Protein AF-A0A401UGU2-F1 (afdb_monomer_lite)

Radius of gyration: 33.04 Å; chains: 1; bounding box: 69×59×98 Å

InterPro domains:
  IPR028059 Putative flagellar system-associated repeat [PF13753] (300-371)
  IPR055372 Carbohydrate-binding module family 96 [PF24517] (10-175)

Foldseek 3Di:
DKDKDKWFFPWKWKAKPPPVFQQPAGRQPQKAKAEAAPQMGMKMWTATDPVVPPLQKQWDFKKKKWQWQDWQDPFWWKKFKFAFPDADDRRGDYNNPDTDTDHADPPFQGMDTDGPVSNRHMDMRGGSRPRVRCCSVVVDPGRGMMIHIDHDHRGMIMTGDCNHPDNVNHMIMIIIIDRPPPQQAKDKDKAKDKDDAEQVWDKDDKDFCQQFPWKKKKKAAQDDQKKKKWKWAAQDPPDDTDTDDDIDIAGHRDIDIDTDDPPHGMMMMTIHDDDDDPPHIIMTMMITIGGPPLPFKEFPAKAQAAQQFKIKTFIPFFWDDQFADQVQKDKDKPDDTWGFPTWGGDTRMIMTGTPDGDAPPIWMFMWGHDPSPRATAGPSGGYDTDGRHTYHYHYPHD

Organism: NCBI:txid360422

Secondary structure (DSSP, 8-state):
-EEEEEEE-SEEEEEE-STTTTT---TTSSEEEEEEETTEEEEEEEE---TTS-TTEEEEEEEEEEEEEEE--SS-EEEEEEEESS---TTT--TTTPPPEEPPSTTS--EEEE-GGGTTEEEEE---HHHHHHHHTTSS----EEEE--SSTT--EEEE-TTSS-GGGS-EEEEEEEE--SS--EEEEEEEEEE--BTT-EE---EE-TT-SEEEEEEEESS-SEEEEEEEEESSTTS--EEEEEEEEEETTEEEEEEE--SSSEEEEEEE-SS--TT--EEEEEEEEEETT-PPP-EEEEEE-TTSSEEEEEESS-BS-SB--GGGEEEEESS-PPPEEEEEEETTEEEEEESSPPPTT--EEEEE---SSS--EETTEEPPPEEEEEEEE-----

pLDDT: mean 87.42, std 11.76, range [46.06, 98.81]

Sequence (398 aa):
MATTNIIYDNRDAF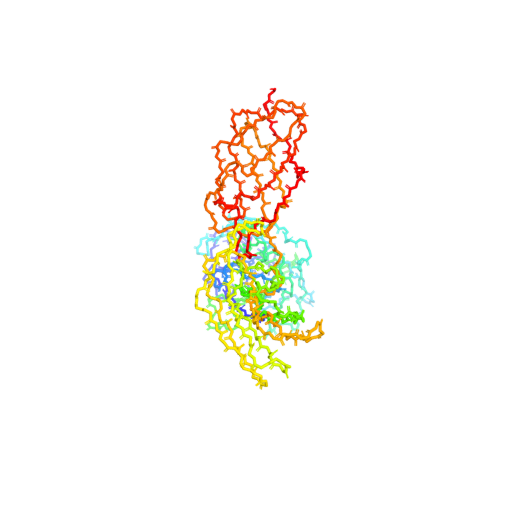ISAAVGSTTLNFGKDSALFTGKVGTAAHKALLYFDLSTIPANATITSAKLYLYVFRNDNTADATADIKQLTSNFYEYKVTNANAPTSSVLVSGDTTQKTIATTDVGTVISFDNLTKTVAAWYADESTNHGFEISGPSADNSTIGFWSREYSETELCPNLEIEYTVTADIPGIETIVIPQQIQPLQSGAETTIYGISNDIFFNYLVDNDEADFVYVTVKACDTRTGTFENIGSEISVASGTKSAVEVSPIKKYVKLSVRGTGFGTTNTINATAVYKTFANMVPSRVNSGAVPSTGVTMILTMTKLLSGTTAATGAFAITSSGTAPTVTAATVSGTTVTLTLSAAIKTGETISLTYTATGTNDLTGLNGEVNNFAKQTITNSSSQP

Structure (mmCIF, N/CA/C/O backbone):
data_AF-A0A401UGU2-F1
#
_entry.id   AF-A0A401UGU2-F1
#
loop_
_atom_site.group_PDB
_atom_site.id
_atom_site.type_symbol
_atom_site.label_atom_id
_atom_site.label_alt_id
_atom_site.label_comp_id
_atom_site.label_asym_id
_atom_site.label_entity_id
_atom_site.label_seq_id
_atom_site.pdbx_PDB_ins_code
_atom_site.Cartn_x
_atom_site.Cartn_y
_atom_site.Cartn_z
_atom_site.occupancy
_atom_site.B_iso_or_equiv
_atom_site.auth_seq_id
_atom_site.auth_comp_id
_atom_site.auth_asym_id
_atom_site.auth_atom_id
_atom_site.pdbx_PDB_model_num
ATOM 1 N N . MET A 1 1 ? 7.711 -8.994 13.141 1.00 65.19 1 MET A N 1
ATOM 2 C CA . MET A 1 1 ? 9.036 -9.579 12.832 1.00 65.19 1 MET A CA 1
ATOM 3 C C . MET A 1 1 ? 9.299 -9.374 11.351 1.00 65.19 1 MET A C 1
ATOM 5 O O . MET A 1 1 ? 8.334 -9.410 10.593 1.00 65.19 1 MET A O 1
ATOM 9 N N . ALA A 1 2 ? 10.546 -9.099 10.959 1.00 82.06 2 ALA A N 1
ATOM 10 C CA . ALA A 1 2 ? 10.913 -9.037 9.546 1.00 82.06 2 ALA A CA 1
ATOM 11 C C . ALA A 1 2 ? 10.835 -10.448 8.946 1.00 82.06 2 ALA A C 1
ATOM 13 O O . ALA A 1 2 ? 11.258 -11.412 9.584 1.00 82.06 2 ALA A O 1
ATOM 14 N N . THR A 1 3 ? 10.224 -10.562 7.773 1.00 90.62 3 THR A N 1
ATOM 15 C CA . THR A 1 3 ? 10.111 -11.795 6.991 1.00 90.62 3 THR A CA 1
ATOM 16 C C . THR A 1 3 ? 10.874 -11.590 5.694 1.00 90.62 3 THR A C 1
ATOM 18 O O . THR A 1 3 ? 10.696 -10.559 5.049 1.00 90.62 3 THR A O 1
ATOM 21 N N . THR A 1 4 ? 11.708 -12.558 5.325 1.00 94.44 4 THR A N 1
ATOM 22 C CA . THR A 1 4 ? 12.441 -12.566 4.056 1.00 94.44 4 THR A CA 1
ATOM 23 C C . THR A 1 4 ? 11.698 -13.438 3.055 1.00 94.44 4 THR A C 1
ATOM 25 O O . THR A 1 4 ? 11.301 -14.558 3.383 1.00 94.44 4 THR A O 1
ATOM 28 N N . ASN A 1 5 ? 11.520 -12.935 1.841 1.00 90.31 5 ASN A N 1
ATOM 29 C CA . ASN A 1 5 ? 10.928 -13.656 0.724 1.00 90.31 5 ASN A CA 1
ATOM 30 C C . ASN A 1 5 ? 11.854 -13.542 -0.491 1.00 90.31 5 ASN A C 1
ATOM 32 O O . ASN A 1 5 ? 12.310 -12.448 -0.821 1.00 90.31 5 ASN A O 1
ATOM 36 N N . ILE A 1 6 ? 12.158 -14.677 -1.121 1.00 93.31 6 ILE A N 1
ATOM 37 C CA . ILE A 1 6 ? 13.020 -14.758 -2.304 1.00 93.31 6 ILE A CA 1
ATOM 38 C C . ILE A 1 6 ? 12.111 -14.961 -3.509 1.00 93.31 6 ILE A C 1
ATOM 40 O O . ILE A 1 6 ? 11.417 -15.974 -3.606 1.00 93.31 6 ILE A O 1
ATOM 44 N N . ILE A 1 7 ? 12.117 -13.992 -4.418 1.00 92.19 7 ILE A N 1
ATOM 45 C CA . ILE A 1 7 ? 11.281 -13.993 -5.615 1.00 92.19 7 ILE A CA 1
ATOM 46 C C . ILE A 1 7 ? 12.189 -14.180 -6.824 1.00 92.19 7 ILE A C 1
ATOM 48 O O . ILE A 1 7 ? 12.970 -13.293 -7.155 1.00 92.19 7 ILE A O 1
ATOM 52 N N . TYR A 1 8 ? 12.088 -15.326 -7.489 1.00 92.38 8 TYR A N 1
ATOM 53 C CA . TYR A 1 8 ? 12.725 -15.532 -8.790 1.00 92.38 8 TYR A CA 1
ATOM 54 C C . TYR A 1 8 ? 12.007 -14.721 -9.864 1.00 92.38 8 TYR A C 1
ATOM 56 O O . TYR A 1 8 ? 10.806 -14.454 -9.748 1.00 92.38 8 TYR A O 1
ATOM 64 N N . ASP A 1 9 ? 12.732 -14.296 -10.890 1.00 91.94 9 ASP A N 1
ATOM 65 C CA . ASP A 1 9 ? 12.134 -13.531 -11.972 1.00 91.94 9 ASP A CA 1
ATOM 66 C C . ASP A 1 9 ? 11.086 -14.369 -12.728 1.00 91.94 9 ASP A C 1
ATOM 68 O O . ASP A 1 9 ? 11.225 -15.569 -12.964 1.00 91.94 9 ASP A O 1
ATOM 72 N N . ASN A 1 10 ? 9.974 -13.732 -13.089 1.00 85.88 10 ASN A N 1
ATOM 73 C CA . ASN A 1 10 ? 8.895 -14.391 -13.823 1.00 85.88 10 ASN A CA 1
ATOM 74 C C . ASN A 1 10 ? 9.097 -14.285 -15.328 1.00 85.88 10 ASN A C 1
ATOM 76 O O . ASN A 1 10 ? 8.462 -15.032 -16.070 1.00 85.88 10 ASN A O 1
ATOM 80 N N . ARG A 1 11 ? 9.873 -13.299 -15.779 1.00 90.69 11 ARG A N 1
ATOM 81 C CA . ARG A 1 11 ? 10.155 -13.008 -17.184 1.00 90.69 11 ARG A CA 1
ATOM 82 C C . ARG A 1 11 ? 11.516 -12.340 -17.268 1.00 90.69 11 ARG A C 1
ATOM 84 O O . ARG A 1 11 ? 11.714 -11.313 -16.610 1.00 90.69 11 ARG A O 1
ATOM 91 N N . ASP A 1 12 ? 12.350 -12.819 -18.172 1.00 97.50 12 ASP A N 1
ATOM 92 C CA . ASP A 1 12 ? 13.573 -12.133 -18.547 1.00 97.50 12 ASP A CA 1
ATOM 93 C C . ASP A 1 12 ? 13.822 -12.202 -20.056 1.00 97.50 12 ASP A C 1
ATOM 95 O O . ASP A 1 12 ? 13.074 -12.799 -20.823 1.00 97.50 12 ASP A O 1
ATOM 99 N N . ALA A 1 13 ? 14.777 -11.414 -20.525 1.00 97.81 13 ALA A N 1
ATOM 100 C CA . ALA A 1 13 ? 15.343 -11.512 -21.864 1.00 97.81 13 ALA A CA 1
ATOM 101 C C . ALA A 1 13 ? 16.534 -10.567 -21.928 1.00 97.81 13 ALA A C 1
ATOM 103 O O . ALA A 1 13 ? 16.541 -9.529 -21.266 1.00 97.81 13 ALA A O 1
ATOM 104 N N . PHE A 1 14 ? 17.492 -10.829 -22.812 1.00 98.06 14 PHE A N 1
ATOM 105 C CA . PHE A 1 14 ? 18.377 -9.763 -23.266 1.00 98.06 14 PHE A CA 1
ATOM 106 C C . PHE A 1 14 ? 17.974 -9.261 -24.653 1.00 98.06 14 PHE A C 1
ATOM 108 O O . PHE A 1 14 ? 17.352 -9.960 -25.453 1.00 98.06 14 PHE A O 1
ATOM 115 N N . ILE A 1 15 ? 18.332 -8.015 -24.942 1.00 98.06 15 ILE A N 1
ATOM 116 C CA . ILE A 1 15 ? 18.184 -7.399 -26.261 1.00 98.06 15 ILE A CA 1
ATOM 117 C C . ILE A 1 15 ? 19.560 -7.049 -26.813 1.00 98.06 15 ILE A C 1
ATOM 119 O O . ILE A 1 15 ? 20.465 -6.701 -26.057 1.00 98.06 15 ILE A O 1
ATOM 123 N N . SER A 1 16 ? 19.720 -7.137 -28.134 1.00 96.44 16 SER A N 1
ATOM 124 C CA . SER A 1 16 ? 20.980 -6.842 -28.821 1.00 96.44 16 SER A CA 1
ATOM 125 C C . SER A 1 16 ? 20.798 -5.750 -29.868 1.00 96.44 16 SER A C 1
ATOM 127 O O . SER A 1 16 ? 19.971 -5.868 -30.775 1.00 96.44 16 SER A O 1
ATOM 129 N N . ALA A 1 17 ? 21.624 -4.710 -29.787 1.00 95.00 17 ALA A N 1
ATOM 130 C CA . ALA A 1 17 ? 21.693 -3.647 -30.784 1.00 95.00 17 ALA A CA 1
ATOM 131 C C . ALA A 1 17 ? 22.553 -4.017 -32.011 1.00 95.00 17 ALA A C 1
ATOM 133 O O . ALA A 1 17 ? 22.815 -3.161 -32.858 1.00 95.00 17 ALA A O 1
ATOM 134 N N . ALA A 1 18 ? 23.019 -5.268 -32.129 1.00 92.94 18 ALA A N 1
ATOM 135 C CA . ALA A 1 18 ? 23.711 -5.723 -33.331 1.00 92.94 18 ALA A CA 1
ATOM 136 C C . ALA A 1 18 ? 22.771 -5.631 -34.540 1.00 92.94 18 ALA A C 1
ATOM 138 O O . ALA A 1 18 ? 21.622 -6.062 -34.462 1.00 92.94 18 ALA A O 1
ATOM 139 N N . VAL A 1 19 ? 23.262 -5.112 -35.672 1.00 88.81 19 VAL A N 1
ATOM 140 C CA . VAL A 1 19 ? 22.443 -4.826 -36.869 1.00 88.81 19 VAL A CA 1
ATOM 141 C C . VAL A 1 19 ? 21.592 -6.033 -37.298 1.00 88.81 19 VAL A C 1
ATOM 143 O O . VAL A 1 19 ? 20.415 -5.865 -37.602 1.00 88.81 19 VAL A O 1
ATOM 146 N N . GLY A 1 20 ? 22.147 -7.249 -37.249 1.00 89.50 20 GLY A N 1
ATOM 147 C CA . GLY A 1 20 ? 21.438 -8.492 -37.591 1.00 89.50 20 GLY A CA 1
ATOM 148 C C . GLY A 1 20 ? 20.566 -9.096 -36.481 1.00 89.50 20 GLY A C 1
ATOM 149 O O . GLY A 1 20 ? 19.824 -10.035 -36.750 1.00 89.50 20 GLY A O 1
ATOM 150 N N . SER A 1 21 ? 20.633 -8.568 -35.258 1.00 92.06 21 SER A N 1
ATOM 151 C CA . SER A 1 21 ? 19.948 -9.115 -34.079 1.00 92.06 21 SER A CA 1
ATOM 152 C C . SER A 1 21 ? 18.834 -8.218 -33.548 1.00 92.06 21 SER A C 1
ATOM 154 O O . SER A 1 21 ? 18.136 -8.604 -32.614 1.00 92.06 21 SER A O 1
ATOM 156 N N . THR A 1 22 ? 18.626 -7.034 -34.135 1.00 93.00 22 THR A N 1
ATOM 157 C CA . THR A 1 22 ? 17.676 -6.044 -33.596 1.00 93.00 22 THR A CA 1
ATOM 158 C C . THR A 1 22 ? 16.226 -6.529 -33.537 1.00 93.00 22 THR A C 1
ATOM 160 O O . THR A 1 22 ? 15.459 -6.049 -32.703 1.00 93.00 22 THR A O 1
ATOM 163 N N . THR A 1 23 ? 15.857 -7.486 -34.389 1.00 94.62 23 THR A N 1
ATOM 164 C CA . THR A 1 23 ? 14.528 -8.116 -34.446 1.00 94.62 23 THR A CA 1
ATOM 165 C C . THR A 1 23 ? 14.513 -9.539 -33.888 1.00 94.62 23 THR A C 1
ATOM 167 O O . THR A 1 23 ? 13.488 -10.212 -33.980 1.00 94.62 23 THR A O 1
ATOM 170 N N . LEU A 1 24 ? 15.639 -10.032 -33.366 1.00 96.56 24 LEU A N 1
ATOM 171 C CA . LEU A 1 24 ? 15.705 -11.347 -32.740 1.00 96.56 24 LEU A CA 1
ATOM 172 C C . LEU A 1 24 ? 15.218 -11.258 -31.295 1.00 96.56 24 LEU A C 1
ATOM 174 O O . LEU A 1 24 ? 15.414 -10.252 -30.610 1.00 96.56 24 LEU A O 1
ATOM 178 N N . ASN A 1 25 ? 14.561 -12.328 -30.863 1.00 96.31 25 ASN A N 1
ATOM 179 C CA . ASN A 1 25 ? 14.102 -12.517 -29.500 1.00 96.31 25 ASN A CA 1
ATOM 180 C C . ASN A 1 25 ? 15.008 -13.535 -28.808 1.00 96.31 25 ASN A C 1
ATOM 182 O O . ASN A 1 25 ? 15.277 -14.587 -29.382 1.00 96.31 25 ASN A O 1
ATOM 186 N N . PHE A 1 26 ? 15.418 -13.222 -27.581 1.00 97.12 26 PHE A N 1
ATOM 187 C CA . PHE A 1 26 ? 16.307 -14.063 -26.779 1.00 97.12 26 PHE A CA 1
ATOM 188 C C . PHE A 1 26 ? 15.694 -14.458 -25.430 1.00 97.12 26 PHE A C 1
ATOM 190 O O . PHE A 1 26 ? 16.399 -14.918 -24.546 1.00 97.12 26 PHE A O 1
ATOM 197 N N . GLY A 1 27 ? 14.376 -14.315 -25.251 1.00 90.44 27 GLY A N 1
ATOM 198 C CA . GLY A 1 27 ? 13.689 -14.667 -23.995 1.00 90.44 27 GLY A CA 1
ATOM 199 C C . GLY A 1 27 ? 13.546 -16.173 -23.743 1.00 90.44 27 GLY A C 1
ATOM 200 O O . GLY A 1 27 ? 12.651 -16.591 -23.025 1.00 90.44 27 GLY A O 1
ATOM 201 N N . LYS A 1 28 ? 14.317 -17.008 -24.447 1.00 94.31 28 LYS A N 1
ATOM 202 C CA . LYS A 1 28 ? 14.443 -18.456 -24.209 1.00 94.31 28 LYS A CA 1
ATOM 203 C C . LYS A 1 28 ? 15.899 -18.887 -24.052 1.00 94.31 28 LYS A C 1
ATOM 205 O O . LYS A 1 28 ? 16.167 -20.079 -23.904 1.00 94.31 28 LYS A O 1
ATOM 210 N N . ASP A 1 29 ? 16.828 -17.949 -24.187 1.00 97.12 29 ASP A N 1
ATOM 211 C CA . ASP A 1 29 ? 18.239 -18.239 -24.028 1.00 97.12 29 ASP A CA 1
ATOM 212 C C . ASP A 1 29 ? 18.507 -18.398 -22.541 1.00 97.12 29 ASP A C 1
ATOM 214 O O . ASP A 1 29 ? 18.063 -17.575 -21.757 1.00 97.12 29 ASP A O 1
ATOM 218 N N . SER A 1 30 ? 19.297 -19.399 -22.158 1.00 97.50 30 SER A N 1
ATOM 219 C CA . SER A 1 30 ? 19.670 -19.632 -20.756 1.00 97.50 30 SER A CA 1
ATOM 220 C C . SER A 1 30 ? 20.608 -18.565 -20.178 1.00 97.50 30 SER A C 1
ATOM 222 O O . SER A 1 30 ? 21.123 -18.734 -19.076 1.00 97.50 30 SER A O 1
ATOM 224 N N . ALA A 1 31 ? 20.917 -17.518 -20.945 1.00 97.88 31 ALA A N 1
ATOM 225 C CA . ALA A 1 31 ? 21.895 -16.494 -20.626 1.00 97.88 31 ALA A CA 1
ATOM 226 C C . ALA A 1 31 ? 21.346 -15.101 -20.934 1.00 97.88 31 ALA A C 1
ATOM 228 O O . ALA A 1 31 ? 20.811 -14.836 -22.009 1.00 97.88 31 ALA A O 1
ATOM 229 N N . LEU A 1 32 ? 21.586 -14.185 -20.006 1.00 98.62 32 LEU A N 1
ATOM 230 C CA . LEU A 1 32 ? 21.369 -12.758 -20.144 1.00 98.62 32 LEU A CA 1
ATOM 231 C C . LEU A 1 32 ? 22.708 -12.073 -20.385 1.00 98.62 32 LEU A C 1
ATOM 233 O O . LEU A 1 32 ? 23.685 -12.340 -19.687 1.00 98.62 32 LEU A O 1
ATOM 237 N N . PHE A 1 33 ? 22.752 -11.145 -21.336 1.00 98.00 33 PHE A N 1
ATOM 238 C CA . PHE A 1 33 ? 23.962 -10.389 -21.638 1.00 98.00 33 PHE A CA 1
ATOM 239 C C . PHE A 1 33 ? 23.772 -8.895 -21.447 1.00 98.00 33 PHE A C 1
ATOM 241 O O . PHE A 1 33 ? 22.719 -8.321 -21.735 1.00 98.00 33 PHE A O 1
ATOM 248 N N . THR A 1 34 ? 24.854 -8.257 -21.023 1.00 98.12 34 THR A N 1
ATOM 249 C CA . THR A 1 34 ? 24.971 -6.808 -20.959 1.00 98.12 34 THR A CA 1
ATOM 250 C C . THR A 1 34 ? 26.362 -6.350 -21.406 1.00 98.12 34 THR A C 1
ATOM 252 O O . THR A 1 34 ? 27.263 -7.172 -21.553 1.00 98.12 34 THR A O 1
ATOM 255 N N . GLY A 1 35 ? 26.554 -5.053 -21.656 1.00 96.62 35 GLY A N 1
ATOM 256 C CA . GLY A 1 35 ? 27.820 -4.498 -22.165 1.00 96.62 35 GLY A CA 1
ATOM 257 C C . GLY A 1 35 ? 27.875 -4.506 -23.693 1.00 96.62 35 GLY A C 1
ATOM 258 O O . GLY A 1 35 ? 26.827 -4.432 -24.337 1.00 96.62 35 GLY A O 1
ATOM 259 N N . LYS A 1 36 ? 29.066 -4.573 -24.304 1.00 95.00 36 LYS A N 1
ATOM 260 C CA . LYS A 1 36 ? 29.204 -4.559 -25.774 1.00 95.00 36 LYS A CA 1
ATOM 261 C C . LYS A 1 36 ? 30.078 -5.663 -26.361 1.00 95.00 36 LYS A C 1
ATOM 263 O O . LYS A 1 36 ? 31.051 -6.104 -25.752 1.00 95.00 36 LYS A O 1
ATOM 268 N N . VAL A 1 37 ? 29.759 -6.003 -27.611 1.00 88.44 37 VAL A N 1
ATOM 269 C CA . VAL A 1 37 ? 30.654 -6.667 -28.572 1.00 88.44 37 VAL A CA 1
ATOM 270 C C . VAL A 1 37 ? 30.679 -5.827 -29.852 1.00 88.44 37 VAL A C 1
ATOM 272 O O . VAL A 1 37 ? 29.646 -5.630 -30.499 1.00 88.44 37 VAL A O 1
ATOM 275 N N . GLY A 1 38 ? 31.838 -5.291 -30.223 1.00 86.94 38 GLY A N 1
ATOM 276 C CA . GLY A 1 38 ? 31.959 -4.276 -31.265 1.00 86.94 38 GLY A CA 1
ATOM 277 C C . GLY A 1 38 ? 31.111 -3.041 -30.943 1.00 86.94 38 GLY A C 1
ATOM 278 O O . GLY A 1 38 ? 31.140 -2.479 -29.847 1.00 86.94 38 GLY A O 1
ATOM 279 N N . THR A 1 39 ? 30.287 -2.624 -31.905 1.00 82.19 39 THR A N 1
ATOM 280 C CA . THR A 1 39 ? 29.331 -1.519 -31.726 1.00 82.19 39 THR A CA 1
ATOM 281 C C . THR A 1 39 ? 28.001 -1.954 -31.103 1.00 82.19 39 THR A C 1
ATOM 283 O O . THR A 1 39 ? 27.161 -1.099 -30.820 1.00 82.19 39 THR A O 1
ATOM 286 N N . ALA A 1 40 ? 27.773 -3.257 -30.918 1.00 90.38 40 ALA A N 1
ATOM 287 C CA . ALA A 1 40 ? 26.499 -3.796 -30.460 1.00 90.38 40 ALA A CA 1
ATOM 288 C C . ALA A 1 40 ? 26.430 -3.822 -28.933 1.00 90.38 40 ALA A C 1
ATOM 290 O O . ALA A 1 40 ? 27.191 -4.541 -28.289 1.00 90.38 40 ALA A O 1
ATOM 291 N N . ALA A 1 41 ? 25.501 -3.054 -28.364 1.00 94.25 41 ALA A N 1
ATOM 292 C CA . ALA A 1 41 ? 25.179 -3.112 -26.945 1.00 94.25 41 ALA A CA 1
ATOM 293 C C . ALA A 1 41 ? 24.145 -4.200 -26.650 1.00 94.25 41 ALA A C 1
ATOM 295 O O . ALA A 1 41 ? 23.183 -4.369 -27.403 1.00 94.25 41 ALA A O 1
ATOM 296 N N . HIS A 1 42 ? 24.341 -4.882 -25.528 1.00 96.75 42 HIS A N 1
ATOM 297 C CA . HIS A 1 42 ? 23.386 -5.790 -24.921 1.00 96.75 42 HIS A CA 1
ATOM 298 C C . HIS A 1 42 ? 22.812 -5.166 -23.654 1.00 96.75 42 HIS A C 1
ATOM 300 O O . HIS A 1 42 ? 23.503 -4.429 -22.943 1.00 96.75 42 HIS A O 1
ATOM 306 N N . LYS A 1 43 ? 21.547 -5.469 -23.380 1.00 98.12 43 LYS A N 1
ATOM 307 C CA . LYS A 1 43 ? 20.867 -5.098 -22.139 1.00 98.12 43 LYS A CA 1
ATOM 308 C C . LYS A 1 43 ? 20.020 -6.266 -21.677 1.00 98.12 43 LYS A C 1
ATOM 310 O O . LYS A 1 43 ? 19.303 -6.831 -22.501 1.00 98.12 43 LYS A O 1
ATOM 315 N N . ALA A 1 44 ? 20.065 -6.575 -20.388 1.00 98.56 44 ALA A N 1
ATOM 316 C CA . ALA A 1 44 ? 19.182 -7.563 -19.785 1.00 98.56 44 ALA A CA 1
ATOM 317 C C . ALA A 1 44 ? 17.927 -6.876 -19.235 1.00 98.56 44 ALA A C 1
ATOM 319 O O . ALA A 1 44 ? 18.010 -5.778 -18.682 1.00 98.56 44 ALA A O 1
ATOM 320 N N . LEU A 1 45 ? 16.779 -7.518 -19.399 1.00 98.75 45 LEU A N 1
ATOM 321 C CA . LEU A 1 45 ? 15.471 -7.098 -18.915 1.00 98.75 45 LEU A CA 1
ATOM 322 C C . LEU A 1 45 ? 14.984 -8.163 -17.936 1.00 98.75 45 LEU A C 1
ATOM 324 O O . LEU A 1 45 ? 15.044 -9.344 -18.260 1.00 98.75 45 LEU A O 1
ATOM 328 N N . LEU A 1 46 ? 14.514 -7.752 -16.763 1.00 98.62 46 LEU A N 1
ATOM 329 C CA . LEU A 1 46 ? 14.107 -8.648 -15.677 1.00 98.62 46 LEU A CA 1
ATOM 330 C C . LEU A 1 46 ? 12.774 -8.175 -15.105 1.00 98.62 46 LEU A C 1
ATOM 332 O O . LEU A 1 46 ? 12.610 -6.980 -14.868 1.00 98.62 46 LEU A O 1
ATOM 336 N N . TYR A 1 47 ? 11.840 -9.078 -14.825 1.00 96.62 47 TYR A N 1
ATOM 337 C CA . TYR A 1 47 ? 10.575 -8.749 -14.168 1.00 96.62 47 TYR A CA 1
ATOM 338 C C . TYR A 1 47 ? 10.279 -9.701 -13.010 1.00 96.62 47 TYR A C 1
ATOM 340 O O . TYR A 1 47 ? 10.290 -10.916 -13.186 1.00 96.62 47 TYR A O 1
ATOM 348 N N . PHE A 1 48 ? 9.908 -9.134 -11.862 1.00 95.81 48 PHE A N 1
ATOM 349 C CA . PHE A 1 48 ? 9.576 -9.864 -10.638 1.00 95.81 48 PHE A CA 1
ATOM 350 C C . PHE A 1 48 ? 8.127 -9.585 -10.235 1.00 95.81 48 PHE A C 1
ATOM 352 O O . PHE A 1 48 ? 7.732 -8.422 -10.110 1.00 95.81 48 PHE A O 1
ATOM 359 N N . ASP A 1 49 ? 7.341 -10.637 -10.025 1.00 83.62 49 ASP A N 1
ATOM 360 C CA . ASP A 1 49 ? 5.981 -10.554 -9.498 1.00 83.62 49 ASP A CA 1
ATOM 361 C C . ASP A 1 49 ? 6.002 -10.462 -7.966 1.00 83.62 49 ASP A C 1
ATOM 363 O O . ASP A 1 49 ? 6.413 -11.385 -7.264 1.00 83.62 49 ASP A O 1
ATOM 367 N N . LEU A 1 50 ? 5.523 -9.334 -7.443 1.00 87.06 50 LEU A N 1
ATOM 368 C CA . LEU A 1 50 ? 5.494 -9.043 -6.010 1.00 87.06 50 LEU A CA 1
ATOM 369 C C . LEU A 1 50 ? 4.231 -9.580 -5.312 1.00 87.06 50 LEU A C 1
ATOM 371 O O . LEU A 1 50 ? 4.074 -9.379 -4.110 1.00 87.06 50 LEU A O 1
ATOM 375 N N . SER A 1 51 ? 3.336 -10.269 -6.032 1.00 80.25 51 SER A N 1
ATOM 376 C CA . SER A 1 51 ? 2.034 -10.739 -5.526 1.00 80.25 51 SER A CA 1
ATOM 377 C C . SER A 1 51 ? 2.114 -11.727 -4.356 1.00 80.25 51 SER A C 1
ATOM 379 O O . SER A 1 51 ? 1.135 -11.918 -3.635 1.00 80.25 51 SER A O 1
ATOM 381 N N . THR A 1 52 ? 3.277 -12.344 -4.137 1.00 80.00 52 THR A N 1
ATOM 382 C CA . THR A 1 52 ? 3.521 -13.242 -2.997 1.00 80.00 52 THR A CA 1
ATOM 383 C C . THR A 1 52 ? 3.723 -12.495 -1.675 1.00 80.00 52 THR A C 1
ATOM 385 O O . THR A 1 52 ? 3.670 -13.112 -0.609 1.00 80.00 52 THR A O 1
ATOM 388 N N . ILE A 1 53 ? 3.933 -11.175 -1.717 1.00 78.88 53 ILE A N 1
ATOM 389 C CA . ILE A 1 53 ? 4.065 -10.329 -0.530 1.00 78.88 53 ILE A CA 1
ATOM 390 C C . ILE A 1 53 ? 2.658 -9.999 0.012 1.00 78.88 53 ILE A C 1
ATOM 392 O O . ILE A 1 53 ? 1.807 -9.535 -0.749 1.00 78.88 53 ILE A O 1
ATOM 396 N N . PRO A 1 54 ? 2.377 -10.206 1.316 1.00 77.38 54 PRO A N 1
ATOM 397 C CA . PRO A 1 54 ? 1.062 -9.923 1.897 1.00 77.38 54 PRO A CA 1
ATOM 398 C C . PRO A 1 54 ? 0.680 -8.448 1.783 1.00 77.38 54 PRO A C 1
ATOM 400 O O . PRO A 1 54 ? 1.462 -7.627 2.231 1.00 77.38 54 PRO A O 1
ATOM 403 N N . ALA A 1 55 ? -0.540 -8.127 1.328 1.00 66.44 55 ALA A N 1
ATOM 404 C CA . ALA A 1 55 ? -1.023 -6.765 1.027 1.00 66.44 55 ALA A CA 1
ATOM 405 C C . ALA A 1 55 ? -0.773 -5.688 2.115 1.00 66.44 55 ALA A C 1
ATOM 407 O O . ALA A 1 55 ? -0.642 -4.508 1.801 1.00 66.44 55 ALA A O 1
ATOM 408 N N . ASN A 1 56 ? -0.677 -6.070 3.390 1.00 65.44 56 ASN A N 1
ATOM 409 C CA . ASN A 1 56 ? -0.401 -5.176 4.524 1.00 65.44 56 ASN A CA 1
ATOM 410 C C . ASN A 1 56 ? 1.085 -5.127 4.941 1.00 65.44 56 ASN A C 1
ATOM 412 O O . ASN A 1 56 ? 1.417 -4.681 6.045 1.00 65.44 56 ASN A O 1
ATOM 416 N N . ALA A 1 57 ? 1.983 -5.619 4.095 1.00 78.75 57 ALA A N 1
ATOM 417 C CA . ALA A 1 57 ? 3.413 -5.557 4.318 1.00 78.75 57 ALA A CA 1
ATOM 418 C C . ALA A 1 57 ? 3.962 -4.141 4.095 1.00 78.75 57 ALA A C 1
ATOM 420 O O . ALA A 1 57 ? 3.497 -3.381 3.251 1.00 78.75 57 ALA A O 1
ATOM 421 N N . THR A 1 58 ? 5.007 -3.802 4.839 1.00 85.38 58 THR A N 1
ATOM 422 C CA . THR A 1 58 ? 5.903 -2.682 4.554 1.00 85.38 58 THR A CA 1
ATOM 423 C C . THR A 1 58 ? 7.254 -3.259 4.170 1.00 85.38 58 THR A C 1
ATOM 425 O O . THR A 1 58 ? 7.876 -3.949 4.983 1.00 85.38 58 THR A O 1
ATOM 428 N N . ILE A 1 59 ? 7.700 -2.992 2.942 1.00 91.62 59 ILE A N 1
ATOM 429 C CA . ILE A 1 59 ? 9.013 -3.418 2.451 1.00 91.62 59 ILE A CA 1
ATOM 430 C C . ILE A 1 59 ? 10.100 -2.639 3.196 1.00 91.62 59 ILE A C 1
ATOM 432 O O . ILE A 1 59 ? 10.083 -1.409 3.231 1.00 91.62 59 ILE A O 1
ATOM 436 N N . THR A 1 60 ? 11.033 -3.362 3.810 1.00 94.44 60 THR A N 1
ATOM 437 C CA . THR A 1 60 ? 12.133 -2.800 4.608 1.00 94.44 60 THR A CA 1
ATOM 438 C C . THR A 1 60 ? 13.494 -2.963 3.942 1.00 94.44 60 THR A C 1
ATOM 440 O O . THR A 1 60 ? 14.407 -2.205 4.258 1.00 94.44 60 THR A O 1
ATOM 443 N N . SER A 1 61 ? 13.635 -3.921 3.025 1.00 97.81 61 SER A N 1
ATOM 444 C CA . SER A 1 61 ? 14.846 -4.139 2.230 1.00 97.81 61 SER A CA 1
ATOM 445 C C . SER A 1 61 ? 14.480 -4.814 0.911 1.00 97.81 61 SER A C 1
ATOM 447 O O . SER A 1 61 ? 13.601 -5.676 0.894 1.00 97.81 61 SER A O 1
ATOM 449 N N . ALA A 1 62 ? 15.152 -4.450 -0.180 1.00 98.56 62 ALA A N 1
ATOM 450 C CA . ALA A 1 62 ? 15.099 -5.202 -1.431 1.00 98.56 62 ALA A CA 1
ATOM 451 C C . ALA A 1 62 ? 16.484 -5.271 -2.086 1.00 98.56 62 ALA A C 1
ATOM 453 O O . ALA A 1 62 ? 17.152 -4.240 -2.227 1.00 98.56 62 ALA A O 1
ATOM 454 N N . LYS A 1 63 ? 16.894 -6.470 -2.513 1.00 98.69 63 LYS A N 1
ATOM 455 C CA . LYS A 1 63 ? 18.184 -6.733 -3.166 1.00 98.69 63 LYS A CA 1
ATOM 456 C C . LYS A 1 63 ? 18.005 -7.636 -4.375 1.00 98.69 63 LYS A C 1
ATOM 458 O O . LYS A 1 63 ? 17.319 -8.649 -4.287 1.00 98.69 63 LYS A O 1
ATOM 463 N N . LEU A 1 64 ? 18.652 -7.292 -5.483 1.00 98.81 64 LEU A N 1
ATOM 464 C CA . LEU A 1 64 ? 18.700 -8.140 -6.675 1.00 98.81 64 LEU A CA 1
ATOM 465 C C . LEU A 1 64 ? 20.006 -8.927 -6.689 1.00 98.81 64 LEU A C 1
ATOM 467 O O . LEU A 1 64 ? 21.071 -8.316 -6.603 1.00 98.81 64 LEU A O 1
ATOM 471 N N . TYR A 1 65 ? 19.915 -10.239 -6.870 1.00 98.62 65 TYR A N 1
ATOM 472 C CA . TYR A 1 65 ? 21.044 -11.152 -7.005 1.00 98.62 65 TYR A CA 1
ATOM 473 C C . TYR A 1 65 ? 21.156 -11.675 -8.436 1.00 98.62 65 TYR A C 1
ATOM 475 O O . TYR A 1 65 ? 20.155 -12.065 -9.038 1.00 98.62 65 TYR A O 1
ATOM 483 N N . LEU A 1 66 ? 22.379 -11.686 -8.973 1.00 98.75 66 LEU A N 1
ATOM 484 C CA . LEU A 1 66 ? 22.691 -12.182 -10.316 1.00 98.75 66 LEU A CA 1
ATOM 485 C C . LEU A 1 66 ? 23.959 -13.039 -10.273 1.00 98.75 66 LEU A C 1
ATOM 487 O O . LEU A 1 66 ? 24.981 -12.604 -9.739 1.00 98.75 66 LEU A O 1
ATOM 491 N N . TYR A 1 67 ? 23.918 -14.233 -10.862 1.00 98.69 67 TYR A N 1
ATOM 492 C CA . TYR A 1 67 ? 25.101 -15.080 -11.016 1.00 98.69 67 TYR A CA 1
ATOM 493 C C . TYR A 1 67 ? 25.907 -14.668 -12.247 1.00 98.69 67 TYR A C 1
ATOM 495 O O . TYR A 1 67 ? 25.358 -14.633 -13.345 1.00 98.69 67 TYR A O 1
ATOM 503 N N . VAL A 1 68 ? 27.203 -14.390 -12.096 1.00 98.69 68 VAL A N 1
ATOM 504 C CA . VAL A 1 68 ? 28.082 -13.981 -13.201 1.00 98.69 68 VAL A CA 1
ATOM 505 C C . VAL A 1 68 ? 28.782 -15.207 -13.777 1.00 98.69 68 VAL A C 1
ATOM 507 O O . VAL A 1 68 ? 29.732 -15.717 -13.189 1.00 98.69 68 VAL A O 1
ATOM 510 N N . PHE A 1 69 ? 28.376 -15.672 -14.958 1.00 98.25 69 PHE A N 1
ATOM 511 C CA . PHE A 1 69 ? 29.061 -16.792 -15.625 1.00 98.25 69 PHE A CA 1
ATOM 512 C C . PHE A 1 69 ? 30.133 -16.330 -16.623 1.00 98.25 69 PHE A C 1
ATOM 514 O O . PHE A 1 69 ? 30.953 -17.133 -17.073 1.00 98.25 69 PHE A O 1
ATOM 521 N N . ARG A 1 70 ? 30.132 -15.041 -16.992 1.00 97.19 70 ARG A N 1
ATOM 522 C CA . ARG A 1 70 ? 31.064 -14.466 -17.970 1.00 97.19 70 ARG A CA 1
ATOM 523 C C . ARG A 1 70 ? 31.352 -12.996 -17.681 1.00 97.19 70 ARG A C 1
ATOM 525 O O . ARG A 1 70 ? 30.429 -12.230 -17.424 1.00 97.19 70 ARG A O 1
ATOM 532 N N . ASN A 1 71 ? 32.615 -12.595 -17.813 1.00 97.06 71 ASN A N 1
ATOM 533 C CA . ASN A 1 71 ? 33.046 -11.200 -17.819 1.00 97.06 71 ASN A CA 1
ATOM 534 C C . ASN A 1 71 ? 34.243 -11.050 -18.774 1.00 97.06 71 ASN A C 1
ATOM 536 O O . ASN A 1 71 ? 35.332 -11.535 -18.477 1.00 97.06 71 ASN A O 1
ATOM 540 N N . ASP A 1 72 ? 34.035 -10.403 -19.921 1.00 95.94 72 ASP A N 1
ATOM 541 C CA . ASP A 1 72 ? 35.069 -10.236 -20.958 1.00 95.94 72 ASP A CA 1
ATOM 542 C C . ASP A 1 72 ? 35.960 -9.001 -20.731 1.00 95.94 72 ASP A C 1
ATOM 544 O O . ASP A 1 72 ? 36.898 -8.751 -21.493 1.00 95.94 72 ASP A O 1
ATOM 548 N N . ASN A 1 73 ? 35.672 -8.210 -19.695 1.00 95.50 73 ASN A N 1
ATOM 549 C CA . ASN A 1 73 ? 36.414 -6.994 -19.400 1.00 95.50 73 ASN A CA 1
ATOM 550 C C . ASN A 1 73 ? 37.823 -7.326 -18.885 1.00 95.50 73 ASN A C 1
ATOM 552 O O . ASN A 1 73 ? 38.021 -8.223 -18.070 1.00 95.50 73 ASN A O 1
ATOM 556 N N . THR A 1 74 ? 38.819 -6.548 -19.312 1.00 94.44 74 THR A N 1
ATOM 557 C CA . THR A 1 74 ? 40.216 -6.708 -18.864 1.00 94.44 74 THR A CA 1
ATOM 558 C C . THR A 1 74 ? 40.492 -6.102 -17.485 1.00 94.44 74 THR A C 1
ATOM 560 O O . THR A 1 74 ? 41.606 -6.204 -16.977 1.00 94.44 74 THR A O 1
ATOM 563 N N . ALA A 1 75 ? 39.509 -5.411 -16.913 1.00 95.69 75 ALA A N 1
ATOM 564 C CA . ALA A 1 75 ? 39.542 -4.775 -15.604 1.00 95.69 75 ALA A CA 1
ATOM 565 C C . ALA A 1 75 ? 38.121 -4.756 -15.026 1.00 95.69 75 ALA A C 1
ATOM 567 O O . ALA A 1 75 ? 37.158 -5.067 -15.731 1.00 95.69 75 ALA A O 1
ATOM 568 N N . ASP A 1 76 ? 38.000 -4.378 -13.756 1.00 96.56 76 ASP A N 1
ATOM 569 C CA . ASP A 1 76 ? 36.706 -4.258 -13.091 1.00 96.56 76 ASP A CA 1
ATOM 570 C C . ASP A 1 76 ? 35.784 -3.308 -13.860 1.00 96.56 76 ASP A C 1
ATOM 572 O O . ASP A 1 76 ? 36.193 -2.255 -14.360 1.00 96.56 76 ASP A O 1
ATOM 576 N N . ALA A 1 77 ? 34.526 -3.714 -13.964 1.00 96.19 77 ALA A N 1
ATOM 577 C CA . ALA A 1 77 ? 33.560 -3.148 -14.883 1.00 96.19 77 ALA A CA 1
ATOM 578 C C . ALA A 1 77 ? 32.279 -2.768 -14.149 1.00 96.19 77 ALA A C 1
ATOM 580 O O . ALA A 1 77 ? 31.851 -3.461 -13.235 1.00 96.19 77 ALA A O 1
ATOM 581 N N . THR A 1 78 ? 31.636 -1.678 -14.555 1.00 97.12 78 THR A N 1
ATOM 582 C CA . THR A 1 78 ? 30.398 -1.224 -13.914 1.00 97.12 78 THR A CA 1
ATOM 583 C C . THR A 1 78 ? 29.181 -1.644 -14.724 1.00 97.12 78 THR A C 1
ATOM 585 O O . THR A 1 78 ? 29.118 -1.393 -15.929 1.00 97.12 78 THR A O 1
ATOM 588 N N . ALA A 1 79 ? 28.199 -2.236 -14.048 1.00 97.69 79 ALA A N 1
ATOM 589 C CA . ALA A 1 79 ? 26.846 -2.410 -14.557 1.00 97.69 79 ALA A CA 1
ATOM 590 C C . ALA A 1 79 ? 25.904 -1.378 -13.918 1.00 97.69 79 ALA A C 1
ATOM 592 O O . ALA A 1 79 ? 25.936 -1.167 -12.705 1.00 97.69 79 ALA A O 1
ATOM 593 N N . ASP A 1 80 ? 25.063 -0.753 -14.733 1.00 98.31 80 ASP A N 1
ATOM 594 C CA . ASP A 1 80 ? 23.967 0.123 -14.332 1.00 98.31 80 ASP A CA 1
ATOM 595 C C . ASP A 1 80 ? 22.659 -0.669 -14.202 1.00 98.31 80 ASP A C 1
ATOM 597 O O . ASP A 1 80 ? 22.368 -1.542 -15.025 1.00 98.31 80 ASP A O 1
ATOM 601 N N . ILE A 1 81 ? 21.825 -0.287 -13.234 1.00 98.69 81 ILE A N 1
ATOM 602 C CA . ILE A 1 81 ? 20.444 -0.760 -13.083 1.00 98.69 81 ILE A CA 1
ATOM 603 C C . ILE A 1 81 ? 19.457 0.407 -13.189 1.00 98.69 81 ILE A C 1
ATOM 605 O O . ILE A 1 81 ? 19.669 1.495 -12.644 1.00 98.69 81 ILE A O 1
ATOM 609 N N . LYS A 1 82 ? 18.366 0.184 -13.921 1.00 98.56 82 LYS A N 1
ATOM 610 C CA . LYS A 1 82 ? 17.289 1.157 -14.158 1.00 98.56 82 LYS A CA 1
ATOM 611 C C . LYS A 1 82 ? 15.933 0.474 -14.077 1.00 98.56 82 LYS A C 1
ATOM 613 O O . LYS A 1 82 ? 15.855 -0.738 -14.245 1.00 98.56 82 LYS A O 1
ATOM 618 N N . GLN A 1 83 ? 14.866 1.243 -13.882 1.00 98.25 83 GLN A N 1
ATOM 619 C CA . GLN A 1 83 ? 13.502 0.716 -13.983 1.00 98.25 83 GLN A CA 1
ATOM 620 C C . GLN A 1 83 ? 12.958 0.872 -15.403 1.00 98.25 83 GLN A C 1
ATOM 622 O O . GLN A 1 83 ? 13.277 1.838 -16.101 1.00 98.25 83 GLN A O 1
ATOM 627 N N . LEU A 1 84 ? 12.123 -0.066 -15.834 1.00 98.00 84 LEU A N 1
ATOM 628 C CA . LEU A 1 84 ? 11.445 -0.004 -17.125 1.00 98.00 84 LEU A CA 1
ATOM 629 C C . LEU A 1 84 ? 10.222 0.919 -17.069 1.00 98.00 84 LEU A C 1
ATOM 631 O O . LEU A 1 84 ? 9.490 0.971 -16.086 1.00 98.00 84 LEU A O 1
ATOM 635 N N . THR A 1 85 ? 9.977 1.659 -18.149 1.00 93.31 85 THR A N 1
ATOM 636 C CA . THR A 1 85 ? 8.838 2.594 -18.245 1.00 93.31 85 THR A CA 1
ATOM 637 C C . THR A 1 85 ? 7.555 1.932 -18.740 1.00 93.31 85 THR A C 1
ATOM 639 O O . THR A 1 85 ? 6.470 2.485 -18.575 1.00 93.31 85 THR A O 1
ATOM 642 N N . SER A 1 86 ? 7.663 0.751 -19.348 1.00 87.94 86 SER A N 1
ATOM 643 C CA . SER A 1 86 ? 6.539 -0.053 -19.822 1.00 87.94 86 SER A CA 1
ATOM 644 C C . SER A 1 86 ? 6.879 -1.537 -19.754 1.00 87.94 86 SER A C 1
ATOM 646 O O . SER A 1 86 ? 8.046 -1.925 -19.714 1.00 87.94 86 SER A O 1
ATOM 648 N N . ASN A 1 87 ? 5.838 -2.363 -19.716 1.00 86.19 87 ASN A N 1
ATOM 649 C CA . ASN A 1 87 ? 5.963 -3.811 -19.647 1.00 86.19 87 ASN A CA 1
ATOM 650 C C . ASN A 1 87 ? 6.600 -4.392 -20.925 1.00 86.19 87 ASN A C 1
ATOM 652 O O . ASN A 1 87 ? 6.410 -3.861 -22.020 1.00 86.19 87 ASN A O 1
ATOM 656 N N . PHE A 1 88 ? 7.275 -5.536 -20.801 1.00 90.38 88 PHE A N 1
ATOM 657 C CA . PHE A 1 88 ? 7.769 -6.319 -21.934 1.00 90.38 88 PHE A CA 1
ATOM 658 C C . PHE A 1 88 ? 7.176 -7.729 -21.941 1.00 90.38 88 PHE A C 1
ATOM 660 O O . PHE A 1 88 ? 6.748 -8.270 -20.921 1.00 90.38 88 PHE A O 1
ATOM 667 N N . TYR A 1 89 ? 7.155 -8.344 -23.119 1.00 88.69 89 TYR A N 1
ATOM 668 C CA . TYR A 1 89 ? 6.753 -9.736 -23.288 1.00 88.69 89 TYR A CA 1
ATOM 669 C C . TYR A 1 89 ? 7.987 -10.543 -23.663 1.00 88.69 89 TYR A C 1
ATOM 671 O O . TYR A 1 89 ? 8.466 -10.431 -24.786 1.00 88.69 89 TYR A O 1
ATOM 679 N N . GLU A 1 90 ? 8.481 -11.347 -22.731 1.00 90.31 90 GLU A N 1
ATOM 680 C CA . GLU A 1 90 ? 9.696 -12.166 -22.843 1.00 90.31 90 GLU A CA 1
ATOM 681 C C . GLU A 1 90 ? 9.882 -12.839 -24.208 1.00 90.31 90 GLU A C 1
ATOM 683 O O . GLU A 1 90 ? 10.895 -12.614 -24.851 1.00 90.31 90 GLU A O 1
ATOM 688 N N . TYR A 1 91 ? 8.881 -13.550 -24.738 1.00 89.69 91 TYR A N 1
ATOM 689 C CA . TYR A 1 91 ? 8.998 -14.253 -26.031 1.00 89.69 91 TYR A CA 1
ATOM 690 C C . TYR A 1 91 ? 8.728 -13.389 -27.277 1.00 89.69 91 TYR A C 1
ATOM 692 O O . TYR A 1 91 ? 8.549 -13.911 -28.379 1.00 89.69 91 TYR A O 1
ATOM 700 N N . LYS A 1 92 ? 8.600 -12.071 -27.113 1.00 90.56 92 LYS A N 1
ATOM 701 C CA . LYS A 1 92 ? 8.334 -11.119 -28.209 1.00 90.56 92 LYS A CA 1
ATOM 702 C C . LYS A 1 92 ? 9.217 -9.878 -28.165 1.00 90.56 92 LYS A C 1
ATOM 704 O O . LYS A 1 92 ? 9.230 -9.122 -29.139 1.00 90.56 92 LYS A O 1
ATOM 709 N N . VAL A 1 93 ? 9.895 -9.625 -27.048 1.00 93.75 93 VAL A N 1
ATOM 710 C CA . VAL A 1 93 ? 10.761 -8.462 -26.898 1.00 93.75 93 VAL A CA 1
ATOM 711 C C . VAL A 1 93 ? 12.009 -8.637 -27.758 1.00 93.75 93 VAL A C 1
ATOM 713 O O . VAL A 1 93 ? 12.589 -9.712 -27.866 1.00 93.75 93 VAL A O 1
ATOM 716 N N . THR A 1 94 ? 12.384 -7.570 -28.426 1.00 97.81 94 THR A N 1
ATOM 717 C CA . THR A 1 94 ? 13.518 -7.451 -29.335 1.00 97.81 94 THR A CA 1
ATOM 718 C C . THR A 1 94 ? 14.103 -6.066 -29.102 1.00 97.81 94 THR A C 1
ATOM 720 O O . THR A 1 94 ? 13.446 -5.205 -28.515 1.00 97.81 94 THR A O 1
ATOM 723 N N . ASN A 1 95 ? 15.299 -5.781 -29.605 1.00 96.88 95 ASN A N 1
ATOM 724 C CA . ASN A 1 95 ? 15.834 -4.423 -29.488 1.00 96.88 95 ASN A CA 1
ATOM 725 C C . ASN A 1 95 ? 14.952 -3.377 -30.201 1.00 96.88 95 ASN A C 1
ATOM 727 O O . ASN A 1 95 ? 14.906 -2.226 -29.781 1.00 96.88 95 ASN A O 1
ATOM 731 N N . ALA A 1 96 ? 14.235 -3.765 -31.260 1.00 95.88 96 ALA A N 1
ATOM 732 C CA . ALA A 1 96 ? 13.366 -2.869 -32.022 1.00 95.88 96 ALA A CA 1
ATOM 733 C C . ALA A 1 96 ? 12.085 -2.443 -31.278 1.00 95.88 96 ALA A C 1
ATOM 735 O O . ALA A 1 96 ? 11.517 -1.402 -31.604 1.00 95.88 96 ALA A O 1
ATOM 736 N N . ASN A 1 97 ? 11.616 -3.232 -30.306 1.00 93.44 97 ASN A N 1
ATOM 737 C CA . ASN A 1 97 ? 10.380 -2.968 -29.554 1.00 93.44 97 ASN A CA 1
ATOM 738 C C . ASN A 1 97 ? 10.588 -2.945 -28.030 1.00 93.44 97 ASN A C 1
ATOM 740 O O . ASN A 1 97 ? 9.612 -3.004 -27.281 1.00 93.44 97 ASN A O 1
ATOM 744 N N . ALA A 1 98 ? 11.842 -2.893 -27.577 1.00 95.00 98 ALA A N 1
ATOM 745 C CA . ALA A 1 98 ? 12.176 -2.886 -26.164 1.00 95.00 98 ALA A CA 1
ATOM 746 C C . ALA A 1 98 ? 11.599 -1.648 -25.455 1.00 95.00 98 ALA A C 1
ATOM 748 O O . ALA A 1 98 ? 11.610 -0.551 -26.026 1.00 95.00 98 ALA A O 1
ATOM 749 N N . PRO A 1 99 ? 11.130 -1.795 -24.204 1.00 95.62 99 PRO A N 1
ATOM 750 C CA . PRO A 1 99 ? 10.724 -0.655 -23.394 1.00 95.62 99 PRO A CA 1
ATOM 751 C C . PRO A 1 99 ? 11.907 0.288 -23.145 1.00 95.62 99 PRO A C 1
ATOM 753 O O . PRO A 1 99 ? 13.063 -0.131 -23.080 1.00 95.62 99 PRO A O 1
ATOM 756 N N . THR A 1 100 ? 11.622 1.577 -22.960 1.00 97.12 100 THR A N 1
ATOM 757 C CA . THR A 1 100 ? 12.635 2.522 -22.477 1.00 97.12 100 THR A CA 1
ATOM 758 C C . THR A 1 100 ? 12.787 2.411 -20.961 1.00 97.12 100 THR A C 1
ATOM 760 O O . THR A 1 100 ? 11.878 1.963 -20.260 1.00 97.12 100 THR A O 1
ATOM 763 N N . SER A 1 101 ? 13.930 2.857 -20.447 1.00 97.31 101 SER A N 1
ATOM 764 C CA . SER A 1 101 ? 14.273 2.828 -19.024 1.00 97.31 101 SER A CA 1
ATOM 765 C C . SER A 1 101 ? 14.301 4.233 -18.412 1.00 97.31 101 SER A C 1
ATOM 767 O O . SER A 1 101 ? 14.761 5.171 -19.072 1.00 97.31 101 SER A O 1
ATOM 769 N N . SER A 1 102 ? 13.930 4.373 -17.143 1.00 96.88 102 SER A N 1
ATOM 770 C CA . SER A 1 102 ? 14.096 5.592 -16.345 1.00 96.88 102 SER A CA 1
ATOM 771 C C . SER A 1 102 ? 14.953 5.337 -15.100 1.00 96.88 102 SER A C 1
ATOM 773 O O . SER A 1 102 ? 15.293 4.203 -14.760 1.00 96.88 102 SER A O 1
ATOM 775 N N . VAL A 1 103 ? 15.368 6.417 -14.438 1.00 96.94 103 VAL A N 1
ATOM 776 C CA . VAL A 1 103 ? 16.146 6.329 -13.195 1.00 96.94 103 VAL A CA 1
ATOM 777 C C . VAL A 1 103 ? 15.326 5.678 -12.082 1.00 96.94 103 VAL A C 1
ATOM 779 O O . VAL A 1 103 ? 14.108 5.846 -12.028 1.00 96.94 103 VAL A O 1
ATOM 782 N N . LEU A 1 104 ? 15.997 4.953 -11.187 1.00 98.06 104 LEU A N 1
ATOM 783 C CA . LEU A 1 104 ? 15.399 4.430 -9.957 1.00 98.06 104 LEU A CA 1
ATOM 784 C C . LEU A 1 104 ? 14.974 5.562 -9.010 1.00 98.06 104 LEU A C 1
ATOM 786 O O . LEU A 1 104 ? 15.380 6.720 -9.172 1.00 98.06 104 LEU A O 1
ATOM 790 N N . VAL A 1 105 ? 14.172 5.225 -7.999 1.00 96.38 105 VAL A N 1
ATOM 791 C CA . VAL A 1 105 ? 13.821 6.161 -6.926 1.00 96.38 105 VAL A CA 1
ATOM 792 C C . VAL A 1 105 ? 15.093 6.619 -6.200 1.00 96.38 105 VAL A C 1
ATOM 794 O O . VAL A 1 105 ? 15.999 5.837 -5.914 1.00 96.38 105 VAL A O 1
ATOM 797 N N . SER A 1 106 ? 15.180 7.920 -5.902 1.00 97.25 106 SER A N 1
ATOM 798 C CA . SER A 1 106 ? 16.387 8.526 -5.330 1.00 97.25 106 SER A CA 1
ATOM 799 C C . SER A 1 106 ? 16.812 7.864 -4.011 1.00 97.25 106 SER A C 1
ATOM 801 O O . SER A 1 106 ? 16.049 7.811 -3.040 1.00 97.25 106 SER A O 1
ATOM 803 N N . GLY A 1 107 ? 18.067 7.414 -3.962 1.00 95.88 107 GLY A N 1
ATOM 804 C CA . GLY A 1 107 ? 18.670 6.725 -2.820 1.00 95.88 107 GLY A CA 1
ATOM 805 C C . GLY A 1 107 ? 18.827 5.215 -3.006 1.00 95.88 107 GLY A C 1
ATOM 806 O O . GLY A 1 107 ? 19.497 4.606 -2.177 1.00 95.88 107 GLY A O 1
ATOM 807 N N . ASP A 1 108 ? 18.266 4.632 -4.067 1.00 98.31 108 ASP A N 1
ATOM 808 C CA . ASP A 1 108 ? 18.574 3.255 -4.462 1.00 98.31 108 ASP A CA 1
ATOM 809 C C . ASP A 1 108 ? 19.928 3.165 -5.186 1.00 98.31 108 ASP A C 1
ATOM 811 O O . ASP A 1 108 ? 20.411 4.129 -5.790 1.00 98.31 108 ASP A O 1
ATOM 815 N N . THR A 1 109 ? 20.537 1.983 -5.127 1.00 97.88 109 THR A N 1
ATOM 816 C CA . THR A 1 109 ? 21.762 1.628 -5.842 1.00 97.88 109 THR A CA 1
ATOM 817 C C . THR A 1 109 ? 21.504 1.653 -7.342 1.00 97.88 109 THR A C 1
ATOM 819 O O . THR A 1 109 ? 20.724 0.859 -7.855 1.00 97.88 109 THR A O 1
ATOM 822 N N . THR A 1 110 ? 22.201 2.528 -8.064 1.00 98.12 110 THR A N 1
ATOM 823 C CA . THR A 1 110 ? 22.085 2.640 -9.526 1.00 98.12 110 THR A CA 1
ATOM 824 C C . THR A 1 110 ? 23.165 1.874 -10.280 1.00 98.12 110 THR A C 1
ATOM 826 O O . THR A 1 110 ? 23.035 1.682 -11.486 1.00 98.12 110 THR A O 1
ATOM 829 N N . GLN A 1 111 ? 24.233 1.453 -9.596 1.00 97.88 111 GLN A N 1
ATOM 830 C CA . GLN A 1 111 ? 25.415 0.845 -10.202 1.00 97.88 111 GLN A CA 1
ATOM 831 C C . GLN A 1 111 ? 26.030 -0.236 -9.315 1.00 97.88 111 GLN A C 1
ATOM 833 O O . GLN A 1 111 ? 26.013 -0.127 -8.088 1.00 97.88 111 GLN A O 1
ATOM 838 N N . LYS A 1 112 ? 26.640 -1.238 -9.948 1.00 97.88 112 LYS A N 1
ATOM 839 C CA . LYS A 1 112 ? 27.446 -2.279 -9.306 1.00 97.88 112 LYS A CA 1
ATOM 840 C C . LYS A 1 112 ? 28.764 -2.437 -10.054 1.00 97.88 112 LYS A C 1
ATOM 842 O O . LYS A 1 112 ? 28.766 -2.656 -11.263 1.00 97.88 112 LYS A O 1
ATOM 847 N N . THR A 1 113 ? 29.876 -2.348 -9.331 1.00 98.00 113 THR A N 1
ATOM 848 C CA . THR A 1 113 ? 31.176 -2.799 -9.838 1.00 98.00 113 THR A CA 1
ATOM 849 C C . THR A 1 113 ? 31.211 -4.322 -9.806 1.00 98.00 113 THR A C 1
ATOM 851 O O . THR A 1 113 ? 30.921 -4.922 -8.771 1.00 98.00 113 THR A O 1
ATOM 854 N N . ILE A 1 114 ? 31.552 -4.914 -10.942 1.00 97.81 114 ILE A N 1
ATOM 855 C CA . ILE A 1 114 ? 31.709 -6.343 -11.184 1.00 97.81 114 ILE A CA 1
ATOM 856 C C . ILE A 1 114 ? 33.190 -6.572 -11.452 1.00 97.81 114 ILE A C 1
ATOM 858 O O . ILE A 1 114 ? 33.733 -6.126 -12.472 1.00 97.81 114 ILE A O 1
ATOM 862 N N . ALA A 1 115 ? 33.851 -7.226 -10.508 1.00 97.75 115 ALA A N 1
ATOM 863 C CA . ALA A 1 115 ? 35.261 -7.522 -10.612 1.00 97.75 115 ALA A CA 1
ATOM 864 C C . ALA A 1 115 ? 35.515 -8.604 -11.665 1.00 97.75 115 ALA A C 1
ATOM 866 O O . ALA A 1 115 ? 34.671 -9.458 -11.952 1.00 97.75 115 ALA A O 1
ATOM 867 N N . THR A 1 116 ? 36.725 -8.619 -12.216 1.00 95.50 116 THR A N 1
ATOM 868 C CA . THR A 1 116 ? 37.157 -9.736 -13.085 1.00 95.50 116 THR A CA 1
ATOM 869 C C . THR A 1 116 ? 37.147 -11.085 -12.350 1.00 95.50 116 THR A C 1
ATOM 871 O O . THR A 1 116 ? 36.979 -12.131 -12.973 1.00 95.50 116 THR A O 1
ATOM 874 N N . THR A 1 117 ? 37.260 -11.063 -11.019 1.00 97.31 117 THR A N 1
ATOM 875 C CA . THR A 1 117 ? 37.209 -12.240 -10.139 1.00 97.31 117 THR A CA 1
ATOM 876 C C . THR A 1 117 ? 35.798 -12.691 -9.761 1.00 97.31 117 THR A C 1
ATOM 878 O O . THR A 1 117 ? 35.669 -13.728 -9.120 1.00 97.31 117 THR A O 1
ATOM 881 N N . ASP A 1 118 ? 34.751 -11.950 -10.138 1.00 98.12 118 ASP A N 1
ATOM 882 C CA . ASP A 1 118 ? 33.362 -12.321 -9.822 1.00 98.12 118 ASP A CA 1
ATOM 883 C C . ASP A 1 118 ? 32.811 -13.409 -10.759 1.00 98.12 118 ASP A C 1
ATOM 885 O O . ASP A 1 118 ? 31.714 -13.919 -10.554 1.00 98.12 118 ASP A O 1
ATOM 889 N N . VAL A 1 119 ? 33.563 -13.809 -11.791 1.00 98.06 119 VAL A N 1
ATOM 890 C CA . VAL A 1 119 ? 33.171 -14.935 -12.646 1.00 98.06 119 VAL A CA 1
ATOM 891 C C . VAL A 1 119 ? 33.068 -16.208 -11.804 1.00 98.06 119 VAL A C 1
ATOM 893 O O . VAL A 1 119 ? 34.023 -16.621 -11.148 1.00 98.06 119 VAL A O 1
ATOM 896 N N . GLY A 1 120 ? 31.904 -16.849 -11.859 1.00 97.81 120 GLY A N 1
ATOM 897 C CA . GLY A 1 120 ? 31.568 -18.025 -11.067 1.00 97.81 120 GLY A CA 1
ATOM 898 C C . GLY A 1 120 ? 30.924 -17.709 -9.712 1.00 97.81 120 GLY A C 1
ATOM 899 O O . GLY A 1 120 ? 30.716 -18.632 -8.922 1.00 97.81 120 GLY A O 1
ATOM 900 N N . THR A 1 121 ? 30.618 -16.440 -9.422 1.00 98.06 121 THR A N 1
ATOM 901 C CA . THR A 1 121 ? 30.021 -16.001 -8.152 1.00 98.06 121 THR A CA 1
ATOM 902 C C . THR A 1 121 ? 28.695 -15.265 -8.361 1.00 98.06 121 THR A C 1
ATOM 904 O O . THR A 1 121 ? 28.296 -14.936 -9.481 1.00 98.06 121 THR A O 1
ATOM 907 N N . VAL A 1 122 ? 27.982 -15.028 -7.258 1.00 97.94 122 VAL A N 1
ATOM 908 C CA . VAL A 1 122 ? 26.770 -14.204 -7.230 1.00 97.94 122 VAL A CA 1
ATOM 909 C C . VAL A 1 122 ? 27.140 -12.787 -6.807 1.00 97.94 122 VAL A C 1
ATOM 911 O O . VAL A 1 122 ? 27.766 -12.587 -5.765 1.00 97.94 122 VAL A O 1
ATOM 914 N N . ILE A 1 123 ? 26.694 -11.802 -7.584 1.00 98.06 123 ILE A N 1
ATOM 915 C CA . ILE A 1 123 ? 26.736 -10.385 -7.222 1.00 98.06 123 ILE A CA 1
ATOM 916 C C . ILE A 1 123 ? 25.364 -9.909 -6.744 1.00 98.06 123 ILE A C 1
ATOM 918 O O . ILE A 1 123 ? 24.338 -10.517 -7.044 1.00 98.06 123 ILE A O 1
ATOM 922 N N . SER A 1 124 ? 25.344 -8.768 -6.058 1.00 98.19 124 SER A N 1
ATOM 923 C CA . SER A 1 124 ? 24.118 -8.132 -5.584 1.00 98.19 124 SER A CA 1
ATOM 924 C C . SER A 1 124 ? 24.075 -6.629 -5.856 1.00 98.19 124 SER A C 1
ATOM 926 O O . SER A 1 124 ? 25.076 -5.918 -5.698 1.00 98.19 124 SER A O 1
ATOM 928 N N . PHE A 1 125 ? 22.891 -6.135 -6.214 1.00 98.44 125 PHE A N 1
ATOM 929 C CA . PHE A 1 125 ? 22.514 -4.733 -6.043 1.00 98.44 125 PHE A CA 1
ATOM 930 C C . PHE A 1 125 ? 21.842 -4.597 -4.672 1.00 98.44 125 PHE A C 1
ATOM 932 O O . PHE A 1 125 ? 20.680 -4.960 -4.507 1.00 98.44 125 PHE A O 1
ATOM 939 N N . ASP A 1 126 ? 22.593 -4.105 -3.684 1.00 95.94 126 ASP A N 1
ATOM 940 C CA . ASP A 1 126 ? 22.264 -4.254 -2.254 1.00 95.94 126 ASP A CA 1
ATOM 941 C C . ASP A 1 126 ? 21.159 -3.330 -1.714 1.00 95.94 126 ASP A C 1
ATOM 943 O O . ASP A 1 126 ? 20.748 -3.479 -0.565 1.00 95.94 126 ASP A O 1
ATOM 947 N N . ASN A 1 127 ? 20.695 -2.349 -2.492 1.00 97.44 127 ASN A N 1
ATOM 948 C CA . ASN A 1 127 ? 19.643 -1.434 -2.052 1.00 97.44 127 ASN A CA 1
ATOM 949 C C . ASN A 1 127 ? 18.751 -0.990 -3.216 1.00 97.44 127 ASN A C 1
ATOM 951 O O . ASN A 1 127 ? 19.035 0.001 -3.883 1.00 97.44 127 ASN A O 1
ATOM 955 N N . LEU A 1 128 ? 17.655 -1.711 -3.430 1.00 98.69 128 LEU A N 1
ATOM 956 C CA . LEU A 1 128 ? 16.578 -1.373 -4.374 1.00 98.69 128 LEU A CA 1
ATOM 957 C C . LEU A 1 128 ? 15.258 -1.081 -3.642 1.00 98.69 128 LEU A C 1
ATOM 959 O O . LEU A 1 128 ? 14.174 -1.109 -4.227 1.00 98.69 128 LEU A O 1
ATOM 963 N N . THR A 1 129 ? 15.354 -0.853 -2.331 1.00 98.12 129 THR A N 1
ATOM 964 C CA . THR A 1 129 ? 14.230 -0.847 -1.396 1.00 98.12 129 THR A CA 1
ATOM 965 C C . THR A 1 129 ? 13.162 0.160 -1.789 1.00 98.12 129 THR A C 1
ATOM 967 O O . THR A 1 129 ? 11.981 -0.168 -1.730 1.00 98.12 129 THR A O 1
ATOM 970 N N . LYS A 1 130 ? 13.536 1.376 -2.206 1.00 96.25 130 LYS A N 1
ATOM 971 C CA . LYS A 1 130 ? 12.547 2.433 -2.450 1.00 96.25 130 LYS A CA 1
ATOM 972 C C . LYS A 1 130 ? 11.767 2.205 -3.735 1.00 96.25 130 LYS A C 1
ATOM 974 O O . LYS A 1 130 ? 10.557 2.394 -3.736 1.00 96.25 130 LYS A O 1
ATOM 979 N N . THR A 1 131 ? 12.437 1.795 -4.808 1.00 98.00 131 THR A N 1
ATOM 980 C CA . THR A 1 131 ? 11.780 1.493 -6.085 1.00 98.00 131 THR A CA 1
ATOM 981 C C . THR A 1 131 ? 10.840 0.303 -5.926 1.00 98.00 131 THR A C 1
ATOM 983 O O . THR A 1 131 ? 9.679 0.390 -6.314 1.00 98.00 131 THR A O 1
ATOM 986 N N . VAL A 1 132 ? 11.296 -0.774 -5.278 1.00 97.50 132 VAL A N 1
ATOM 987 C CA . VAL A 1 132 ? 10.461 -1.962 -5.044 1.00 97.50 132 VAL A CA 1
ATOM 988 C C . VAL A 1 132 ? 9.303 -1.655 -4.08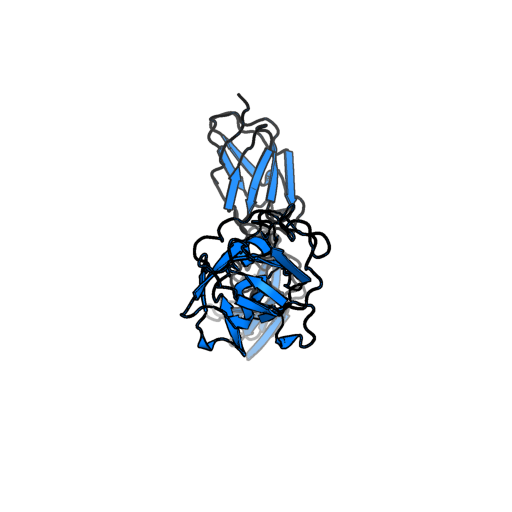1 1.00 97.50 132 VAL A C 1
ATOM 990 O O . VAL A 1 132 ? 8.186 -2.111 -4.314 1.00 97.50 132 VAL A O 1
ATOM 993 N N . ALA A 1 133 ? 9.516 -0.831 -3.048 1.00 89.31 133 ALA A N 1
ATOM 994 C CA . ALA A 1 133 ? 8.440 -0.363 -2.168 1.00 89.31 133 ALA A CA 1
ATOM 995 C C . ALA A 1 133 ? 7.403 0.495 -2.911 1.00 89.31 133 ALA A C 1
ATOM 997 O O . ALA A 1 133 ? 6.208 0.292 -2.714 1.00 89.31 133 ALA A O 1
ATOM 998 N N . ALA A 1 134 ? 7.837 1.400 -3.793 1.00 81.31 134 ALA A N 1
ATOM 999 C CA . ALA A 1 134 ? 6.940 2.229 -4.599 1.00 81.31 134 ALA A CA 1
ATOM 1000 C C . ALA A 1 134 ? 6.119 1.398 -5.600 1.00 81.31 134 ALA A C 1
ATOM 1002 O O . ALA A 1 134 ? 4.959 1.713 -5.854 1.00 81.31 134 ALA A O 1
ATOM 1003 N N . TRP A 1 135 ? 6.706 0.334 -6.157 1.00 89.00 135 TRP A N 1
ATOM 1004 C CA . TRP A 1 135 ? 5.994 -0.644 -6.982 1.00 89.00 135 TRP A CA 1
ATOM 1005 C C . TRP A 1 135 ? 4.937 -1.412 -6.204 1.00 89.00 135 TRP A C 1
ATOM 1007 O O . TRP A 1 135 ? 3.824 -1.595 -6.682 1.00 89.00 135 TRP A O 1
ATOM 1017 N N . TYR A 1 136 ? 5.298 -1.871 -5.012 1.00 85.19 136 TYR A N 1
ATOM 1018 C CA . TYR A 1 136 ? 4.415 -2.649 -4.158 1.00 85.19 136 TYR A CA 1
ATOM 1019 C C . TYR A 1 136 ? 3.251 -1.813 -3.592 1.00 85.19 136 TYR A C 1
ATOM 1021 O O . TYR A 1 136 ? 2.141 -2.315 -3.457 1.00 85.19 136 TYR A O 1
ATOM 1029 N N . ALA A 1 137 ? 3.492 -0.535 -3.285 1.00 73.06 137 ALA A N 1
ATOM 1030 C CA . ALA A 1 137 ? 2.494 0.396 -2.758 1.00 73.06 137 ALA A CA 1
ATOM 1031 C C . ALA A 1 137 ? 1.631 1.077 -3.844 1.00 73.06 137 ALA A C 1
ATOM 1033 O O . ALA A 1 137 ? 0.903 2.019 -3.532 1.00 73.06 137 ALA A O 1
ATOM 1034 N N . ASP A 1 138 ? 1.736 0.645 -5.107 1.00 74.81 138 ASP A N 1
ATOM 1035 C CA . ASP A 1 138 ? 1.065 1.244 -6.272 1.00 74.81 138 ASP A CA 1
ATOM 1036 C C . ASP A 1 138 ? 1.355 2.751 -6.480 1.00 74.81 138 ASP A C 1
ATOM 1038 O O . ASP A 1 138 ? 0.621 3.457 -7.175 1.00 74.81 138 ASP A O 1
ATOM 1042 N N . GLU A 1 139 ? 2.456 3.268 -5.927 1.00 70.25 139 GLU A N 1
ATOM 1043 C CA . GLU A 1 139 ? 2.923 4.643 -6.168 1.00 70.25 139 GLU A CA 1
ATOM 1044 C C . GLU A 1 139 ? 3.555 4.786 -7.563 1.00 70.25 139 GLU A C 1
ATOM 1046 O O . GLU A 1 139 ? 3.592 5.872 -8.148 1.00 70.25 139 GLU A O 1
ATOM 1051 N N . SER A 1 140 ? 4.048 3.673 -8.111 1.00 77.00 140 SER A N 1
ATOM 1052 C CA . SER A 1 140 ? 4.530 3.545 -9.486 1.00 77.00 140 SER A CA 1
ATOM 1053 C C . SER A 1 140 ? 4.280 2.130 -10.003 1.00 77.00 140 SER A C 1
ATOM 1055 O O . SER A 1 140 ? 4.250 1.178 -9.234 1.00 77.00 140 SER A O 1
ATOM 1057 N N . THR A 1 141 ? 4.089 1.961 -11.311 1.00 84.44 141 THR A N 1
ATOM 1058 C CA . THR A 1 141 ? 3.799 0.635 -11.875 1.00 84.44 141 THR A CA 1
ATOM 1059 C C . THR A 1 141 ? 5.063 -0.217 -11.977 1.00 84.44 141 THR A C 1
ATOM 1061 O O . THR A 1 141 ? 6.051 0.204 -12.581 1.00 84.44 141 THR A O 1
ATOM 1064 N N . ASN A 1 142 ? 5.012 -1.445 -11.458 1.00 90.94 142 ASN A N 1
ATOM 1065 C CA . ASN A 1 142 ? 6.073 -2.431 -11.645 1.00 90.94 142 ASN A CA 1
ATOM 1066 C C . ASN A 1 142 ? 6.144 -2.893 -13.108 1.00 90.94 142 ASN A C 1
ATOM 1068 O O . ASN A 1 142 ? 5.263 -3.609 -13.593 1.00 90.94 142 ASN A O 1
ATOM 1072 N N . HIS A 1 143 ? 7.222 -2.532 -13.797 1.00 90.56 143 HIS A N 1
ATOM 1073 C CA . HIS A 1 143 ? 7.546 -3.046 -15.130 1.00 90.56 143 HIS A CA 1
ATOM 1074 C C . HIS A 1 143 ? 8.867 -3.816 -15.175 1.00 90.56 143 HIS A C 1
ATOM 1076 O O . HIS A 1 143 ? 9.231 -4.316 -16.239 1.00 90.56 143 HIS A O 1
ATOM 1082 N N . GLY A 1 144 ? 9.550 -3.957 -14.038 1.00 96.00 144 GLY A N 1
ATOM 1083 C CA . GLY A 1 144 ? 10.839 -4.626 -13.946 1.00 96.00 144 GLY A CA 1
ATOM 1084 C C . GLY A 1 144 ? 12.046 -3.712 -14.165 1.00 96.00 144 GLY A C 1
ATOM 1085 O O . GLY A 1 144 ? 11.936 -2.483 -14.236 1.00 96.00 144 GLY A O 1
ATOM 1086 N N . PHE A 1 145 ? 13.216 -4.337 -14.247 1.00 98.69 145 PHE A N 1
ATOM 1087 C CA . PHE A 1 145 ? 14.519 -3.691 -14.331 1.00 98.69 145 PHE A CA 1
ATOM 1088 C C . PHE A 1 145 ? 15.173 -3.867 -15.707 1.00 98.69 145 PHE A C 1
ATOM 1090 O O . PHE A 1 145 ? 14.985 -4.877 -16.383 1.00 98.69 145 PHE A O 1
ATOM 1097 N N . GLU A 1 146 ? 15.997 -2.891 -16.084 1.00 98.69 146 GLU A N 1
ATOM 1098 C CA . GLU A 1 146 ? 17.015 -3.000 -17.132 1.00 98.69 146 GLU A CA 1
ATOM 1099 C C . GLU A 1 146 ? 18.401 -3.044 -16.475 1.00 98.69 146 GLU A C 1
ATOM 1101 O O . GLU A 1 146 ? 18.714 -2.168 -15.665 1.00 98.69 146 GLU A O 1
ATOM 1106 N N . ILE A 1 147 ? 19.244 -3.997 -16.883 1.00 98.69 147 ILE A N 1
ATOM 1107 C CA . ILE A 1 147 ? 20.674 -4.038 -16.554 1.00 98.69 147 ILE A CA 1
ATOM 1108 C C . ILE A 1 147 ? 21.492 -3.717 -17.806 1.00 98.69 147 ILE A C 1
ATOM 1110 O O . ILE A 1 147 ? 21.475 -4.457 -18.798 1.00 98.69 147 ILE A O 1
ATOM 1114 N N . SER A 1 148 ? 22.242 -2.621 -17.745 1.00 97.56 148 SER A N 1
ATOM 1115 C CA . SER A 1 148 ? 23.154 -2.172 -18.802 1.00 97.56 148 SER A CA 1
ATOM 1116 C C . SER A 1 148 ? 24.604 -2.279 -18.332 1.00 97.56 148 SER A C 1
ATOM 1118 O O . SER A 1 148 ? 24.914 -1.940 -17.200 1.00 97.56 148 SER A O 1
ATOM 1120 N N . GLY A 1 149 ? 25.498 -2.750 -19.191 1.00 93.31 149 GLY A N 1
ATOM 1121 C CA . GLY A 1 149 ? 26.905 -2.961 -18.872 1.00 93.31 149 GLY A CA 1
ATOM 1122 C C . GLY A 1 149 ? 27.790 -1.821 -19.367 1.00 93.31 149 GLY A C 1
ATOM 1123 O O . GLY A 1 149 ? 27.291 -0.813 -19.880 1.00 93.31 149 GLY A O 1
ATOM 1124 N N . PRO A 1 150 ? 29.117 -1.995 -19.281 1.00 92.69 150 PRO A N 1
ATOM 1125 C CA . PRO A 1 150 ? 30.067 -0.989 -19.725 1.00 92.69 150 PRO A CA 1
ATOM 1126 C C . PRO A 1 150 ? 29.913 -0.649 -21.211 1.00 92.69 150 PRO A C 1
ATOM 1128 O O . PRO A 1 150 ? 29.464 -1.444 -22.035 1.00 92.69 150 PRO A O 1
ATOM 1131 N N . SER A 1 151 ? 30.333 0.563 -21.574 1.00 89.81 151 SER A N 1
ATOM 1132 C CA . SER A 1 151 ? 30.220 1.073 -22.944 1.00 89.81 151 SER A CA 1
ATOM 1133 C C . SER A 1 151 ? 31.465 0.838 -23.809 1.00 89.81 151 SER A C 1
ATOM 1135 O O . SER A 1 151 ? 31.429 1.182 -24.998 1.00 89.81 151 SER A O 1
ATOM 1137 N N . ALA A 1 152 ? 32.529 0.267 -23.230 1.00 90.62 152 ALA A N 1
ATOM 1138 C CA . ALA A 1 152 ? 33.756 -0.125 -23.920 1.00 90.62 152 ALA A CA 1
ATOM 1139 C C . ALA A 1 152 ? 33.504 -1.303 -24.872 1.00 90.62 152 ALA A C 1
ATOM 1141 O O . ALA A 1 152 ? 32.571 -2.071 -24.666 1.00 90.62 152 ALA A O 1
ATOM 1142 N N . ASP A 1 153 ? 34.319 -1.447 -25.914 1.00 89.31 153 ASP A N 1
ATOM 1143 C CA . ASP A 1 153 ? 34.266 -2.635 -26.771 1.00 89.31 153 ASP A CA 1
ATOM 1144 C C . ASP A 1 153 ? 34.708 -3.887 -25.988 1.00 89.31 153 ASP A C 1
ATOM 1146 O O . ASP A 1 153 ? 35.510 -3.789 -25.060 1.00 89.31 153 ASP A O 1
ATOM 1150 N N . ASN A 1 154 ? 34.172 -5.048 -26.367 1.00 89.88 154 ASN A N 1
ATOM 1151 C CA . ASN A 1 154 ? 34.447 -6.359 -25.782 1.00 89.88 154 ASN A CA 1
ATOM 1152 C C . ASN A 1 154 ? 34.283 -6.392 -24.250 1.00 89.88 154 ASN A C 1
ATOM 1154 O O . ASN A 1 154 ? 35.095 -6.961 -23.528 1.00 89.88 154 ASN A O 1
ATOM 1158 N N . SER A 1 155 ? 33.218 -5.755 -23.768 1.00 95.56 155 SER A N 1
ATOM 1159 C CA . SER A 1 155 ? 32.915 -5.546 -22.348 1.00 95.56 155 SER A CA 1
ATOM 1160 C C . SER A 1 155 ? 31.746 -6.396 -21.855 1.00 95.56 155 SER A C 1
ATOM 1162 O O . SER A 1 155 ? 31.059 -6.037 -20.895 1.00 95.56 155 SER A O 1
ATOM 1164 N N . THR A 1 156 ? 31.467 -7.499 -22.548 1.00 96.69 156 THR A N 1
ATOM 1165 C CA . THR A 1 156 ? 30.274 -8.301 -22.284 1.00 96.69 156 THR A CA 1
ATOM 1166 C C . THR A 1 156 ? 30.345 -8.959 -20.914 1.00 96.69 156 THR A C 1
ATOM 1168 O O . THR A 1 156 ? 31.343 -9.585 -20.555 1.00 96.69 156 THR A O 1
ATOM 1171 N N . ILE A 1 157 ? 29.255 -8.834 -20.166 1.00 98.31 157 ILE A N 1
ATOM 1172 C CA . ILE A 1 157 ? 29.034 -9.528 -18.899 1.00 98.31 157 ILE A CA 1
ATOM 1173 C C . ILE A 1 157 ? 27.800 -10.408 -19.082 1.00 98.31 157 ILE A C 1
ATOM 1175 O O . ILE A 1 157 ? 26.795 -9.959 -19.641 1.00 98.31 157 ILE A O 1
ATOM 1179 N N . GLY A 1 158 ? 27.913 -11.670 -18.675 1.00 98.25 158 GLY A N 1
ATOM 1180 C CA . GLY A 1 158 ? 26.871 -12.679 -18.809 1.00 98.25 158 GLY A CA 1
ATOM 1181 C C . GLY A 1 158 ? 26.346 -13.129 -17.453 1.00 98.25 158 GLY A C 1
ATOM 1182 O O . GLY A 1 158 ? 27.137 -13.471 -16.569 1.00 98.25 158 GLY A O 1
ATOM 1183 N N . PHE A 1 159 ? 25.022 -13.170 -17.329 1.00 98.62 159 PHE A N 1
ATOM 1184 C CA . PHE A 1 159 ? 24.305 -13.716 -16.182 1.00 98.62 159 PHE A CA 1
ATOM 1185 C C . PHE A 1 159 ? 23.436 -14.897 -16.598 1.00 98.62 159 PHE A C 1
ATOM 1187 O O . PHE A 1 159 ? 22.994 -14.949 -17.744 1.00 98.62 159 PHE A O 1
ATOM 1194 N N . TRP A 1 160 ? 23.172 -15.841 -15.700 1.00 98.56 160 TRP A N 1
ATOM 1195 C CA . TRP A 1 160 ? 22.170 -16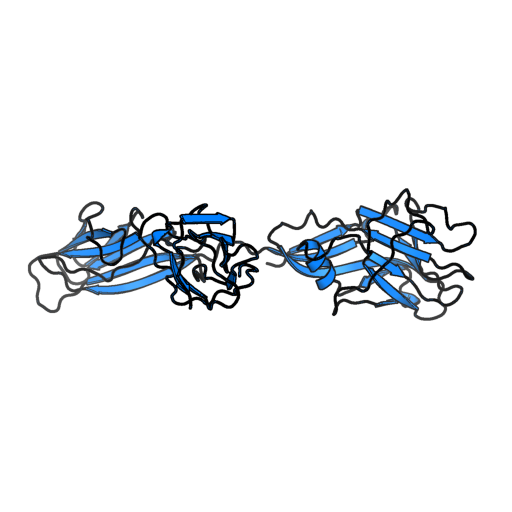.866 -15.999 1.00 98.56 160 TRP A CA 1
ATOM 1196 C C . TRP A 1 160 ? 20.764 -16.265 -16.035 1.00 98.56 160 TRP A C 1
ATOM 1198 O O . TRP A 1 160 ? 20.479 -15.332 -15.286 1.00 98.56 160 TRP A O 1
ATOM 1208 N N . SER A 1 161 ? 19.937 -16.760 -16.957 1.00 98.38 161 SER A N 1
ATOM 1209 C CA . SER A 1 161 ? 18.513 -16.418 -17.064 1.00 98.38 161 SER A CA 1
ATOM 1210 C C . SER A 1 161 ? 17.665 -17.427 -16.287 1.00 98.38 161 SER A C 1
ATOM 1212 O O . SER A 1 161 ? 18.181 -18.468 -15.861 1.00 98.38 161 SER A O 1
ATOM 1214 N N . ARG A 1 162 ? 16.357 -17.190 -16.175 1.00 94.81 162 ARG A N 1
ATOM 1215 C CA . ARG A 1 162 ? 15.404 -18.178 -15.631 1.00 94.81 162 ARG A CA 1
ATOM 1216 C C . ARG A 1 162 ? 15.298 -19.484 -16.425 1.00 94.81 162 ARG A C 1
ATOM 1218 O O . ARG A 1 162 ? 14.775 -20.468 -15.907 1.00 94.81 162 ARG A O 1
ATOM 1225 N N . GLU A 1 163 ? 15.767 -19.536 -17.671 1.00 95.25 163 GLU A N 1
ATOM 1226 C CA . GLU A 1 163 ? 15.851 -20.778 -18.454 1.00 95.25 163 GLU A CA 1
ATOM 1227 C C . GLU A 1 163 ? 17.062 -21.642 -18.078 1.00 95.25 163 GLU A C 1
ATOM 1229 O O . GLU A 1 163 ? 17.189 -22.763 -18.584 1.00 95.25 163 GLU A O 1
ATOM 1234 N N . TYR A 1 164 ? 17.964 -21.158 -17.218 1.00 97.00 164 TYR A N 1
ATOM 1235 C CA . TYR A 1 164 ? 19.068 -21.973 -16.729 1.00 97.00 164 TYR A CA 1
ATOM 1236 C C . TYR A 1 164 ? 18.561 -23.097 -15.815 1.00 97.00 164 TYR A C 1
ATOM 1238 O O . TYR A 1 164 ? 17.631 -22.935 -15.030 1.00 97.00 164 TYR A O 1
ATOM 1246 N N . SER A 1 165 ? 19.171 -24.279 -15.923 1.00 94.00 165 SER A N 1
ATOM 1247 C CA . SER A 1 165 ? 18.657 -25.487 -15.267 1.00 94.00 165 SER A CA 1
ATOM 1248 C C . SER A 1 165 ? 18.806 -25.492 -13.744 1.00 94.00 165 SER A C 1
ATOM 1250 O O . SER A 1 165 ? 18.093 -26.236 -13.074 1.00 94.00 165 SER A O 1
ATOM 1252 N N . GLU A 1 166 ? 19.737 -24.706 -13.203 1.00 94.06 166 GLU A N 1
ATOM 1253 C CA . GLU A 1 166 ? 19.980 -24.591 -11.760 1.00 94.06 166 GLU A CA 1
ATOM 1254 C C . GLU A 1 166 ? 19.320 -23.309 -11.247 1.00 94.06 166 GLU A C 1
ATOM 1256 O O . GLU A 1 166 ? 19.841 -22.200 -11.394 1.00 94.06 166 GLU A O 1
ATOM 1261 N N . THR A 1 167 ? 18.131 -23.466 -10.671 1.00 88.94 167 THR A N 1
ATOM 1262 C CA . THR A 1 167 ? 17.268 -22.354 -10.249 1.00 88.94 167 THR A CA 1
ATOM 1263 C C . THR A 1 167 ? 17.921 -21.435 -9.218 1.00 88.94 167 THR A C 1
ATOM 1265 O O . THR A 1 167 ? 17.667 -20.239 -9.204 1.00 88.94 167 THR A O 1
ATOM 1268 N N . GLU A 1 168 ? 18.811 -21.959 -8.381 1.00 90.50 168 GLU A N 1
ATOM 1269 C CA . GLU A 1 168 ? 19.573 -21.210 -7.381 1.00 90.50 168 GLU A CA 1
ATOM 1270 C C . GLU A 1 168 ? 20.561 -20.204 -7.985 1.00 90.50 168 GLU A C 1
ATOM 1272 O O . GLU A 1 168 ? 20.968 -19.270 -7.293 1.00 90.50 168 GLU A O 1
ATOM 1277 N N . LEU A 1 169 ? 20.932 -20.376 -9.259 1.00 94.62 169 LEU A N 1
ATOM 1278 C CA . LEU A 1 169 ? 21.802 -19.448 -9.982 1.00 94.62 169 LEU A CA 1
ATOM 1279 C C . LEU A 1 169 ? 21.018 -18.455 -10.853 1.00 94.62 169 LEU A C 1
ATOM 1281 O O . LEU A 1 169 ? 21.618 -17.551 -11.437 1.00 94.62 169 LEU A O 1
ATOM 1285 N N . CYS A 1 170 ? 19.696 -18.615 -10.945 1.00 96.75 170 CYS A N 1
ATOM 1286 C CA . CYS A 1 170 ? 18.827 -17.713 -11.692 1.00 96.75 170 CYS A CA 1
ATOM 1287 C C . CYS A 1 170 ? 18.642 -16.373 -10.950 1.00 96.75 170 CYS A C 1
ATOM 1289 O O . CYS A 1 170 ? 18.812 -16.307 -9.721 1.00 96.75 170 CYS A O 1
ATOM 1291 N N . PRO A 1 171 ? 18.274 -15.295 -11.667 1.00 98.62 171 PRO A N 1
ATOM 1292 C CA . PRO A 1 171 ? 18.012 -13.997 -11.063 1.00 98.62 171 PRO A CA 1
ATOM 1293 C C . PRO A 1 171 ? 16.949 -14.091 -9.966 1.00 98.62 171 PRO A C 1
ATOM 1295 O O . PRO A 1 171 ? 15.891 -14.695 -10.135 1.00 98.62 171 PRO A O 1
ATOM 1298 N N . ASN A 1 172 ? 17.213 -13.469 -8.820 1.00 97.62 172 ASN A N 1
ATOM 1299 C CA . ASN A 1 172 ? 16.227 -13.397 -7.748 1.00 97.62 172 ASN A CA 1
ATOM 1300 C C . ASN A 1 172 ? 16.285 -12.069 -7.001 1.00 97.62 172 ASN A C 1
ATOM 1302 O O . ASN A 1 172 ? 17.337 -11.442 -6.859 1.00 97.62 172 ASN A O 1
ATOM 1306 N N . LEU A 1 173 ? 15.116 -11.645 -6.540 1.00 98.38 173 LEU A N 1
ATOM 1307 C CA . LEU A 1 173 ? 14.904 -10.471 -5.721 1.00 98.38 173 LEU A CA 1
ATOM 1308 C C . LEU A 1 173 ? 14.608 -10.935 -4.292 1.00 98.38 173 LEU A C 1
ATOM 1310 O O . LEU A 1 173 ? 13.550 -11.499 -4.012 1.00 98.38 173 LEU A O 1
ATOM 1314 N N . GLU A 1 174 ? 15.556 -10.706 -3.389 1.00 98.31 174 GLU A N 1
ATOM 1315 C CA . GLU A 1 174 ? 15.355 -10.881 -1.952 1.00 98.31 174 GLU A CA 1
ATOM 1316 C C . GLU A 1 174 ? 14.639 -9.647 -1.417 1.00 98.31 174 GLU A C 1
ATOM 1318 O O . GLU A 1 174 ? 15.130 -8.523 -1.552 1.00 98.31 174 GLU A O 1
ATOM 1323 N N . ILE A 1 175 ? 13.485 -9.854 -0.794 1.00 97.12 175 ILE A N 1
ATOM 1324 C CA . ILE A 1 175 ? 12.706 -8.791 -0.175 1.00 97.12 175 ILE A CA 1
ATOM 1325 C C . ILE A 1 175 ? 12.524 -9.119 1.294 1.00 97.12 175 ILE A C 1
ATOM 1327 O O . ILE A 1 175 ? 11.955 -10.151 1.652 1.00 97.12 175 ILE A O 1
ATOM 1331 N N . GLU A 1 176 ? 12.954 -8.201 2.151 1.00 96.62 176 GLU A N 1
ATOM 1332 C CA . GLU A 1 176 ? 12.557 -8.210 3.550 1.00 96.62 176 GLU A CA 1
ATOM 1333 C C . GLU A 1 176 ? 11.391 -7.251 3.736 1.00 96.62 176 GLU A C 1
ATOM 1335 O O . GLU A 1 176 ? 11.412 -6.108 3.268 1.00 96.62 176 GLU A O 1
ATOM 1340 N N . TYR A 1 177 ? 10.379 -7.706 4.457 1.00 89.38 177 TYR A N 1
ATOM 1341 C CA . TYR A 1 177 ? 9.237 -6.885 4.813 1.00 89.38 177 TYR A CA 1
ATOM 1342 C C . TYR A 1 177 ? 8.792 -7.151 6.241 1.00 89.38 177 TYR A C 1
ATOM 1344 O O . TYR A 1 177 ? 9.032 -8.204 6.834 1.00 89.38 177 TYR A O 1
ATOM 1352 N N . THR A 1 178 ? 8.081 -6.184 6.797 1.00 87.56 178 THR A N 1
ATOM 1353 C CA . THR A 1 178 ? 7.341 -6.368 8.039 1.00 87.56 178 THR A CA 1
ATOM 1354 C C . THR A 1 178 ? 5.864 -6.373 7.718 1.00 87.56 178 THR A C 1
ATOM 1356 O O . THR A 1 178 ? 5.367 -5.496 7.023 1.00 87.56 178 THR A O 1
ATOM 1359 N N . VAL A 1 179 ? 5.150 -7.374 8.215 1.00 73.75 179 VAL A N 1
ATOM 1360 C CA . VAL A 1 179 ? 3.695 -7.302 8.281 1.00 73.75 179 VAL A CA 1
ATOM 1361 C C . VAL A 1 179 ? 3.377 -6.619 9.592 1.00 73.75 179 VAL A C 1
ATOM 1363 O O . VAL A 1 179 ? 3.750 -7.122 10.660 1.00 73.75 179 VAL A O 1
ATOM 1366 N N . THR A 1 180 ? 2.706 -5.475 9.527 1.00 61.25 180 THR A N 1
ATOM 1367 C CA . THR A 1 180 ? 2.075 -4.951 10.732 1.00 61.25 180 THR A CA 1
ATOM 1368 C C . THR A 1 180 ? 0.950 -5.921 11.053 1.00 61.25 180 THR A C 1
ATOM 1370 O O . THR A 1 180 ? -0.048 -5.999 10.338 1.00 61.25 180 THR A O 1
ATOM 1373 N N . ALA A 1 181 ? 1.147 -6.747 12.081 1.00 51.47 181 ALA A N 1
ATOM 1374 C CA . ALA A 1 181 ? 0.034 -7.458 12.674 1.00 51.47 181 ALA A CA 1
ATOM 1375 C C . ALA A 1 181 ? -0.889 -6.371 13.228 1.00 51.47 181 ALA A C 1
ATOM 1377 O O . ALA A 1 181 ? -0.561 -5.747 14.235 1.00 51.47 181 ALA A O 1
ATOM 1378 N N . ASP A 1 182 ? -2.010 -6.117 12.558 1.00 46.56 182 ASP A N 1
ATOM 1379 C CA . ASP A 1 182 ? -3.086 -5.271 13.076 1.00 46.56 182 ASP A CA 1
ATOM 1380 C C . ASP A 1 182 ? -3.808 -5.992 14.229 1.00 46.56 182 ASP A C 1
ATOM 1382 O O . ASP A 1 182 ? -5.012 -6.222 14.215 1.00 46.56 182 ASP A O 1
ATOM 1386 N N . ILE A 1 183 ? -3.053 -6.379 15.254 1.00 46.06 183 ILE A N 1
ATOM 1387 C CA . ILE A 1 183 ? -3.564 -6.563 16.601 1.00 46.06 183 ILE A CA 1
ATOM 1388 C C . ILE A 1 183 ? -2.648 -5.689 17.453 1.00 46.06 183 ILE A C 1
ATOM 1390 O O . ILE A 1 183 ? -1.535 -6.116 17.780 1.00 46.06 183 ILE A O 1
ATOM 1394 N N . PRO A 1 184 ? -3.048 -4.443 17.761 1.00 51.25 184 PRO A N 1
ATOM 1395 C CA . PRO A 1 184 ? -2.261 -3.621 18.663 1.00 51.25 184 PRO A CA 1
ATOM 1396 C C . PRO A 1 184 ? -2.114 -4.420 19.967 1.00 51.25 184 PRO A C 1
ATOM 1398 O O . PRO A 1 184 ? -3.085 -5.002 20.428 1.00 51.25 184 PRO A O 1
ATOM 1401 N N . GLY A 1 185 ? -0.897 -4.604 20.490 1.00 49.25 185 GLY A N 1
ATOM 1402 C CA . GLY A 1 185 ? -0.653 -5.599 21.549 1.00 49.25 185 GLY A CA 1
ATOM 1403 C C . GLY A 1 185 ? -1.634 -5.449 22.716 1.00 49.25 185 GLY A C 1
ATOM 1404 O O . GLY A 1 185 ? -1.919 -4.334 23.114 1.00 49.25 185 GLY A O 1
ATOM 1405 N N . ILE A 1 186 ? -2.208 -6.527 23.250 1.00 55.38 186 ILE A N 1
ATOM 1406 C CA . ILE A 1 186 ? -3.205 -6.377 24.318 1.00 55.38 186 ILE A CA 1
ATOM 1407 C C . ILE A 1 186 ? -2.514 -5.877 25.597 1.00 55.38 186 ILE A C 1
ATOM 1409 O O . ILE A 1 186 ? -1.719 -6.597 26.202 1.00 55.38 186 ILE A O 1
ATOM 1413 N N . GLU A 1 187 ? -2.844 -4.667 26.034 1.00 64.44 187 GLU A N 1
ATOM 1414 C CA . GLU A 1 187 ? -2.433 -4.093 27.311 1.00 64.44 187 GLU A CA 1
ATOM 1415 C C . GLU A 1 187 ? -3.463 -4.419 28.389 1.00 64.44 187 GLU A C 1
ATOM 1417 O O . GLU A 1 187 ? -4.667 -4.352 28.158 1.00 64.44 187 GLU A O 1
ATOM 1422 N N . THR A 1 188 ? -2.988 -4.773 29.584 1.00 75.38 188 THR A N 1
ATOM 1423 C CA . THR A 1 188 ? -3.839 -4.900 30.774 1.00 75.38 188 THR A CA 1
ATOM 1424 C C . THR A 1 188 ? -3.673 -3.647 31.616 1.00 75.38 188 THR A C 1
ATOM 1426 O O . THR A 1 188 ? -2.579 -3.382 32.114 1.00 75.38 188 THR A O 1
ATOM 1429 N N . ILE A 1 189 ? -4.751 -2.891 31.788 1.00 74.12 189 ILE A N 1
ATOM 1430 C CA . ILE A 1 189 ? -4.784 -1.696 32.625 1.00 74.12 189 ILE A CA 1
ATOM 1431 C C . ILE A 1 189 ? -5.411 -2.065 33.969 1.00 74.12 189 ILE A C 1
ATOM 1433 O O . ILE A 1 189 ? -6.466 -2.696 34.022 1.00 74.12 189 ILE A O 1
ATOM 1437 N N . VAL A 1 190 ? -4.740 -1.679 35.057 1.00 84.75 190 VAL A N 1
ATOM 1438 C CA . VAL A 1 190 ? -5.152 -1.942 36.442 1.00 84.75 190 VAL A CA 1
ATOM 1439 C C . VAL A 1 190 ? -5.208 -0.610 37.182 1.00 84.75 190 VAL A C 1
ATOM 1441 O O . VAL A 1 190 ? -4.174 0.020 37.402 1.00 84.75 190 VAL A O 1
ATOM 1444 N N . ILE A 1 191 ? -6.410 -0.163 37.547 1.00 86.69 191 ILE A N 1
ATOM 1445 C CA . ILE A 1 191 ? -6.634 1.117 38.232 1.00 86.69 191 ILE A CA 1
ATOM 1446 C C . ILE A 1 191 ? -7.308 0.840 39.579 1.00 86.69 191 ILE A C 1
ATOM 1448 O O . ILE A 1 191 ? -8.518 0.600 39.607 1.00 86.69 191 ILE A O 1
ATOM 1452 N N . PRO A 1 192 ? -6.558 0.863 40.694 1.00 90.38 192 PRO A N 1
ATOM 1453 C CA . PRO A 1 192 ? -7.139 0.750 42.023 1.00 90.38 192 PRO A CA 1
ATOM 1454 C C . PRO A 1 192 ? -7.819 2.061 42.435 1.00 90.38 192 PRO A C 1
ATOM 1456 O O . PRO A 1 192 ? -7.286 3.150 42.216 1.00 90.38 192 PRO A O 1
ATOM 1459 N N . GLN A 1 193 ? -8.982 1.954 43.073 1.00 92.50 193 GLN A N 1
ATOM 1460 C CA . GLN A 1 193 ? -9.671 3.065 43.721 1.00 92.50 193 GLN A CA 1
ATOM 1461 C C . GLN A 1 193 ? -10.083 2.658 45.139 1.00 92.50 193 GLN A C 1
ATOM 1463 O O . GLN A 1 193 ? -10.817 1.687 45.320 1.00 92.50 193 GLN A O 1
ATOM 1468 N N . GLN A 1 194 ? -9.679 3.443 46.140 1.00 91.69 194 GLN A N 1
ATOM 1469 C CA . GLN A 1 194 ? -10.273 3.354 47.473 1.00 91.69 194 GLN A CA 1
ATOM 1470 C C . GLN A 1 194 ? -11.642 4.030 47.479 1.00 91.69 194 GLN A C 1
ATOM 1472 O O . GLN A 1 194 ? -11.795 5.160 47.003 1.00 91.69 194 GLN A O 1
ATOM 1477 N N . ILE A 1 195 ? -12.643 3.340 48.016 1.00 89.31 195 ILE A N 1
ATOM 1478 C CA . ILE A 1 195 ? -14.009 3.847 48.109 1.00 89.31 195 ILE A CA 1
ATOM 1479 C C . ILE A 1 195 ? -14.590 3.545 49.485 1.00 89.31 195 ILE A C 1
ATOM 1481 O O . ILE A 1 195 ? -14.483 2.431 49.993 1.00 89.31 195 ILE A O 1
ATOM 1485 N N . GLN A 1 196 ? -15.206 4.558 50.090 1.00 89.06 196 GLN A N 1
ATOM 1486 C CA . GLN A 1 196 ? -15.949 4.414 51.334 1.00 89.06 196 GLN A CA 1
ATOM 1487 C C . GLN A 1 196 ? -17.388 3.979 51.010 1.00 89.06 196 GLN A C 1
ATOM 1489 O O . GLN A 1 196 ? -18.106 4.738 50.352 1.00 89.06 196 GLN A O 1
ATOM 1494 N N . PRO A 1 197 ? -17.844 2.796 51.456 1.00 87.19 197 PRO A N 1
ATOM 1495 C CA . PRO A 1 197 ? -19.218 2.358 51.236 1.00 87.19 197 PRO A CA 1
ATOM 1496 C C . PRO A 1 197 ? -20.237 3.263 51.947 1.00 87.19 197 PRO A C 1
ATOM 1498 O O . PRO A 1 197 ? -20.025 3.694 53.081 1.00 87.19 197 PRO A O 1
ATOM 1501 N N . LEU A 1 198 ? -21.384 3.512 51.306 1.00 85.81 198 LEU A N 1
ATOM 1502 C CA . LEU A 1 198 ? -22.494 4.289 51.875 1.00 85.81 198 LEU A CA 1
ATOM 1503 C C . LEU A 1 198 ? -23.799 3.493 51.819 1.00 85.81 198 LEU A C 1
ATOM 1505 O O . LEU A 1 198 ? -24.010 2.700 50.905 1.00 85.81 198 LEU A O 1
ATOM 1509 N N . GLN A 1 199 ? -24.730 3.749 52.740 1.00 83.44 199 GLN A N 1
ATOM 1510 C CA . GLN A 1 199 ? -26.041 3.079 52.737 1.00 83.44 199 GLN A CA 1
ATOM 1511 C C . GLN A 1 199 ? -26.836 3.342 51.445 1.00 83.44 199 GLN A C 1
ATOM 1513 O O . GLN A 1 199 ? -27.509 2.447 50.920 1.00 83.44 199 GLN A O 1
ATOM 1518 N N . SER A 1 200 ? -26.708 4.557 50.905 1.00 83.94 200 SER A N 1
ATOM 1519 C CA . SER A 1 200 ? -27.279 4.984 49.622 1.00 83.94 200 SER A CA 1
ATOM 1520 C C . SER A 1 200 ? -26.511 4.476 48.397 1.00 83.94 200 SER A C 1
ATOM 1522 O O . SER A 1 200 ? -27.030 4.563 47.288 1.00 83.94 200 SER A O 1
ATOM 1524 N N . GLY A 1 201 ? -25.298 3.953 48.587 1.00 86.06 201 GLY A N 1
ATOM 1525 C CA . GLY A 1 201 ? -24.358 3.603 47.524 1.00 86.06 201 GLY A CA 1
ATOM 1526 C C . GLY A 1 201 ? -23.372 4.727 47.246 1.00 86.06 201 GLY A C 1
ATOM 1527 O O . GLY A 1 201 ? -23.772 5.853 46.954 1.00 86.06 201 GLY A O 1
ATOM 1528 N N . ALA A 1 202 ? -22.084 4.417 47.355 1.00 90.44 202 ALA A N 1
ATOM 1529 C CA . ALA A 1 202 ? -21.003 5.238 46.827 1.00 90.44 202 ALA A CA 1
ATOM 1530 C C . ALA A 1 202 ? -20.656 4.756 45.415 1.00 90.44 202 ALA A C 1
ATOM 1532 O O . ALA A 1 202 ? -20.734 3.565 45.133 1.00 90.44 202 ALA A O 1
ATOM 1533 N N . GLU A 1 203 ? -20.278 5.663 44.521 1.00 93.12 203 GLU A N 1
ATOM 1534 C CA . GLU A 1 203 ? -19.998 5.335 43.121 1.00 93.12 203 GLU A CA 1
ATOM 1535 C C . GLU A 1 203 ? -18.503 5.484 42.818 1.00 93.12 203 GLU A C 1
ATOM 1537 O O . GLU A 1 203 ? -17.870 6.452 43.250 1.00 93.12 203 GLU A O 1
ATOM 1542 N N . THR A 1 204 ? -17.940 4.551 42.052 1.00 91.88 204 THR A N 1
ATOM 1543 C CA . THR A 1 204 ? -16.561 4.654 41.554 1.00 91.88 204 THR A CA 1
ATOM 1544 C C . THR A 1 204 ? -16.432 5.696 40.443 1.00 91.88 204 THR A C 1
ATOM 1546 O O . THR A 1 204 ? -17.418 6.245 39.937 1.00 91.88 204 THR A O 1
ATOM 1549 N N . THR A 1 205 ? -15.196 5.936 40.000 1.00 88.19 205 THR A N 1
ATOM 1550 C CA . THR A 1 205 ? -14.939 6.629 38.734 1.00 88.19 205 THR A CA 1
ATOM 1551 C C . THR A 1 205 ? -15.681 5.941 37.579 1.00 88.19 205 THR A C 1
ATOM 1553 O O . THR A 1 205 ? -15.864 4.722 37.574 1.00 88.19 205 THR A O 1
ATOM 1556 N N . ILE A 1 206 ? -16.132 6.746 36.613 1.00 85.81 206 ILE A N 1
ATOM 1557 C CA . ILE A 1 206 ? -16.742 6.273 35.366 1.00 85.81 206 ILE A CA 1
ATOM 1558 C C . ILE A 1 206 ? -15.629 5.890 34.390 1.00 85.81 206 ILE A C 1
ATOM 1560 O O . ILE A 1 206 ? -14.785 6.732 34.067 1.00 85.81 206 ILE A O 1
ATOM 1564 N N . TYR A 1 207 ? -15.683 4.669 33.870 1.00 80.19 207 TYR A N 1
ATOM 1565 C CA . TYR A 1 207 ? -14.770 4.152 32.852 1.00 80.19 207 TYR A CA 1
ATOM 1566 C C . TYR A 1 207 ? -15.486 4.056 31.505 1.00 80.19 207 TYR A C 1
ATOM 1568 O O . TYR A 1 207 ? -16.654 3.673 31.447 1.00 80.19 207 TYR A O 1
ATOM 1576 N N . GLY A 1 208 ? -14.802 4.445 30.428 1.00 74.56 208 GLY A N 1
ATOM 1577 C CA . GLY A 1 208 ? -15.266 4.215 29.060 1.00 74.56 208 GLY A CA 1
ATOM 1578 C C . GLY A 1 208 ? -14.717 2.884 28.571 1.00 74.56 208 GLY A C 1
ATOM 1579 O O . GLY A 1 208 ? -13.503 2.742 28.507 1.00 74.56 208 GLY A O 1
ATOM 1580 N N . ILE A 1 209 ? -15.604 1.946 28.253 1.00 69.31 209 ILE A N 1
ATOM 1581 C CA . ILE A 1 209 ? -15.266 0.543 27.958 1.00 69.31 209 ILE A CA 1
ATOM 1582 C C . ILE A 1 209 ? -15.623 0.136 26.526 1.00 69.31 209 ILE A C 1
ATOM 1584 O O . ILE A 1 209 ? -15.557 -1.034 26.167 1.00 69.31 209 ILE A O 1
ATOM 1588 N N . SER A 1 210 ? -16.009 1.103 25.688 1.00 58.53 210 SER A N 1
ATOM 1589 C CA . SER A 1 210 ? -16.382 0.896 24.280 1.00 58.53 210 SER A CA 1
ATOM 1590 C C . SER A 1 210 ? -15.270 0.279 23.423 1.00 58.53 210 SER A C 1
ATOM 1592 O O . SER A 1 210 ? -15.544 -0.199 22.327 1.00 58.53 210 SER A O 1
ATOM 1594 N N . ASN A 1 211 ? -14.037 0.281 23.931 1.00 52.59 211 ASN A N 1
ATOM 1595 C CA . ASN A 1 211 ? -12.828 -0.187 23.264 1.00 52.59 211 ASN A CA 1
ATOM 1596 C C . ASN A 1 211 ? -12.170 -1.378 23.984 1.00 52.59 211 ASN A C 1
ATOM 1598 O O . ASN A 1 211 ? -11.094 -1.814 23.571 1.00 52.59 211 ASN A O 1
ATOM 1602 N N . ASP A 1 212 ? -12.775 -1.877 25.064 1.00 57.38 212 ASP A N 1
ATOM 1603 C CA . ASP A 1 212 ? -12.176 -2.914 25.898 1.00 57.38 212 ASP A CA 1
ATOM 1604 C C . ASP A 1 212 ? -12.599 -4.307 25.428 1.00 57.38 212 ASP A C 1
ATOM 1606 O O . ASP A 1 212 ? -13.769 -4.576 25.159 1.00 57.38 212 ASP A O 1
ATOM 1610 N N . ILE A 1 213 ? -11.632 -5.221 25.366 1.00 57.69 213 ILE A N 1
ATOM 1611 C CA . ILE A 1 213 ? -11.849 -6.636 25.029 1.00 57.69 213 ILE A CA 1
ATOM 1612 C C . ILE A 1 213 ? -12.579 -7.334 26.182 1.00 57.69 213 ILE A C 1
ATOM 1614 O O . ILE A 1 213 ? -13.375 -8.248 25.973 1.00 57.69 213 ILE A O 1
ATOM 1618 N N . PHE A 1 214 ? -12.296 -6.894 27.408 1.00 69.44 214 PHE A N 1
ATOM 1619 C CA . PHE A 1 214 ? -13.035 -7.243 28.611 1.00 69.44 214 PHE A CA 1
ATOM 1620 C C . PHE A 1 214 ? -12.783 -6.206 29.705 1.00 69.44 214 PHE A C 1
ATOM 1622 O O . PHE A 1 214 ? -11.707 -5.602 29.757 1.00 69.44 214 PHE A O 1
ATOM 1629 N N . PHE A 1 215 ? -13.744 -6.069 30.616 1.00 78.94 215 PHE A N 1
ATOM 1630 C CA . PHE A 1 215 ? -13.656 -5.197 31.779 1.00 78.94 215 PHE A CA 1
ATOM 1631 C C . PHE A 1 215 ? -14.168 -5.931 33.024 1.00 78.94 215 PHE A C 1
ATOM 1633 O O . PHE A 1 215 ? -15.279 -6.456 33.021 1.00 78.94 215 PHE A O 1
ATOM 1640 N N . ASN A 1 216 ? -13.381 -5.923 34.099 1.00 85.31 216 ASN A N 1
ATOM 1641 C CA . ASN A 1 216 ? -13.731 -6.500 35.396 1.00 85.31 216 ASN A CA 1
ATOM 1642 C C . ASN A 1 216 ? -13.465 -5.491 36.517 1.00 85.31 216 ASN A C 1
ATOM 1644 O O . ASN A 1 216 ? -12.479 -4.754 36.478 1.00 85.31 216 ASN A O 1
ATOM 1648 N N . TYR A 1 217 ? -14.282 -5.521 37.568 1.00 89.12 217 TYR A N 1
ATOM 1649 C CA . TYR A 1 217 ? -13.884 -4.964 38.862 1.00 89.12 217 TYR A CA 1
ATOM 1650 C C . TYR A 1 217 ? -13.379 -6.080 39.771 1.00 89.12 217 TYR A C 1
ATOM 1652 O O . TYR A 1 217 ? -14.075 -7.069 39.982 1.00 89.12 217 TYR A O 1
ATOM 1660 N N . LEU A 1 218 ? -12.197 -5.908 40.355 1.00 90.75 218 LEU A N 1
ATOM 1661 C CA . LEU A 1 218 ? -11.756 -6.683 41.509 1.00 90.75 218 LEU A CA 1
ATOM 1662 C C . LEU A 1 218 ? -12.080 -5.881 42.769 1.00 90.75 218 LEU A C 1
ATOM 1664 O O . LEU A 1 218 ? -11.499 -4.820 43.001 1.00 90.75 218 LEU A O 1
ATOM 1668 N N . VAL A 1 219 ? -13.024 -6.380 43.558 1.00 91.19 219 VAL A N 1
ATOM 1669 C CA . VAL A 1 219 ? -13.444 -5.771 44.819 1.00 91.19 219 VAL A CA 1
ATOM 1670 C C . VAL A 1 219 ? -12.744 -6.494 45.957 1.00 91.19 219 VAL A C 1
ATOM 1672 O O . VAL A 1 219 ? -12.931 -7.697 46.129 1.00 91.19 219 VAL A O 1
ATOM 1675 N N . ASP A 1 220 ? -11.945 -5.751 46.711 1.00 91.19 220 ASP A N 1
ATOM 1676 C CA . ASP A 1 220 ? -11.181 -6.227 47.856 1.00 91.19 220 ASP A CA 1
ATOM 1677 C C . ASP A 1 220 ? -11.754 -5.613 49.132 1.00 91.19 220 ASP A C 1
ATOM 1679 O O . ASP A 1 220 ? -11.632 -4.402 49.364 1.00 91.19 220 ASP A O 1
ATOM 1683 N N . ASN A 1 221 ? -12.447 -6.437 49.915 1.00 88.06 221 ASN A N 1
ATOM 1684 C CA . ASN A 1 221 ? -13.083 -6.011 51.149 1.00 88.06 221 ASN A CA 1
ATOM 1685 C C . ASN A 1 221 ? -12.289 -6.516 52.359 1.00 88.06 221 ASN A C 1
ATOM 1687 O O . ASN A 1 221 ? -12.686 -7.477 53.014 1.00 88.06 221 ASN A O 1
ATOM 1691 N N . ASP A 1 222 ? -11.175 -5.854 52.661 1.00 80.50 222 ASP A N 1
ATOM 1692 C CA . ASP A 1 222 ? -10.307 -6.221 53.787 1.00 80.50 222 ASP A CA 1
ATOM 1693 C C . ASP A 1 222 ? -10.810 -5.702 55.148 1.00 80.50 222 ASP A C 1
ATOM 1695 O O . ASP A 1 222 ? -10.356 -6.167 56.191 1.00 80.50 222 ASP A O 1
ATOM 1699 N N . GLU A 1 223 ? -11.754 -4.754 55.160 1.00 73.12 223 GLU A N 1
ATOM 1700 C CA . GLU A 1 223 ? -12.109 -4.008 56.377 1.00 73.12 223 GLU A CA 1
ATOM 1701 C C . GLU A 1 223 ? -13.582 -4.115 56.803 1.00 73.12 223 GLU A C 1
ATOM 1703 O O . GLU A 1 223 ? -13.872 -3.993 57.993 1.00 73.12 223 GLU A O 1
ATOM 1708 N N . ALA A 1 224 ? -14.535 -4.314 55.885 1.00 68.62 224 ALA A N 1
ATOM 1709 C CA . ALA A 1 224 ? -15.967 -4.262 56.207 1.00 68.62 224 ALA A CA 1
ATOM 1710 C C . ALA A 1 224 ? -16.596 -5.658 56.332 1.00 68.62 224 ALA A C 1
ATOM 1712 O O . ALA A 1 224 ? -16.270 -6.546 55.553 1.00 68.62 224 ALA A O 1
ATOM 1713 N N . ASP A 1 225 ? -17.561 -5.840 57.245 1.00 75.25 225 ASP A N 1
ATOM 1714 C CA . ASP A 1 225 ? -18.270 -7.120 57.447 1.00 75.25 225 ASP A CA 1
ATOM 1715 C C . ASP A 1 225 ? -18.885 -7.659 56.145 1.00 75.25 225 ASP A C 1
ATOM 1717 O O . ASP A 1 225 ? -18.627 -8.797 55.751 1.00 75.25 225 ASP A O 1
ATOM 1721 N N . PHE A 1 226 ? -19.660 -6.816 55.452 1.00 82.88 226 PHE A N 1
ATOM 1722 C CA . PHE A 1 226 ? -20.196 -7.079 54.117 1.00 82.88 226 PHE A CA 1
ATOM 1723 C C . PHE A 1 226 ? -20.353 -5.777 53.330 1.00 82.88 226 PHE A C 1
ATOM 1725 O O . PHE A 1 226 ? -20.843 -4.772 53.855 1.00 82.88 226 PHE A O 1
ATOM 1732 N N . VAL A 1 227 ? -20.029 -5.826 52.040 1.00 89.38 227 VAL A N 1
ATOM 1733 C CA . VAL A 1 227 ? -20.405 -4.797 51.064 1.00 89.38 227 VAL A CA 1
ATOM 1734 C C . VAL A 1 227 ? -21.213 -5.413 49.934 1.00 89.38 227 VAL A C 1
ATOM 1736 O O . VAL A 1 227 ? -21.030 -6.574 49.579 1.00 89.38 227 VAL A O 1
ATOM 1739 N N . TYR A 1 228 ? -22.111 -4.623 49.366 1.00 91.12 228 TYR A N 1
ATOM 1740 C CA . TYR A 1 228 ? -22.947 -5.001 48.238 1.00 91.12 228 TYR A CA 1
ATOM 1741 C C . TYR A 1 228 ? -22.551 -4.156 47.042 1.00 91.12 228 TYR A C 1
ATOM 1743 O O . TYR A 1 228 ? -22.534 -2.927 47.129 1.00 91.12 228 TYR A O 1
ATOM 1751 N N . VAL A 1 229 ? -22.209 -4.802 45.936 1.00 93.19 229 VAL A N 1
ATOM 1752 C CA . VAL A 1 229 ? -21.734 -4.120 44.737 1.00 93.19 229 VAL A CA 1
ATOM 1753 C C . VAL A 1 229 ? -22.665 -4.380 43.565 1.00 93.19 229 VAL A C 1
ATOM 1755 O O . VAL A 1 229 ? -23.122 -5.499 43.355 1.00 93.19 229 VAL A O 1
ATOM 1758 N N . THR A 1 230 ? -22.964 -3.330 42.806 1.00 92.31 230 THR A N 1
ATOM 1759 C CA . THR A 1 230 ? -23.791 -3.399 41.595 1.00 92.31 230 THR A CA 1
ATOM 1760 C C . THR A 1 230 ? -23.107 -2.621 40.481 1.00 92.31 230 THR A C 1
ATOM 1762 O O . THR A 1 230 ? -22.704 -1.473 40.682 1.00 92.31 230 THR A O 1
ATOM 1765 N N . VAL A 1 231 ? -22.987 -3.218 39.298 1.00 91.81 231 VAL A N 1
ATOM 1766 C CA . VAL A 1 231 ? -22.478 -2.522 38.110 1.00 91.81 231 VAL A CA 1
ATOM 1767 C C . VAL A 1 231 ? -23.568 -1.605 37.582 1.00 91.81 231 VAL A C 1
ATOM 1769 O O . VAL A 1 231 ? -24.719 -2.017 37.448 1.00 91.81 231 VAL A O 1
ATOM 1772 N N . LYS A 1 232 ? -23.212 -0.367 37.249 1.00 91.12 232 LYS A N 1
ATOM 1773 C CA . LYS A 1 232 ? -24.100 0.554 36.546 1.00 91.12 232 LYS A CA 1
ATOM 1774 C C . LYS A 1 232 ? -23.495 0.961 35.215 1.00 91.12 232 LYS A C 1
ATOM 1776 O O . LYS A 1 232 ? -22.302 1.255 35.161 1.00 91.12 232 LYS A O 1
ATOM 1781 N N . ALA A 1 233 ? -24.306 1.037 34.163 1.00 87.38 233 ALA A N 1
ATOM 1782 C CA . ALA A 1 233 ? -23.832 1.345 32.819 1.00 87.38 233 ALA A CA 1
ATOM 1783 C C . ALA A 1 233 ? -24.697 2.382 32.085 1.00 87.38 233 ALA A C 1
ATOM 1785 O O . ALA A 1 233 ? -25.882 2.533 32.377 1.00 87.38 233 ALA A O 1
ATOM 1786 N N . CYS A 1 234 ? -24.098 3.115 31.145 1.00 79.75 234 CYS A N 1
ATOM 1787 C CA . CYS A 1 234 ? -24.761 4.133 30.330 1.00 79.75 234 CYS A CA 1
ATOM 1788 C C . CYS A 1 234 ? -24.124 4.227 28.935 1.00 79.75 234 CYS A C 1
ATOM 1790 O O . CYS A 1 234 ? -22.933 3.973 28.767 1.00 79.75 234 CYS A O 1
ATOM 1792 N N . ASP A 1 235 ? -24.895 4.638 27.929 1.00 71.50 235 ASP A N 1
ATOM 1793 C CA . ASP A 1 235 ? -24.373 4.913 26.581 1.00 71.50 235 ASP A CA 1
ATOM 1794 C C . ASP A 1 235 ? -23.615 6.243 26.492 1.00 71.50 235 ASP A C 1
ATOM 1796 O O . ASP A 1 235 ? -22.822 6.444 25.576 1.00 71.50 235 ASP A O 1
ATOM 1800 N N . THR A 1 236 ? -23.819 7.151 27.448 1.00 61.88 236 THR A N 1
ATOM 1801 C CA . THR A 1 236 ? -23.141 8.452 27.491 1.00 61.88 236 THR A CA 1
ATOM 1802 C C . THR A 1 236 ? -22.492 8.678 28.852 1.00 61.88 236 THR A C 1
ATOM 1804 O O . THR A 1 236 ? -22.992 8.231 29.882 1.00 61.88 236 THR A O 1
ATOM 1807 N N . ARG A 1 237 ? -21.370 9.406 28.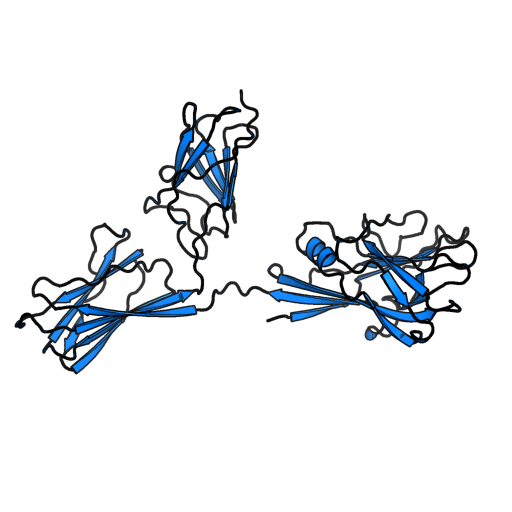886 1.00 68.31 237 ARG A N 1
ATOM 1808 C CA . ARG A 1 237 ? -20.608 9.634 30.126 1.00 68.31 237 ARG A CA 1
ATOM 1809 C C . ARG A 1 237 ? -21.405 10.387 31.200 1.00 68.31 237 ARG A C 1
ATOM 1811 O O . ARG A 1 237 ? -21.119 10.246 32.383 1.00 68.31 237 ARG A O 1
ATOM 1818 N N . THR A 1 238 ? -22.372 11.202 30.785 1.00 73.19 238 THR A N 1
ATOM 1819 C CA . THR A 1 238 ? -23.187 12.072 31.651 1.00 73.19 238 THR A CA 1
ATOM 1820 C C . THR A 1 238 ? -24.655 11.654 31.715 1.00 73.19 238 THR A C 1
ATOM 1822 O O . THR A 1 238 ? -25.461 12.376 32.298 1.00 73.19 238 THR A O 1
ATOM 1825 N N . GLY A 1 239 ? -25.026 10.544 31.077 1.00 78.00 239 GLY A N 1
ATOM 1826 C CA . GLY A 1 239 ? -26.406 10.080 31.034 1.00 78.00 239 GLY A CA 1
ATOM 1827 C C . GLY A 1 239 ? -26.846 9.390 32.322 1.00 78.00 239 GLY A C 1
ATOM 1828 O O . GLY A 1 239 ? -26.105 9.283 33.302 1.00 78.00 239 GLY A O 1
ATOM 1829 N N . THR A 1 240 ? -28.080 8.895 32.310 1.00 90.81 240 THR A N 1
ATOM 1830 C CA . THR A 1 240 ? -28.609 8.086 33.408 1.00 90.81 240 THR A CA 1
ATOM 1831 C C . THR A 1 240 ? -27.988 6.694 33.350 1.00 90.81 240 THR A C 1
ATOM 1833 O O . THR A 1 240 ? -28.118 5.991 32.353 1.00 90.81 240 THR A O 1
ATOM 1836 N N . PHE A 1 241 ? -27.295 6.311 34.421 1.00 89.94 241 PHE A N 1
ATOM 1837 C CA . PHE A 1 241 ? -26.698 4.987 34.568 1.00 89.94 241 PHE A CA 1
ATOM 1838 C C . PHE A 1 241 ? -27.715 4.002 35.146 1.00 89.94 241 PHE A C 1
ATOM 1840 O O . PHE A 1 241 ? -28.310 4.270 36.191 1.00 89.94 241 PHE A O 1
ATOM 1847 N N . GLU A 1 242 ? -27.859 2.853 34.498 1.00 91.75 242 GLU A N 1
ATOM 1848 C CA . GLU A 1 242 ? -28.792 1.789 34.874 1.00 91.75 242 GLU A CA 1
ATOM 1849 C C . GLU A 1 242 ? -28.035 0.605 35.474 1.00 91.75 242 GLU A C 1
ATOM 1851 O O . GLU A 1 242 ? -26.900 0.336 35.084 1.00 91.75 242 GLU A O 1
ATOM 1856 N N . ASN A 1 243 ? -28.650 -0.109 36.419 1.00 90.38 243 ASN A N 1
ATOM 1857 C CA . ASN A 1 243 ? -28.046 -1.303 37.009 1.00 90.38 243 ASN A CA 1
ATOM 1858 C C . ASN A 1 243 ? -27.972 -2.426 35.970 1.00 90.38 243 ASN A C 1
ATOM 1860 O O . ASN A 1 243 ? -28.978 -2.753 35.340 1.00 90.38 243 ASN A O 1
ATOM 1864 N N . ILE A 1 244 ? -26.802 -3.045 35.841 1.00 84.25 244 ILE A N 1
ATOM 1865 C CA . ILE A 1 244 ? -26.570 -4.189 34.964 1.00 84.25 244 ILE A CA 1
ATOM 1866 C C . ILE A 1 244 ? -26.199 -5.402 35.815 1.00 84.25 244 ILE A C 1
ATOM 1868 O O . ILE A 1 244 ? -25.273 -5.346 36.622 1.00 84.25 244 ILE A O 1
ATOM 1872 N N . GLY A 1 245 ? -26.902 -6.513 35.595 1.00 81.88 245 GLY A N 1
ATOM 1873 C CA . GLY A 1 245 ? -26.690 -7.749 36.345 1.00 81.88 245 GLY A CA 1
ATOM 1874 C C . GLY A 1 245 ? -27.246 -7.700 37.771 1.00 81.88 245 GLY A C 1
ATOM 1875 O O . GLY A 1 245 ? -28.034 -6.822 38.128 1.00 81.88 245 GLY A O 1
ATOM 1876 N N . SER A 1 246 ? -26.859 -8.692 38.570 1.00 85.38 246 SER A N 1
ATOM 1877 C CA . SER A 1 246 ? -27.300 -8.844 39.960 1.00 85.38 246 SER A CA 1
ATOM 1878 C C . SER A 1 246 ? -26.363 -8.127 40.932 1.00 85.38 246 SER A C 1
ATOM 1880 O O . SER A 1 246 ? -25.164 -8.020 40.684 1.00 85.38 246 SER A O 1
ATOM 1882 N N . GLU A 1 247 ? -26.904 -7.685 42.069 1.00 90.69 247 GLU A N 1
ATOM 1883 C CA . GLU A 1 247 ? -26.098 -7.214 43.200 1.00 90.69 247 GLU A CA 1
ATOM 1884 C C . GLU A 1 247 ? -25.282 -8.384 43.778 1.00 90.69 247 GLU A C 1
ATOM 1886 O O . GLU A 1 247 ? -25.793 -9.497 43.933 1.00 90.69 247 GLU A O 1
ATOM 1891 N N . ILE A 1 248 ? -24.008 -8.137 44.086 1.00 91.12 248 ILE A N 1
ATOM 1892 C CA . ILE A 1 248 ? -23.069 -9.138 44.606 1.00 91.12 248 ILE A CA 1
ATOM 1893 C C . ILE A 1 248 ? -22.669 -8.745 46.025 1.00 91.12 248 ILE A C 1
ATOM 1895 O O . ILE A 1 248 ? -22.221 -7.625 46.259 1.00 91.12 248 ILE A O 1
ATOM 1899 N N . SER A 1 249 ? -22.787 -9.674 46.973 1.00 90.88 249 SER A N 1
ATOM 1900 C CA . SER A 1 249 ? -22.282 -9.502 48.338 1.00 90.88 249 SER A CA 1
ATOM 1901 C C . SER A 1 249 ? -20.816 -9.929 48.440 1.00 90.88 249 SER A C 1
ATOM 1903 O O . SER A 1 249 ? -20.475 -11.045 48.043 1.00 90.88 249 SER A O 1
ATOM 1905 N N . VAL A 1 250 ? -19.971 -9.090 49.031 1.00 90.00 250 VAL A N 1
ATOM 1906 C CA . VAL A 1 250 ? -18.552 -9.366 49.295 1.00 90.00 250 VAL A CA 1
ATOM 1907 C C . VAL A 1 250 ? -18.317 -9.293 50.801 1.00 90.00 250 VAL A C 1
ATOM 1909 O O . VAL A 1 250 ? -18.496 -8.239 51.411 1.00 90.00 250 VAL A O 1
ATOM 1912 N N . ALA A 1 251 ? -17.959 -10.422 51.407 1.00 88.31 251 ALA A N 1
ATOM 1913 C CA . ALA A 1 251 ? -17.733 -10.538 52.847 1.00 88.31 251 ALA A CA 1
ATOM 1914 C C . ALA A 1 251 ? -16.369 -9.963 53.262 1.00 88.31 251 ALA A C 1
ATOM 1916 O O . ALA A 1 251 ? -15.481 -9.792 52.423 1.00 88.31 251 ALA A O 1
ATOM 1917 N N . SER A 1 252 ? -16.194 -9.705 54.556 1.00 85.25 252 SER A N 1
ATOM 1918 C CA . SER A 1 252 ? -14.910 -9.295 55.132 1.00 85.25 252 SER A CA 1
ATOM 1919 C C . SER A 1 252 ? -13.790 -10.297 54.847 1.00 85.25 252 SER A C 1
ATOM 1921 O O . SER A 1 252 ? -13.994 -11.511 54.925 1.00 85.25 252 SER A O 1
ATOM 1923 N N . GLY A 1 253 ? -12.605 -9.782 54.522 1.00 84.00 253 GLY A N 1
ATOM 1924 C CA . GLY A 1 253 ? -11.406 -10.554 54.203 1.00 84.00 253 GLY A CA 1
ATOM 1925 C C . GLY A 1 253 ? -11.488 -11.313 52.878 1.00 84.00 253 GLY A C 1
ATOM 1926 O O . GLY A 1 253 ? -10.698 -12.233 52.654 1.00 84.00 253 GLY A O 1
ATOM 1927 N N . THR A 1 254 ? -12.456 -10.987 52.012 1.00 88.44 254 THR A N 1
ATOM 1928 C CA . THR A 1 254 ? -12.649 -11.673 50.728 1.00 88.44 254 THR A CA 1
ATOM 1929 C C . THR A 1 254 ? -12.494 -10.740 49.536 1.00 88.44 254 THR A C 1
ATOM 1931 O O . THR A 1 254 ? -12.774 -9.542 49.599 1.00 88.44 254 THR A O 1
ATOM 1934 N N . LYS A 1 255 ? -12.081 -11.340 48.414 1.00 90.06 255 LYS A N 1
ATOM 1935 C CA . LYS A 1 255 ? -11.991 -10.692 47.106 1.00 90.06 255 LYS A CA 1
ATOM 1936 C C . LYS A 1 255 ? -13.045 -11.273 46.187 1.00 90.06 255 LYS A C 1
ATOM 1938 O O . LYS A 1 255 ? -13.212 -12.492 46.139 1.00 90.06 255 LYS A O 1
ATOM 1943 N N . SER A 1 256 ? -13.717 -10.415 45.433 1.00 90.00 256 SER A N 1
ATOM 1944 C CA . SER A 1 256 ? -14.695 -10.839 44.436 1.00 90.00 256 SER A CA 1
ATOM 1945 C C . SER A 1 256 ? -14.436 -10.157 43.102 1.00 90.00 256 SER A C 1
ATOM 1947 O O . SER A 1 256 ? -14.163 -8.956 43.048 1.00 90.00 256 SER A O 1
ATOM 1949 N N . ALA A 1 257 ? -14.508 -10.934 42.025 1.00 87.06 257 ALA A N 1
ATOM 1950 C CA . ALA A 1 257 ? -14.471 -10.416 40.669 1.00 87.06 257 ALA A CA 1
ATOM 1951 C C . ALA A 1 257 ? -15.903 -10.144 40.201 1.00 87.06 257 ALA A C 1
ATOM 1953 O O . ALA A 1 257 ? -16.767 -11.017 40.261 1.00 87.06 257 ALA A O 1
ATOM 1954 N N . VAL A 1 258 ? -16.142 -8.930 39.724 1.00 87.06 258 VAL A N 1
ATOM 1955 C CA . VAL A 1 258 ? -17.398 -8.517 39.108 1.00 87.06 258 VAL A CA 1
ATOM 1956 C C . VAL A 1 258 ? -17.140 -8.370 37.616 1.00 87.06 258 VAL A C 1
ATOM 1958 O O . VAL A 1 258 ? -16.533 -7.386 37.182 1.00 87.06 258 VAL A O 1
ATOM 1961 N N . GLU A 1 259 ? -17.554 -9.373 36.846 1.00 79.75 259 GLU A N 1
ATOM 1962 C CA . GLU A 1 259 ? -17.413 -9.356 35.392 1.00 79.75 259 GLU A CA 1
ATOM 1963 C C . GLU A 1 259 ? -18.421 -8.402 34.757 1.00 79.75 259 GLU A C 1
ATOM 1965 O O . GLU A 1 259 ? -19.613 -8.421 35.080 1.00 79.75 259 GLU A O 1
ATOM 1970 N N . VAL A 1 260 ? -17.946 -7.562 33.837 1.00 78.56 260 VAL A N 1
ATOM 1971 C CA . VAL A 1 260 ? -18.791 -6.613 33.115 1.00 78.56 260 VAL A CA 1
ATOM 1972 C C . VAL A 1 260 ? -18.857 -7.030 31.654 1.00 78.56 260 VAL A C 1
ATOM 1974 O O . VAL A 1 260 ? -17.916 -6.833 30.889 1.00 78.56 260 VAL A O 1
ATOM 1977 N N . SER A 1 261 ? -20.000 -7.586 31.248 1.00 63.22 261 SER A N 1
ATOM 1978 C CA . SER A 1 261 ? -20.270 -7.823 29.830 1.00 63.22 261 SER A CA 1
ATOM 1979 C C . SER A 1 261 ? -20.607 -6.485 29.158 1.00 63.22 261 SER A C 1
ATOM 1981 O O . SER A 1 261 ? -21.563 -5.824 29.582 1.00 63.22 261 SER A O 1
ATOM 1983 N N . PRO A 1 262 ? -19.867 -6.055 28.122 1.00 59.22 262 PRO A N 1
ATOM 1984 C CA . PRO A 1 262 ? -20.045 -4.741 27.516 1.00 59.22 262 PRO A CA 1
ATOM 1985 C C . PRO A 1 262 ? -21.360 -4.682 26.729 1.00 59.22 262 PRO A C 1
ATOM 1987 O O . PRO A 1 262 ? -21.447 -5.115 25.585 1.00 59.22 262 PRO A O 1
ATOM 1990 N N . ILE A 1 263 ? -22.402 -4.137 27.353 1.00 60.06 263 ILE A N 1
ATOM 1991 C CA . ILE A 1 263 ? -23.686 -3.824 26.700 1.00 60.06 263 ILE A CA 1
ATOM 1992 C C . ILE A 1 263 ? -23.903 -2.315 26.511 1.00 60.06 263 ILE A C 1
ATOM 1994 O O . ILE A 1 263 ? -24.844 -1.912 25.832 1.00 60.06 263 ILE A O 1
ATOM 1998 N N . LYS A 1 264 ? -23.055 -1.482 27.127 1.00 71.56 264 LYS A N 1
ATOM 1999 C CA . LYS A 1 264 ? -23.131 -0.013 27.167 1.00 71.56 264 LYS A CA 1
ATOM 2000 C C . LYS A 1 264 ? -21.714 0.577 27.197 1.00 71.56 264 LYS A C 1
ATOM 2002 O O . LYS A 1 264 ? -20.784 -0.088 27.647 1.00 71.56 264 LYS A O 1
ATOM 2007 N N . LYS A 1 265 ? -21.547 1.821 26.731 1.00 68.50 265 LYS A N 1
ATOM 2008 C CA . LYS A 1 265 ? -20.223 2.447 26.504 1.00 68.50 265 LYS A CA 1
ATOM 2009 C C . LYS A 1 265 ? -19.476 2.853 27.775 1.00 68.50 265 LYS A C 1
ATOM 2011 O O . LYS A 1 265 ? -18.247 2.878 27.777 1.00 68.50 265 LYS A O 1
ATOM 2016 N N . TYR A 1 266 ? -20.197 3.201 28.834 1.00 76.75 266 TYR A N 1
ATOM 2017 C CA . TYR A 1 266 ? -19.629 3.692 30.085 1.00 76.75 266 TYR A CA 1
ATOM 2018 C C . TYR A 1 266 ? -20.127 2.872 31.260 1.00 76.75 266 TYR A C 1
ATOM 2020 O O . TYR A 1 266 ? -21.313 2.551 31.321 1.00 76.75 266 TYR A O 1
ATOM 2028 N N . VAL A 1 267 ? -19.246 2.593 32.219 1.00 88.69 267 VAL A N 1
ATOM 2029 C CA . VAL A 1 267 ? -19.573 1.825 33.426 1.00 88.69 267 VAL A CA 1
ATOM 2030 C C . VAL A 1 267 ? -19.000 2.460 34.683 1.00 88.69 267 VAL A C 1
ATOM 2032 O O . VAL A 1 267 ? -18.008 3.189 34.642 1.00 88.69 267 VAL A O 1
ATOM 2035 N N . LYS A 1 268 ? -19.650 2.183 35.808 1.00 91.56 268 LYS A N 1
ATOM 2036 C CA . LYS A 1 268 ? -19.181 2.477 37.163 1.00 91.56 268 LYS A CA 1
ATOM 2037 C C . LYS A 1 268 ? -19.693 1.405 38.123 1.00 91.56 268 LYS A C 1
ATOM 2039 O O . LYS A 1 268 ? -20.679 0.729 37.824 1.00 91.56 268 LYS A O 1
ATOM 2044 N N . LEU A 1 269 ? -19.059 1.268 39.278 1.00 93.62 269 LEU A N 1
ATOM 2045 C CA . LEU A 1 269 ? -19.500 0.379 40.343 1.00 93.62 269 LEU A CA 1
ATOM 2046 C C . LEU A 1 269 ? -20.187 1.188 41.445 1.00 93.62 269 LEU A C 1
ATOM 2048 O O . LEU A 1 269 ? -19.640 2.177 41.933 1.00 93.62 269 LEU A O 1
ATOM 2052 N N . SER A 1 270 ? -21.370 0.738 41.851 1.00 93.44 270 SER A N 1
ATOM 2053 C CA . SER A 1 270 ? -22.074 1.223 43.034 1.00 93.44 270 SER A CA 1
ATOM 2054 C C . SER A 1 270 ? -21.773 0.296 44.204 1.00 93.44 270 SER A C 1
ATOM 2056 O O . SER A 1 270 ? -21.969 -0.912 44.086 1.00 93.44 270 SER A O 1
ATOM 2058 N N . VAL A 1 271 ? -21.295 0.850 45.316 1.00 92.31 271 VAL A N 1
ATOM 2059 C CA . VAL A 1 271 ? -20.857 0.116 46.507 1.00 92.31 271 VAL A CA 1
ATOM 2060 C C . VAL A 1 271 ? -21.683 0.549 47.712 1.00 92.31 271 VAL A C 1
ATOM 2062 O O . VAL A 1 271 ? -21.631 1.702 48.152 1.00 92.31 271 VAL A O 1
ATOM 2065 N N . ARG A 1 272 ? -22.441 -0.393 48.266 1.00 90.19 272 ARG A N 1
ATOM 2066 C CA . ARG A 1 272 ? -23.344 -0.204 49.400 1.00 90.19 272 ARG A CA 1
ATOM 2067 C C . ARG A 1 272 ? -22.922 -1.013 50.616 1.00 90.19 272 ARG A C 1
ATOM 2069 O O . ARG A 1 272 ? -22.309 -2.066 50.502 1.00 90.19 272 ARG A O 1
ATOM 2076 N N . GLY A 1 273 ? -23.375 -0.572 51.783 1.00 82.81 273 GLY A N 1
ATOM 2077 C CA . GLY A 1 273 ? -23.606 -1.462 52.921 1.00 82.81 273 GLY A CA 1
ATOM 2078 C C . GLY A 1 273 ? -24.107 -0.705 54.149 1.00 82.81 273 GLY A C 1
ATOM 2079 O O . GLY A 1 273 ? -24.627 0.406 54.024 1.00 82.81 273 GLY A O 1
ATOM 2080 N N . THR A 1 274 ? -23.993 -1.301 55.331 1.00 67.94 274 THR A N 1
ATOM 2081 C CA . THR A 1 274 ? -24.609 -0.786 56.564 1.00 67.94 274 THR A CA 1
ATOM 2082 C C . THR A 1 274 ? -23.665 -0.891 57.761 1.00 67.94 274 THR A C 1
ATOM 2084 O O . THR A 1 274 ? -22.917 -1.855 57.847 1.00 67.94 274 THR A O 1
ATOM 2087 N N . GLY A 1 275 ? -23.757 0.047 58.717 1.00 59.75 275 GLY A N 1
ATOM 2088 C CA . GLY A 1 275 ? -23.060 -0.041 60.016 1.00 59.75 275 GLY A CA 1
ATOM 2089 C C . GLY A 1 275 ? -21.659 0.587 60.083 1.00 59.75 275 GLY A C 1
ATOM 2090 O O . GLY A 1 275 ? -20.851 0.180 60.908 1.00 59.75 275 GLY A O 1
ATOM 2091 N N . PHE A 1 276 ? -21.349 1.560 59.225 1.00 63.66 276 PHE A N 1
ATOM 2092 C CA . PHE A 1 276 ? -19.974 2.021 59.008 1.00 63.66 276 PHE A CA 1
ATOM 2093 C C . PHE A 1 276 ? -19.508 3.154 59.932 1.00 63.66 276 PHE A C 1
ATOM 2095 O O . PHE A 1 276 ? -20.228 4.130 60.148 1.00 63.66 276 PHE A O 1
ATOM 2102 N N . GLY A 1 277 ? -18.249 3.079 60.379 1.00 58.66 277 GLY A N 1
ATOM 2103 C CA . GLY A 1 277 ? -17.479 4.252 60.800 1.00 58.66 277 GLY A CA 1
ATOM 2104 C C . GLY A 1 277 ? -17.057 5.093 59.587 1.00 58.66 277 GLY A C 1
ATOM 2105 O O . GLY A 1 277 ? -16.946 4.582 58.474 1.00 58.66 277 GLY A O 1
ATOM 2106 N N . THR A 1 278 ? -16.811 6.391 59.773 1.00 61.09 278 THR A N 1
ATOM 2107 C CA . THR A 1 278 ? -16.528 7.333 58.670 1.00 61.09 278 THR A CA 1
ATOM 2108 C C . THR A 1 278 ? -15.168 7.139 57.984 1.00 61.09 278 THR A C 1
ATOM 2110 O O . THR A 1 278 ? -14.826 7.930 57.113 1.00 61.09 278 THR A O 1
ATOM 2113 N N . THR A 1 279 ? -14.381 6.138 58.385 1.00 68.38 279 THR A N 1
ATOM 2114 C CA . THR A 1 279 ? -12.988 5.936 57.952 1.00 68.38 279 THR A CA 1
ATOM 2115 C C . THR A 1 279 ? -12.739 4.633 57.196 1.00 68.38 279 THR A C 1
ATOM 2117 O O . THR A 1 279 ? -11.666 4.492 56.624 1.00 68.38 279 THR A O 1
ATOM 2120 N N . ASN A 1 280 ? -13.685 3.689 57.186 1.00 78.44 280 ASN A N 1
ATOM 2121 C CA . ASN A 1 280 ? -13.468 2.372 56.577 1.00 78.44 280 ASN A CA 1
ATOM 2122 C C . ASN A 1 280 ? -13.564 2.462 55.050 1.00 78.44 280 ASN A C 1
ATOM 2124 O O . ASN A 1 280 ? -14.497 3.080 54.522 1.00 78.44 280 ASN A O 1
ATOM 2128 N N . THR A 1 281 ? -12.645 1.811 54.337 1.00 85.31 281 THR A N 1
ATOM 2129 C CA . THR A 1 281 ? -12.630 1.812 52.864 1.00 85.31 281 THR A CA 1
ATOM 2130 C C . THR A 1 281 ? -12.442 0.410 52.304 1.00 85.31 281 THR A C 1
ATOM 2132 O O . THR A 1 281 ? -11.880 -0.463 52.955 1.00 85.31 281 THR A O 1
ATOM 2135 N N . ILE A 1 282 ? -12.912 0.194 51.079 1.00 88.75 282 ILE A N 1
ATOM 2136 C CA . ILE A 1 282 ? -12.583 -0.999 50.293 1.00 88.75 282 ILE A CA 1
ATOM 2137 C C . ILE A 1 282 ? -11.775 -0.590 49.063 1.00 88.75 282 ILE A C 1
ATOM 2139 O O . ILE A 1 282 ? -11.862 0.563 48.622 1.00 88.75 282 ILE A O 1
ATOM 2143 N N . ASN A 1 283 ? -11.042 -1.530 48.465 1.00 90.62 283 ASN A N 1
ATOM 2144 C CA . ASN A 1 283 ? -10.408 -1.297 47.169 1.00 90.62 283 ASN A CA 1
ATOM 2145 C C . ASN A 1 283 ? -11.297 -1.852 46.054 1.00 90.62 283 ASN A C 1
ATOM 2147 O O . ASN A 1 283 ? -11.510 -3.058 45.953 1.00 90.62 283 ASN A O 1
ATOM 2151 N N . ALA A 1 284 ? -11.791 -0.976 45.185 1.00 91.06 284 ALA A N 1
ATOM 2152 C CA . ALA A 1 284 ? -12.409 -1.354 43.923 1.00 91.06 284 ALA A CA 1
ATOM 2153 C C . ALA A 1 284 ? -11.387 -1.122 42.805 1.00 91.06 284 ALA A C 1
ATOM 2155 O O . ALA A 1 284 ? -11.057 0.016 42.475 1.00 91.06 284 ALA A O 1
ATOM 2156 N N . THR A 1 285 ? -10.853 -2.197 42.236 1.00 91.00 285 THR A N 1
ATOM 2157 C CA . THR A 1 285 ? -9.833 -2.129 41.185 1.00 91.00 285 THR A CA 1
ATOM 2158 C C . THR A 1 285 ? -10.461 -2.424 39.835 1.00 91.00 285 THR A C 1
ATOM 2160 O O . THR A 1 285 ? -10.921 -3.538 39.605 1.00 91.00 285 THR A O 1
ATOM 2163 N N . ALA A 1 286 ? -10.471 -1.448 38.930 1.00 86.50 286 ALA A N 1
ATOM 2164 C CA . ALA A 1 286 ? -10.837 -1.689 37.539 1.00 86.50 286 ALA A CA 1
ATOM 2165 C C . ALA A 1 286 ? -9.682 -2.405 36.827 1.00 86.50 286 ALA A C 1
ATOM 2167 O O . ALA A 1 286 ? -8.548 -1.922 36.845 1.00 86.50 286 ALA A O 1
ATOM 2168 N N . VAL A 1 287 ? -9.969 -3.547 36.207 1.00 82.44 287 VAL A N 1
ATOM 2169 C CA . VAL A 1 287 ? -9.022 -4.348 35.427 1.00 82.44 287 VAL A CA 1
ATOM 2170 C C . VAL A 1 287 ? -9.617 -4.581 34.050 1.00 82.44 287 VAL A C 1
ATOM 2172 O O . VAL A 1 287 ? -10.638 -5.255 33.920 1.00 82.44 287 VAL A O 1
ATOM 2175 N N . TYR A 1 288 ? -8.979 -4.053 33.016 1.00 73.50 288 TYR A N 1
ATOM 2176 C CA . TYR A 1 288 ? -9.471 -4.197 31.651 1.00 73.50 288 TYR A CA 1
ATOM 2177 C C . TYR A 1 288 ? -8.334 -4.419 30.675 1.00 73.50 288 TYR A C 1
ATOM 2179 O O . TYR A 1 288 ? -7.198 -3.992 30.905 1.00 73.50 288 TYR A O 1
ATOM 2187 N N . LYS A 1 289 ? -8.640 -5.147 29.601 1.00 64.62 289 LYS A N 1
ATOM 2188 C CA . LYS A 1 289 ? -7.709 -5.337 28.497 1.00 64.62 289 LYS A CA 1
ATOM 2189 C C . LYS A 1 289 ? -8.139 -4.519 27.300 1.00 64.62 289 LYS A C 1
ATOM 2191 O O . LYS A 1 289 ? -9.264 -4.647 26.825 1.00 64.62 289 LYS A O 1
ATOM 2196 N N . THR A 1 290 ? -7.204 -3.732 26.804 1.00 57.94 290 THR A N 1
ATOM 2197 C CA . THR A 1 290 ? -7.366 -2.874 25.637 1.00 57.94 290 THR A CA 1
ATOM 2198 C C . THR A 1 290 ? -6.213 -3.131 24.676 1.00 57.94 290 THR A C 1
ATOM 2200 O O . THR A 1 290 ? -5.252 -3.814 25.028 1.00 57.94 290 THR A O 1
ATOM 2203 N N . PHE A 1 291 ? -6.286 -2.638 23.452 1.00 55.22 291 PHE A N 1
ATOM 2204 C CA . PHE A 1 291 ? -5.163 -2.754 22.533 1.00 55.22 291 PHE A CA 1
ATOM 2205 C C . PHE A 1 291 ? -4.149 -1.607 22.776 1.00 55.22 291 PHE A C 1
ATOM 2207 O O . PHE A 1 291 ? -4.526 -0.479 23.086 1.00 55.22 291 PHE A O 1
ATOM 2214 N N . ALA A 1 292 ? -2.847 -1.872 22.656 1.00 47.88 292 ALA A N 1
ATOM 2215 C CA . ALA A 1 292 ? -1.765 -0.912 22.890 1.00 47.88 292 ALA A CA 1
ATOM 2216 C C . ALA A 1 292 ? -1.815 0.239 21.880 1.00 47.88 292 ALA A C 1
ATOM 2218 O O . ALA A 1 292 ? -2.066 0.025 20.693 1.00 47.88 292 ALA A O 1
ATOM 2219 N N . ASN A 1 293 ? -1.492 1.464 22.307 1.00 50.91 293 ASN A N 1
ATOM 2220 C CA . ASN A 1 293 ? -1.416 2.645 21.430 1.00 50.91 293 ASN A CA 1
ATOM 2221 C C . ASN A 1 293 ? -2.724 2.976 20.671 1.00 50.91 293 ASN A C 1
ATOM 2223 O O . ASN A 1 293 ? -2.701 3.429 19.515 1.00 50.91 293 ASN A O 1
ATOM 2227 N N . MET A 1 294 ? -3.879 2.811 21.325 1.00 51.22 294 MET A N 1
ATOM 2228 C CA . MET A 1 294 ? -5.186 3.249 20.819 1.00 51.22 294 MET A CA 1
ATOM 2229 C C . MET A 1 294 ? -5.310 4.776 20.800 1.00 51.22 294 MET A C 1
ATOM 2231 O O . MET A 1 294 ? -6.032 5.385 21.581 1.00 51.22 294 MET A O 1
ATOM 2235 N N . VAL A 1 295 ? -4.612 5.423 19.867 1.00 55.97 295 VAL A N 1
ATOM 2236 C CA . VAL A 1 295 ? -4.959 6.782 19.447 1.00 55.97 295 VAL A CA 1
ATOM 2237 C C . VAL A 1 295 ? -6.167 6.662 18.516 1.00 55.97 295 VAL A C 1
ATOM 2239 O O . VAL A 1 295 ? -6.021 6.033 17.454 1.00 55.97 295 VAL A O 1
ATOM 2242 N N . PRO A 1 296 ? -7.334 7.233 18.868 1.00 62.97 296 PRO A N 1
ATOM 2243 C CA . PRO A 1 296 ? -8.485 7.235 17.981 1.00 62.97 296 PRO A CA 1
ATOM 2244 C C . PRO A 1 296 ? -8.169 7.889 16.638 1.00 62.97 296 PRO A C 1
ATOM 2246 O O . PRO A 1 296 ? -7.279 8.744 16.543 1.00 62.97 296 PRO A O 1
ATOM 2249 N N . SER A 1 297 ? -8.892 7.488 15.591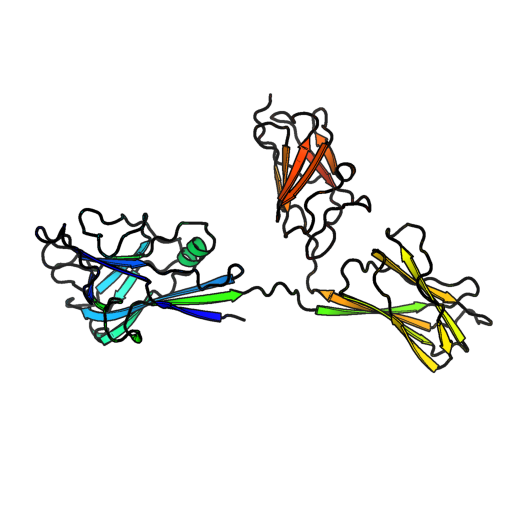 1.00 70.25 297 SER A N 1
ATOM 2250 C CA . SER A 1 297 ? -8.730 8.114 14.276 1.00 70.25 297 SER A CA 1
ATOM 2251 C C . SER A 1 297 ? -9.015 9.617 14.383 1.00 70.25 297 SER A C 1
ATOM 2253 O O . SER A 1 297 ? -9.941 10.034 15.080 1.00 70.25 297 SER A O 1
ATOM 2255 N N . ARG A 1 298 ? -8.194 10.443 13.735 1.00 78.81 298 ARG A N 1
ATOM 2256 C CA . ARG A 1 298 ? -8.329 11.908 13.695 1.00 78.81 298 ARG A CA 1
ATOM 2257 C C . ARG A 1 298 ? -8.318 12.362 12.242 1.00 78.81 298 ARG A C 1
ATOM 2259 O O . ARG A 1 298 ? -7.820 11.650 11.377 1.00 78.81 298 ARG A O 1
ATOM 2266 N N . VAL A 1 299 ? -8.826 13.560 11.978 1.00 83.75 299 VAL A N 1
ATOM 2267 C CA . VAL A 1 299 ? -8.672 14.206 10.673 1.00 83.75 299 VAL A CA 1
ATOM 2268 C C . VAL A 1 299 ? -7.185 14.459 10.394 1.00 83.75 299 VAL A C 1
ATOM 2270 O O . VAL A 1 299 ? -6.519 15.174 11.141 1.00 83.75 299 VAL A O 1
ATOM 2273 N N . ASN A 1 300 ? -6.667 13.857 9.327 1.00 82.25 300 ASN A N 1
ATOM 2274 C CA . ASN A 1 300 ? -5.341 14.141 8.781 1.00 82.25 300 ASN A CA 1
ATOM 2275 C C . ASN A 1 300 ? -5.394 15.376 7.874 1.00 82.25 300 ASN A C 1
ATOM 2277 O O . ASN A 1 300 ? -4.572 16.282 7.979 1.00 82.25 300 ASN A O 1
ATOM 2281 N N . SER A 1 301 ? -6.403 15.432 7.005 1.00 82.25 301 SER A N 1
ATOM 2282 C CA . SER A 1 301 ? -6.651 16.562 6.114 1.00 82.25 301 SER A CA 1
ATOM 2283 C C . SER A 1 301 ? -8.131 16.654 5.752 1.00 82.25 301 SER A C 1
ATOM 2285 O O . SER A 1 301 ? -8.882 15.688 5.889 1.00 82.25 301 SER A O 1
ATOM 2287 N N . GLY A 1 302 ? -8.560 17.831 5.302 1.00 91.38 302 GLY A N 1
ATOM 2288 C CA . GLY A 1 302 ? -9.908 18.047 4.796 1.00 91.38 302 GLY A CA 1
ATOM 2289 C C . GLY A 1 302 ? -9.911 19.056 3.658 1.00 91.38 302 GLY A C 1
ATOM 2290 O O . GLY A 1 302 ? -9.171 20.041 3.710 1.00 91.38 302 GLY A O 1
ATOM 2291 N N . ALA A 1 303 ? -10.735 18.822 2.640 1.00 92.94 303 ALA A N 1
ATOM 2292 C CA . ALA A 1 303 ? -10.848 19.710 1.493 1.00 92.94 303 ALA A CA 1
ATOM 2293 C C . ALA A 1 303 ? -12.277 19.812 0.950 1.00 92.94 303 ALA A C 1
ATOM 2295 O O . ALA A 1 303 ? -13.054 18.859 1.006 1.00 92.94 303 ALA A O 1
ATOM 2296 N N . VAL A 1 304 ? -12.594 20.968 0.369 1.00 94.44 304 VAL A N 1
ATOM 2297 C CA . VAL A 1 304 ? -13.770 21.180 -0.480 1.00 94.44 304 VAL A CA 1
ATOM 2298 C C . VAL A 1 304 ? -13.299 21.269 -1.937 1.00 94.44 304 VAL A C 1
ATOM 2300 O O . VAL A 1 304 ? -12.615 22.237 -2.280 1.00 94.44 304 VAL A O 1
ATOM 2303 N N . PRO A 1 305 ? -13.598 20.268 -2.787 1.00 87.06 305 PRO A N 1
ATOM 2304 C CA . PRO A 1 305 ? -13.179 20.241 -4.185 1.00 87.06 305 PRO A CA 1
ATOM 2305 C C . PRO A 1 305 ? -14.134 21.024 -5.110 1.00 87.06 305 PRO A C 1
ATOM 2307 O O . PRO A 1 305 ? -15.085 21.665 -4.663 1.00 87.06 305 PRO A O 1
ATOM 2310 N N . SER A 1 306 ? -13.849 20.951 -6.416 1.00 82.88 306 SER A N 1
ATOM 2311 C CA . SER A 1 306 ? -14.398 21.735 -7.540 1.00 82.88 306 SER A CA 1
ATOM 2312 C C . SER A 1 306 ? -15.825 22.280 -7.394 1.00 82.88 306 SER A C 1
ATOM 2314 O O . SER A 1 306 ? -16.028 23.481 -7.551 1.00 82.88 306 SER A O 1
ATOM 2316 N N . THR A 1 307 ? -16.816 21.439 -7.092 1.00 85.38 307 THR A N 1
ATOM 2317 C CA . THR A 1 307 ? -18.238 21.828 -7.089 1.00 85.38 307 THR A CA 1
ATOM 2318 C C . THR A 1 307 ? -18.681 22.591 -5.841 1.00 85.38 307 THR A C 1
ATOM 2320 O O . THR A 1 307 ? -19.788 23.123 -5.816 1.00 85.38 307 THR A O 1
ATOM 2323 N N . GLY A 1 308 ? -17.873 22.618 -4.778 1.00 88.75 308 GLY A N 1
ATOM 2324 C CA . GLY A 1 308 ? -18.223 23.272 -3.516 1.00 88.75 308 GLY A CA 1
ATOM 2325 C C . GLY A 1 308 ? -19.304 22.562 -2.689 1.00 88.75 308 GLY A C 1
ATOM 2326 O O . GLY A 1 308 ? -19.509 22.933 -1.538 1.00 88.75 308 GLY A O 1
ATOM 2327 N N . VAL A 1 309 ? -19.994 21.551 -3.235 1.00 95.00 309 VAL A N 1
ATOM 2328 C CA . VAL A 1 309 ? -21.125 20.850 -2.582 1.00 95.00 309 VAL A CA 1
ATOM 2329 C C . VAL A 1 309 ? -20.717 19.596 -1.806 1.00 95.00 309 VAL A C 1
ATOM 2331 O O . VAL A 1 309 ? -21.560 18.941 -1.196 1.00 95.00 309 VAL A O 1
ATOM 2334 N N . THR A 1 310 ? -19.432 19.249 -1.813 1.00 95.38 310 THR A N 1
ATOM 2335 C CA . THR A 1 310 ? -18.885 18.125 -1.045 1.00 95.38 310 THR A CA 1
ATOM 2336 C C . THR A 1 310 ? -17.716 18.581 -0.190 1.00 95.38 310 THR A C 1
ATOM 2338 O O . THR A 1 310 ? -16.926 19.410 -0.629 1.00 95.38 310 THR A O 1
ATOM 2341 N N . MET A 1 311 ? -17.555 17.997 0.991 1.00 96.56 311 MET A N 1
ATOM 2342 C CA . MET A 1 311 ? -16.348 18.123 1.808 1.00 96.56 311 MET A CA 1
ATOM 2343 C C . MET A 1 311 ? -15.775 16.730 2.053 1.00 96.56 311 MET A C 1
ATOM 2345 O O . MET A 1 311 ? -16.491 15.834 2.492 1.00 96.56 311 MET A O 1
ATOM 2349 N N . ILE A 1 312 ? -14.494 16.540 1.756 1.00 93.81 312 ILE A N 1
ATOM 2350 C CA . ILE A 1 312 ? -13.801 15.258 1.886 1.00 93.81 312 ILE A CA 1
ATOM 2351 C C . ILE A 1 312 ? -12.796 15.373 3.022 1.00 93.81 312 ILE A C 1
ATOM 2353 O O . ILE A 1 312 ? -11.949 16.265 3.006 1.00 93.81 312 ILE A O 1
ATOM 2357 N N . LEU A 1 313 ? -12.888 14.473 3.996 1.00 94.12 313 LEU A N 1
ATOM 2358 C CA . LEU A 1 313 ? -11.924 14.325 5.078 1.00 94.12 313 LEU A CA 1
ATOM 2359 C C . LEU A 1 313 ? -11.128 13.043 4.862 1.00 94.12 313 LEU A C 1
ATOM 2361 O O . LEU A 1 313 ? -11.708 11.980 4.632 1.00 94.12 313 LEU A O 1
ATOM 2365 N N . THR A 1 314 ? -9.814 13.142 5.009 1.00 86.12 314 THR A N 1
ATOM 2366 C CA . THR A 1 314 ? -8.927 11.986 5.109 1.00 86.12 314 THR A CA 1
ATOM 2367 C C . THR A 1 314 ? -8.578 11.787 6.571 1.00 86.12 314 THR A C 1
ATOM 2369 O O . THR A 1 314 ? -8.058 12.691 7.227 1.00 86.12 314 THR A O 1
ATOM 2372 N N . MET A 1 315 ? -8.864 10.602 7.088 1.00 84.75 315 MET A N 1
ATOM 2373 C CA . MET A 1 315 ? -8.633 10.222 8.473 1.00 84.75 315 MET A CA 1
ATOM 2374 C C . MET A 1 315 ? -7.279 9.527 8.618 1.00 84.75 315 MET A C 1
ATOM 2376 O O . MET A 1 315 ? -6.781 8.903 7.683 1.00 84.75 315 MET A O 1
ATOM 2380 N N . THR A 1 316 ? -6.673 9.613 9.800 1.00 75.69 316 THR A N 1
ATOM 2381 C CA . THR A 1 316 ? -5.368 8.993 10.078 1.00 75.69 316 THR A CA 1
ATOM 2382 C C . THR A 1 316 ? -5.420 7.465 10.126 1.00 75.69 316 THR A C 1
ATOM 2384 O O . THR A 1 316 ? -4.376 6.825 10.045 1.00 75.69 316 THR A O 1
ATOM 2387 N N . LYS A 1 317 ? -6.609 6.875 10.308 1.00 72.94 317 LYS A N 1
ATOM 2388 C CA . LYS A 1 317 ? -6.832 5.426 10.414 1.00 72.94 317 LYS A CA 1
ATOM 2389 C C . LYS A 1 317 ? -8.167 5.023 9.785 1.00 72.94 317 LYS A C 1
ATOM 2391 O O . LYS A 1 317 ? -9.077 5.852 9.694 1.00 72.94 317 LYS A O 1
ATOM 2396 N N . LEU A 1 318 ? -8.281 3.745 9.411 1.00 69.94 318 LEU A N 1
ATOM 2397 C CA . LEU A 1 318 ? -9.488 3.148 8.832 1.00 69.94 318 LEU A CA 1
ATOM 2398 C C . LEU A 1 318 ? -10.700 3.296 9.766 1.00 69.94 318 LEU A C 1
ATOM 2400 O O . LEU A 1 318 ? -10.595 3.084 10.981 1.00 69.94 318 LEU A O 1
ATOM 2404 N N . LEU A 1 319 ? -11.845 3.636 9.181 1.00 82.31 319 LEU A N 1
ATOM 2405 C CA . LEU A 1 319 ? -13.137 3.698 9.849 1.00 82.31 319 LEU A CA 1
ATOM 2406 C C . LEU A 1 319 ? -13.945 2.419 9.596 1.00 82.31 319 LEU A C 1
ATOM 2408 O O . LEU A 1 319 ? -13.824 1.802 8.540 1.00 82.31 319 LEU A O 1
ATOM 2412 N N . SER A 1 320 ? -14.746 2.010 10.580 1.00 77.62 320 SER A N 1
ATOM 2413 C CA . SER A 1 320 ? -15.523 0.762 10.544 1.00 77.62 320 SER A CA 1
ATOM 2414 C C . SER A 1 320 ? -16.965 0.943 10.058 1.00 77.62 320 SER A C 1
ATOM 2416 O O . SER A 1 320 ? -17.593 -0.020 9.625 1.00 77.62 320 SER A O 1
ATOM 2418 N N . GLY A 1 321 ? -17.502 2.165 10.122 1.00 79.19 321 GLY A N 1
ATOM 2419 C CA . GLY A 1 321 ? -18.837 2.498 9.621 1.00 79.19 321 GLY A CA 1
ATOM 2420 C C . GLY A 1 321 ? -18.856 2.801 8.121 1.00 79.19 321 GLY A C 1
ATOM 2421 O O . GLY A 1 321 ? -17.825 3.083 7.520 1.00 79.19 321 GLY A O 1
ATOM 2422 N N . THR A 1 322 ? -20.051 2.798 7.526 1.00 86.00 322 THR A N 1
ATOM 2423 C CA . THR A 1 322 ? -20.285 3.236 6.133 1.00 86.00 322 THR A CA 1
ATOM 2424 C C . THR A 1 322 ? -21.015 4.580 6.044 1.00 86.00 322 THR A C 1
ATOM 2426 O O . THR A 1 322 ? -21.051 5.204 4.983 1.00 86.00 322 THR A O 1
ATOM 2429 N N . THR A 1 323 ? -21.577 5.063 7.157 1.00 92.56 323 THR A N 1
ATOM 2430 C CA . THR A 1 323 ? -22.253 6.365 7.278 1.00 92.56 323 THR A CA 1
ATOM 2431 C C . THR A 1 323 ? -21.941 7.007 8.629 1.00 92.56 323 THR A C 1
ATOM 2433 O O . THR A 1 323 ? -21.375 6.353 9.503 1.00 92.56 323 THR A O 1
ATOM 2436 N N . ALA A 1 324 ? -22.307 8.279 8.799 1.00 92.81 324 ALA A N 1
ATOM 2437 C CA . ALA A 1 324 ? -22.255 8.969 10.086 1.00 92.81 324 ALA A CA 1
ATOM 2438 C C . ALA A 1 324 ? -23.465 9.896 10.276 1.00 92.81 324 ALA A C 1
ATOM 2440 O O . ALA A 1 324 ? -24.081 10.343 9.303 1.00 92.81 324 ALA A O 1
ATOM 2441 N N . ALA A 1 325 ? -23.807 10.211 11.525 1.00 94.12 325 ALA A N 1
ATOM 2442 C CA . ALA A 1 325 ? -24.860 11.167 11.846 1.00 94.12 325 ALA A CA 1
ATOM 2443 C C . ALA A 1 325 ? -24.509 12.567 11.314 1.00 94.12 325 ALA A C 1
ATOM 2445 O O . ALA A 1 325 ? -23.530 13.181 11.729 1.00 94.12 325 ALA A O 1
ATOM 2446 N N . THR A 1 326 ? -25.331 13.109 10.414 1.00 96.75 326 THR A N 1
ATOM 2447 C CA . THR A 1 326 ? -25.082 14.424 9.796 1.00 96.75 326 THR A CA 1
ATOM 2448 C C . THR A 1 326 ? -25.095 15.563 10.815 1.00 96.75 326 THR A C 1
ATOM 2450 O O . THR A 1 326 ? -24.289 16.483 10.714 1.00 96.75 326 THR A O 1
ATOM 2453 N N . GLY A 1 327 ? -25.941 15.461 11.847 1.00 94.62 327 GLY A N 1
ATOM 2454 C CA . GLY A 1 327 ? -26.003 16.409 12.965 1.00 94.62 327 GLY A CA 1
ATOM 2455 C C . GLY A 1 327 ? -24.754 16.437 13.855 1.00 94.62 327 GLY A C 1
ATOM 2456 O O . GLY A 1 327 ? -24.621 17.352 14.661 1.00 94.62 327 GLY A O 1
ATOM 2457 N N . ALA A 1 328 ? -23.828 15.484 13.696 1.00 95.69 328 ALA A N 1
ATOM 2458 C CA . ALA A 1 328 ? -22.540 15.497 14.387 1.00 95.69 328 ALA A CA 1
ATOM 2459 C C . ALA A 1 328 ? -21.572 16.545 13.811 1.00 95.69 328 ALA A C 1
ATOM 2461 O O . ALA A 1 328 ? -20.580 16.883 14.456 1.00 95.69 328 ALA A O 1
ATOM 2462 N N . PHE A 1 329 ? -21.833 17.052 12.600 1.00 97.75 329 PHE A N 1
ATOM 2463 C CA . PHE A 1 329 ? -20.934 17.932 11.859 1.00 97.75 329 PHE A CA 1
ATOM 2464 C C . PHE A 1 329 ? -21.485 19.358 11.781 1.00 97.75 329 PHE A C 1
ATOM 2466 O O . PHE A 1 329 ? -22.560 19.598 11.233 1.00 97.75 329 PHE A O 1
ATOM 2473 N N . ALA A 1 330 ? -20.707 20.322 12.270 1.00 97.06 330 ALA A N 1
ATOM 2474 C CA . ALA A 1 330 ? -21.018 21.744 12.187 1.00 97.06 330 ALA A CA 1
ATOM 2475 C C . ALA A 1 330 ? -19.961 22.472 11.350 1.00 97.06 330 ALA A C 1
ATOM 2477 O O . ALA A 1 330 ? -18.770 22.458 11.675 1.00 97.06 330 ALA A O 1
ATOM 2478 N N . ILE A 1 331 ? -20.405 23.118 10.272 1.00 96.69 331 ILE A N 1
ATOM 2479 C CA . ILE A 1 331 ? -19.553 23.888 9.364 1.00 96.69 331 ILE A CA 1
ATOM 2480 C C . ILE A 1 331 ? -19.637 25.362 9.740 1.00 96.69 331 ILE A C 1
ATOM 2482 O O . ILE A 1 331 ? -20.707 25.895 10.024 1.00 96.69 331 ILE A O 1
ATOM 2486 N N . THR A 1 332 ? -18.491 26.028 9.712 1.00 93.81 332 THR A N 1
ATOM 2487 C CA . THR A 1 332 ? -18.399 27.488 9.761 1.00 93.81 332 THR A CA 1
ATOM 2488 C C . THR A 1 332 ? -17.647 27.965 8.531 1.00 93.81 332 THR A C 1
ATOM 2490 O O . THR A 1 332 ? -16.652 27.356 8.137 1.00 93.81 332 THR A O 1
ATOM 2493 N N . SER A 1 333 ? -18.131 29.045 7.930 1.00 90.69 333 SER A N 1
ATOM 2494 C CA . SER A 1 333 ? -17.521 29.693 6.773 1.00 90.69 333 SER A CA 1
ATOM 2495 C C . SER A 1 333 ? -17.464 31.203 6.984 1.00 90.69 333 SER A C 1
ATOM 2497 O O . SER A 1 333 ? -18.274 31.741 7.739 1.00 90.69 333 SER A O 1
ATOM 2499 N N . SER A 1 334 ? -16.572 31.907 6.287 1.00 88.31 334 SER A N 1
ATOM 2500 C CA . SER A 1 334 ? -16.633 33.377 6.206 1.00 88.31 334 SER A CA 1
ATOM 2501 C C . SER A 1 334 ? -17.875 33.893 5.459 1.00 88.31 334 SER A C 1
ATOM 2503 O O . SER A 1 334 ? -18.230 35.058 5.620 1.00 88.31 334 SER A O 1
ATOM 2505 N N . GLY A 1 335 ? -18.519 33.047 4.645 1.00 86.56 335 GLY A N 1
ATOM 2506 C CA . GLY A 1 335 ? -19.830 33.282 4.032 1.00 86.56 335 GLY A CA 1
ATOM 2507 C C . GLY A 1 335 ? -20.982 32.605 4.788 1.00 86.56 335 GLY A C 1
ATOM 2508 O O . GLY A 1 335 ? -20.897 32.363 5.992 1.00 86.56 335 GLY A O 1
ATOM 2509 N N . THR A 1 336 ? -22.067 32.269 4.081 1.00 88.06 336 THR A N 1
ATOM 2510 C CA . THR A 1 336 ? -23.198 31.522 4.670 1.00 88.06 336 THR A CA 1
ATOM 2511 C C . THR A 1 336 ? -22.859 30.035 4.756 1.00 88.06 336 THR A C 1
ATOM 2513 O O . THR A 1 336 ? -22.724 29.378 3.729 1.00 88.06 336 THR A O 1
ATOM 2516 N N . ALA A 1 337 ? -22.757 29.500 5.975 1.00 90.31 337 ALA A N 1
ATOM 2517 C CA . ALA A 1 337 ? -22.352 28.113 6.182 1.00 90.31 337 ALA A CA 1
ATOM 2518 C C . ALA A 1 337 ? -23.460 27.125 5.764 1.00 90.31 337 ALA A C 1
ATOM 2520 O O . ALA A 1 337 ? -24.579 27.220 6.280 1.00 90.31 337 ALA A O 1
ATOM 2521 N N . PRO A 1 338 ? -23.176 26.158 4.871 1.00 95.12 338 PRO A N 1
ATOM 2522 C CA . PRO A 1 338 ? -24.133 25.115 4.537 1.00 95.12 338 PRO A CA 1
ATOM 2523 C C . PRO A 1 338 ? -24.279 24.101 5.678 1.00 95.12 338 PRO A C 1
ATOM 2525 O O . PRO A 1 338 ? -23.415 23.954 6.543 1.00 95.12 338 PRO A O 1
ATOM 2528 N N . THR A 1 339 ? -25.373 23.348 5.634 1.00 96.69 339 THR A N 1
ATOM 2529 C CA . THR A 1 339 ? -25.604 22.180 6.495 1.00 96.69 339 THR A CA 1
ATOM 2530 C C . THR A 1 339 ? -25.148 20.893 5.810 1.00 96.69 339 THR A C 1
ATOM 2532 O O . THR A 1 339 ? -25.116 20.811 4.581 1.00 96.69 339 THR A O 1
ATOM 2535 N N . VAL A 1 340 ? -24.817 19.869 6.600 1.00 98.06 340 VAL A N 1
ATOM 2536 C CA . VAL A 1 340 ? -24.486 18.530 6.090 1.00 98.06 340 VAL A CA 1
ATOM 2537 C C . VAL A 1 340 ? -25.776 17.740 5.862 1.00 98.06 340 VAL A C 1
ATOM 2539 O O . VAL A 1 340 ? -26.564 17.549 6.787 1.00 98.06 340 VAL A O 1
ATOM 2542 N N . THR A 1 341 ? -25.999 17.275 4.633 1.00 98.00 341 THR A N 1
ATOM 2543 C CA . THR A 1 341 ? -27.199 16.519 4.230 1.00 98.00 341 THR A CA 1
ATOM 2544 C C . THR A 1 341 ? -26.959 15.015 4.149 1.00 98.00 341 THR A C 1
ATOM 2546 O O . THR A 1 341 ? -27.898 14.243 4.326 1.00 98.00 341 THR A O 1
ATOM 2549 N N . ALA A 1 342 ? -25.712 14.586 3.945 1.00 97.75 342 ALA A N 1
ATOM 2550 C CA . ALA A 1 342 ? -25.304 13.186 4.010 1.00 97.75 342 ALA A CA 1
ATOM 2551 C C . ALA A 1 342 ? -23.841 13.068 4.450 1.00 97.75 342 ALA A C 1
ATOM 2553 O O . ALA A 1 342 ? -23.035 13.950 4.157 1.00 97.75 342 ALA A O 1
ATOM 2554 N N . ALA A 1 343 ? -23.499 11.969 5.122 1.00 97.69 343 ALA A N 1
ATOM 2555 C CA . ALA A 1 343 ? -22.128 11.621 5.475 1.00 97.69 343 ALA A CA 1
ATOM 2556 C C . ALA A 1 343 ? -21.885 10.139 5.166 1.00 97.69 343 ALA A C 1
ATOM 2558 O O . ALA A 1 343 ? -22.515 9.267 5.770 1.00 97.69 343 ALA A O 1
ATOM 2559 N N . THR A 1 344 ? -20.987 9.862 4.223 1.00 95.44 344 THR A N 1
ATOM 2560 C CA . THR A 1 344 ? -20.584 8.504 3.833 1.00 95.44 344 THR A CA 1
ATOM 2561 C C . THR A 1 344 ? -19.144 8.244 4.234 1.00 95.44 344 THR A C 1
ATOM 2563 O O . THR A 1 344 ? -18.307 9.147 4.201 1.00 95.44 344 THR A O 1
ATOM 2566 N N . VAL A 1 345 ? -18.853 7.000 4.585 1.00 93.75 345 VAL A N 1
ATOM 2567 C CA . VAL A 1 345 ? -17.542 6.568 5.059 1.00 93.75 345 VAL A CA 1
ATOM 2568 C C . VAL A 1 345 ? -17.057 5.414 4.189 1.00 93.75 345 VAL A C 1
ATOM 2570 O O . VAL A 1 345 ? -17.793 4.456 3.957 1.00 93.75 345 VAL A O 1
ATOM 2573 N N . SER A 1 346 ? -15.826 5.519 3.694 1.00 82.19 346 SER A N 1
ATOM 2574 C CA . SER A 1 346 ? -15.165 4.474 2.914 1.00 82.19 346 SER A CA 1
ATOM 2575 C C . SER A 1 346 ? -13.686 4.432 3.270 1.00 82.19 346 SER A C 1
ATOM 2577 O O . SER A 1 346 ? -12.925 5.340 2.937 1.00 82.19 346 SER A O 1
ATOM 2579 N N . GLY A 1 347 ? -13.275 3.378 3.969 1.00 80.38 347 GLY A N 1
ATOM 2580 C CA . GLY A 1 347 ? -11.907 3.222 4.444 1.00 80.38 347 GLY A CA 1
ATOM 2581 C C . GLY A 1 347 ? -11.478 4.368 5.363 1.00 80.38 347 GLY A C 1
ATOM 2582 O O . GLY A 1 347 ? -12.009 4.526 6.458 1.00 80.38 347 GLY A O 1
ATOM 2583 N N . THR A 1 348 ? -10.496 5.164 4.942 1.00 82.50 348 THR A N 1
ATOM 2584 C CA . THR A 1 348 ? -10.024 6.351 5.680 1.00 82.50 348 THR A CA 1
ATOM 2585 C C . THR A 1 348 ? -10.740 7.637 5.264 1.00 82.50 348 THR A C 1
ATOM 2587 O O . THR A 1 348 ? -10.436 8.702 5.796 1.00 82.50 348 THR A O 1
ATOM 2590 N N . THR A 1 349 ? -11.678 7.577 4.320 1.00 85.69 349 THR A N 1
ATOM 2591 C CA . THR A 1 349 ? -12.327 8.757 3.750 1.00 85.69 349 THR A CA 1
ATOM 2592 C C . THR A 1 349 ? -13.718 8.962 4.337 1.00 85.69 349 THR A C 1
ATOM 2594 O O . THR A 1 349 ? -14.546 8.050 4.329 1.00 85.69 349 THR A O 1
ATOM 2597 N N . VAL A 1 350 ? -13.995 10.184 4.796 1.00 96.81 350 VAL A N 1
ATOM 2598 C CA . VAL A 1 350 ? -15.351 10.656 5.113 1.00 96.81 350 VAL A CA 1
ATOM 2599 C C . VAL A 1 350 ? -15.750 11.687 4.067 1.00 96.81 350 VAL A C 1
ATOM 2601 O O . VAL A 1 350 ? -15.062 12.690 3.887 1.00 96.81 350 VAL A O 1
ATOM 2604 N N . THR A 1 351 ? -16.871 11.468 3.390 1.00 96.75 351 THR A N 1
ATOM 2605 C CA . THR A 1 351 ? -17.422 12.407 2.409 1.00 96.75 351 THR A CA 1
ATOM 2606 C C . THR A 1 351 ? -18.722 12.986 2.941 1.00 96.75 351 THR A C 1
ATOM 2608 O O . THR A 1 351 ? -19.692 12.265 3.169 1.00 96.75 351 THR A O 1
ATOM 2611 N N . LEU A 1 352 ? -18.739 14.302 3.134 1.00 98.19 352 LEU A N 1
ATOM 2612 C CA . LEU A 1 352 ? -19.912 15.067 3.533 1.00 98.19 352 LEU A CA 1
ATOM 2613 C C . LEU A 1 352 ? -20.545 15.699 2.292 1.00 98.19 352 LEU A C 1
ATOM 2615 O O . LEU A 1 352 ? -19.859 16.365 1.517 1.00 98.19 352 LEU A O 1
ATOM 2619 N N . THR A 1 353 ? -21.852 15.521 2.125 1.00 97.69 353 THR A N 1
ATOM 2620 C CA . THR A 1 353 ? -22.657 16.249 1.133 1.00 97.69 353 THR A CA 1
ATOM 2621 C C . THR A 1 353 ? -23.266 17.474 1.797 1.00 97.69 353 THR A C 1
ATOM 2623 O O . THR A 1 353 ? -23.764 17.384 2.922 1.00 97.69 353 THR A O 1
ATOM 2626 N N . LEU A 1 354 ? -23.202 18.618 1.123 1.00 97.31 354 LEU A N 1
ATOM 2627 C CA . LEU A 1 354 ? -23.592 19.919 1.659 1.00 97.31 354 LEU A CA 1
ATOM 2628 C C . LEU A 1 354 ? -24.907 20.396 1.028 1.00 97.31 354 LEU A C 1
ATOM 2630 O O . LEU A 1 354 ? -25.183 20.115 -0.137 1.00 97.31 354 LEU A O 1
ATOM 2634 N N . SER A 1 355 ? -25.721 21.141 1.780 1.00 96.75 355 SER A N 1
ATOM 2635 C CA . SER A 1 355 ? -26.992 21.699 1.282 1.00 96.75 355 SER A CA 1
ATOM 2636 C C . SER A 1 355 ? -26.824 22.856 0.295 1.00 96.75 355 SER A C 1
ATOM 2638 O O . SER A 1 355 ? -27.743 23.145 -0.470 1.00 96.75 355 SER A O 1
ATOM 2640 N N . ALA A 1 356 ? -25.661 23.504 0.292 1.00 94.44 356 ALA A N 1
ATOM 2641 C CA . ALA A 1 356 ? -25.283 24.535 -0.661 1.00 94.44 356 ALA A CA 1
ATOM 2642 C C . ALA A 1 356 ? -23.774 24.483 -0.915 1.00 94.44 356 ALA A C 1
ATOM 2644 O O . ALA A 1 356 ? -23.011 23.964 -0.097 1.00 94.44 356 ALA A O 1
ATOM 2645 N N . ALA A 1 357 ? -23.353 25.020 -2.058 1.00 93.31 357 ALA A N 1
ATOM 2646 C CA . ALA A 1 357 ? -21.948 25.076 -2.417 1.00 93.31 357 ALA A CA 1
ATOM 2647 C C . ALA A 1 357 ? -21.208 26.120 -1.573 1.00 93.31 357 ALA A C 1
ATOM 2649 O O . ALA A 1 357 ? -21.661 27.261 -1.459 1.00 93.31 357 ALA A O 1
ATOM 2650 N N . ILE A 1 358 ? -20.049 25.742 -1.036 1.00 93.69 358 ILE A N 1
ATOM 2651 C CA . ILE A 1 358 ? -19.094 26.699 -0.480 1.00 93.69 358 ILE A CA 1
ATOM 2652 C C . ILE A 1 358 ? -18.342 27.358 -1.635 1.00 93.69 358 ILE A C 1
ATOM 2654 O O . ILE A 1 358 ? -17.900 26.675 -2.561 1.00 93.69 358 ILE A O 1
ATOM 2658 N N . LYS A 1 359 ? -18.231 28.685 -1.584 1.00 92.69 359 LYS A N 1
ATOM 2659 C CA . LYS A 1 359 ? -17.666 29.494 -2.665 1.00 92.69 359 LYS A CA 1
ATOM 2660 C C . LYS A 1 359 ? -16.158 29.633 -2.560 1.00 92.69 359 LYS A C 1
ATOM 2662 O O . LYS A 1 359 ? -15.575 29.540 -1.481 1.00 92.69 359 LYS A O 1
ATOM 2667 N N . THR A 1 360 ? -15.535 29.930 -3.689 1.00 90.94 360 THR A N 1
ATOM 2668 C CA . THR A 1 360 ? -14.101 30.180 -3.818 1.00 90.94 360 THR A CA 1
ATOM 2669 C C . THR A 1 360 ? -13.699 31.357 -2.931 1.00 90.94 360 THR A C 1
ATOM 2671 O O . THR A 1 360 ? -14.346 32.401 -2.932 1.00 90.94 360 THR A O 1
ATOM 2674 N N . GLY A 1 361 ? -12.614 31.200 -2.173 1.00 87.25 361 GLY A N 1
ATOM 2675 C CA . GLY A 1 361 ? -12.086 32.248 -1.293 1.00 87.25 361 GLY A CA 1
ATOM 2676 C C . GLY A 1 361 ? -12.727 32.312 0.096 1.00 87.25 361 GLY A C 1
ATOM 2677 O O . GLY A 1 361 ? -12.201 33.015 0.958 1.00 87.25 361 GLY A O 1
ATOM 2678 N N . GLU A 1 362 ? -13.799 31.559 0.361 1.00 92.44 362 GLU A N 1
ATOM 2679 C CA . GLU A 1 362 ? -14.327 31.436 1.721 1.00 92.44 362 GLU A CA 1
ATOM 2680 C C . GLU A 1 362 ? -13.390 30.605 2.606 1.00 92.44 362 GLU A C 1
ATOM 2682 O O . GLU A 1 362 ? -12.901 29.545 2.197 1.00 92.44 362 GLU A O 1
ATOM 2687 N N . THR A 1 363 ? -13.157 31.070 3.836 1.00 89.81 363 THR A N 1
ATOM 2688 C CA . THR A 1 363 ? -12.412 30.317 4.852 1.00 89.81 363 THR A CA 1
ATOM 2689 C C . THR A 1 363 ? -13.359 29.385 5.590 1.00 89.81 363 THR A C 1
ATOM 2691 O O . THR A 1 363 ? -14.435 29.807 6.003 1.00 89.81 363 THR A O 1
ATOM 2694 N N . ILE A 1 364 ? -12.976 28.115 5.747 1.00 93.69 364 ILE A N 1
ATOM 2695 C CA . ILE A 1 364 ? -13.859 27.053 6.245 1.00 93.69 364 ILE A CA 1
ATOM 2696 C C . ILE A 1 364 ? -13.230 26.387 7.465 1.00 93.69 364 ILE A C 1
ATOM 2698 O O . ILE A 1 364 ? -12.041 26.046 7.460 1.00 93.69 364 ILE A O 1
ATOM 2702 N N . SER A 1 365 ? -14.043 26.129 8.487 1.00 92.81 365 SER A N 1
ATOM 2703 C CA . SER A 1 365 ? -13.669 25.199 9.545 1.00 92.81 365 SER A CA 1
ATOM 2704 C C . SER A 1 365 ? -14.803 24.245 9.899 1.00 92.81 365 SER A C 1
ATOM 2706 O O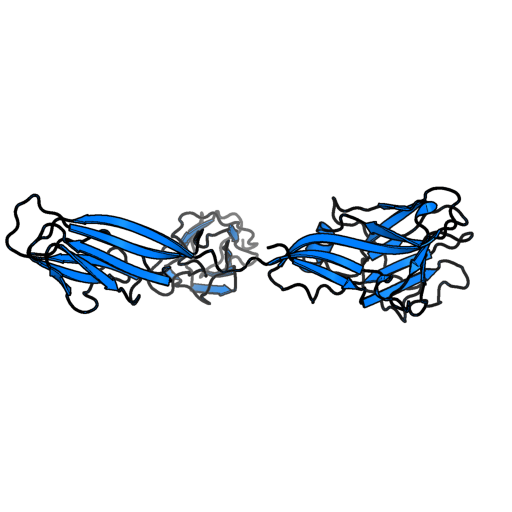 . SER A 1 365 ? -15.981 24.615 9.869 1.00 92.81 365 SER A O 1
ATOM 2708 N N . LEU A 1 366 ? -14.432 23.011 10.229 1.00 96.88 366 LEU A N 1
ATOM 2709 C CA . LEU A 1 366 ? -15.345 21.938 10.593 1.00 96.88 366 LEU A CA 1
ATOM 2710 C C . LEU A 1 366 ? -15.206 21.602 12.079 1.00 96.88 366 LEU A C 1
ATOM 2712 O O . LEU A 1 366 ? -14.103 21.480 12.613 1.00 96.88 366 LEU A O 1
ATOM 2716 N N . THR A 1 367 ? -16.340 21.407 12.736 1.00 94.81 367 THR A N 1
ATOM 2717 C CA . THR A 1 367 ? -16.427 20.831 14.078 1.00 94.81 367 THR A CA 1
ATOM 2718 C C . THR A 1 367 ? -17.179 19.512 13.996 1.00 94.81 367 THR A C 1
ATOM 2720 O O . THR A 1 367 ? -18.205 19.430 13.324 1.00 94.81 367 THR A O 1
ATOM 2723 N N . TYR A 1 368 ? -16.676 18.497 14.689 1.00 94.81 368 TYR A N 1
ATOM 2724 C CA . TYR A 1 368 ? -17.342 17.218 14.884 1.00 94.81 368 TYR A CA 1
ATOM 2725 C C . TYR A 1 368 ? -17.597 17.001 16.373 1.00 94.81 368 TYR A C 1
ATOM 2727 O O . TYR A 1 368 ? -16.677 17.101 17.191 1.00 94.81 368 TYR A O 1
ATOM 2735 N N . THR A 1 369 ? -18.849 16.718 16.714 1.00 92.31 369 THR A N 1
ATOM 2736 C CA . THR A 1 369 ? -19.289 16.375 18.068 1.00 92.31 369 THR A CA 1
ATOM 2737 C C . THR A 1 369 ? -20.096 15.089 18.003 1.00 92.31 369 THR A C 1
ATOM 2739 O O . THR A 1 369 ? -21.179 15.075 17.421 1.00 92.31 369 THR A O 1
ATOM 2742 N N . ALA A 1 370 ? -19.568 14.022 18.600 1.00 84.19 370 ALA A N 1
ATOM 2743 C CA . ALA A 1 370 ? -20.267 12.753 18.736 1.00 84.19 370 ALA A CA 1
ATOM 2744 C C . ALA A 1 370 ? -21.644 12.959 19.392 1.00 84.19 370 ALA A C 1
ATOM 2746 O O . ALA A 1 370 ? -21.790 13.688 20.378 1.00 84.19 370 ALA A O 1
ATOM 2747 N N . THR A 1 371 ? -22.653 12.320 18.817 1.00 84.12 371 THR A N 1
ATOM 2748 C CA . THR A 1 371 ? -24.074 12.446 19.166 1.00 84.12 371 THR A CA 1
ATOM 2749 C C . THR A 1 371 ? -24.564 11.306 20.057 1.00 84.12 371 THR A C 1
ATOM 2751 O O . THR A 1 371 ? -25.669 11.365 20.596 1.00 84.12 371 THR A O 1
ATOM 2754 N N . GLY A 1 372 ? -23.762 10.252 20.202 1.00 77.75 372 GLY A N 1
ATOM 2755 C CA . GLY A 1 372 ? -24.115 8.993 20.845 1.00 77.75 372 GLY A CA 1
ATOM 2756 C C . GLY A 1 372 ? -24.735 7.970 19.889 1.00 77.75 372 GLY A C 1
ATOM 2757 O O . GLY A 1 372 ? -24.782 6.791 20.238 1.00 77.75 372 GLY A O 1
ATOM 2758 N N . THR A 1 373 ? -25.180 8.379 18.693 1.00 79.12 373 THR A N 1
ATOM 2759 C CA . THR A 1 373 ? -25.864 7.516 17.714 1.00 79.12 373 THR A CA 1
ATOM 2760 C C . THR A 1 373 ? -25.232 7.656 16.330 1.00 79.12 373 THR A C 1
ATOM 2762 O O . THR A 1 373 ? -25.192 8.747 15.781 1.00 79.12 373 THR A O 1
ATOM 2765 N N . ASN A 1 374 ? -24.808 6.543 15.720 1.00 82.62 374 ASN A N 1
ATOM 2766 C CA . ASN A 1 374 ? -24.168 6.527 14.393 1.00 82.62 374 ASN A CA 1
ATOM 2767 C C . ASN A 1 374 ? -22.963 7.490 14.272 1.00 82.62 374 ASN A C 1
ATOM 2769 O O . ASN A 1 374 ? -22.816 8.218 13.290 1.00 82.62 374 ASN A O 1
ATOM 2773 N N . ASP A 1 375 ? -22.125 7.523 15.305 1.00 89.12 375 ASP A N 1
ATOM 2774 C CA . ASP A 1 375 ? -20.918 8.345 15.358 1.00 89.12 375 ASP A CA 1
ATOM 2775 C C . ASP A 1 375 ? -19.775 7.726 14.540 1.00 89.12 375 ASP A C 1
ATOM 2777 O O . ASP A 1 375 ? -19.704 6.508 14.337 1.00 89.12 375 ASP A O 1
ATOM 2781 N N . LEU A 1 376 ? -18.838 8.567 14.093 1.00 87.81 376 LEU A N 1
ATOM 2782 C CA . LEU A 1 376 ? -17.629 8.098 13.423 1.00 87.81 376 LEU A CA 1
ATOM 2783 C C . LEU A 1 376 ? -16.846 7.165 14.351 1.00 87.81 376 LEU A C 1
ATOM 2785 O O . LEU A 1 376 ? -16.386 7.566 15.421 1.00 87.81 376 LEU A O 1
ATOM 2789 N N . THR A 1 377 ? -16.651 5.931 13.895 1.00 82.31 377 THR A N 1
ATOM 2790 C CA . THR A 1 377 ? -15.959 4.884 14.648 1.00 82.31 377 THR A CA 1
ATOM 2791 C C . THR A 1 377 ? -14.813 4.329 13.813 1.00 82.31 377 THR A C 1
ATOM 2793 O O . THR A 1 377 ? -14.975 4.027 12.630 1.00 82.31 377 THR A O 1
ATOM 2796 N N . GLY A 1 378 ? -13.630 4.255 14.414 1.00 71.25 378 GLY A N 1
ATOM 2797 C CA . GLY A 1 378 ? -12.453 3.597 13.865 1.00 71.25 378 GLY A CA 1
ATOM 2798 C C . GLY A 1 378 ? -12.316 2.167 14.368 1.00 71.25 378 GLY A C 1
ATOM 2799 O O . GLY A 1 378 ? -12.933 1.783 15.358 1.00 71.25 378 GLY A O 1
ATOM 2800 N N . LEU A 1 379 ? -11.415 1.402 13.748 1.00 58.09 379 LEU A N 1
ATOM 2801 C CA . LEU A 1 379 ? -11.009 0.088 14.277 1.00 58.09 379 LEU A CA 1
ATOM 2802 C C . LEU A 1 379 ? -10.438 0.166 15.705 1.00 58.09 379 LEU A C 1
ATOM 2804 O O . LEU A 1 379 ? -10.482 -0.806 16.444 1.00 58.09 379 LEU A O 1
ATOM 2808 N N . ASN A 1 380 ? -9.931 1.340 16.094 1.00 59.88 380 ASN A N 1
ATOM 2809 C CA . ASN A 1 380 ? -9.359 1.613 17.412 1.00 59.88 380 ASN A CA 1
ATOM 2810 C C . ASN A 1 380 ? -10.265 2.512 18.278 1.00 59.88 380 ASN A C 1
ATOM 2812 O O . ASN A 1 380 ? -9.761 3.265 19.112 1.00 59.88 380 ASN A O 1
ATOM 2816 N N . GLY A 1 381 ? -11.578 2.486 18.034 1.00 67.38 381 GLY A N 1
ATOM 2817 C CA . GLY A 1 381 ? -12.579 3.225 18.804 1.00 67.38 381 GLY A CA 1
ATOM 2818 C C . GLY A 1 381 ? -13.138 4.477 18.138 1.00 67.38 381 GLY A C 1
ATOM 2819 O O . GLY A 1 381 ? -12.772 4.835 17.016 1.00 67.38 381 GLY A O 1
ATOM 2820 N N . GLU A 1 382 ? -14.061 5.136 18.837 1.00 75.56 382 GLU A N 1
ATOM 2821 C CA . GLU A 1 382 ? -14.747 6.346 18.368 1.00 75.56 382 GLU A CA 1
ATOM 2822 C C . GLU A 1 382 ? -13.778 7.484 18.058 1.00 75.56 382 GLU A C 1
ATOM 2824 O O . GLU A 1 382 ? -12.834 7.742 18.801 1.00 75.56 382 GLU A O 1
ATOM 2829 N N . VAL A 1 383 ? -14.039 8.202 16.968 1.00 80.81 383 VAL A N 1
ATOM 2830 C CA . VAL A 1 383 ? -13.309 9.425 16.632 1.00 80.81 383 VAL A CA 1
ATOM 2831 C C . VAL A 1 383 ? -13.563 10.466 17.719 1.00 80.81 383 VAL A C 1
ATOM 2833 O O . VAL A 1 383 ? -14.708 10.781 18.037 1.00 80.81 383 VAL A O 1
ATOM 2836 N N . ASN A 1 384 ? -12.488 11.034 18.267 1.00 77.94 384 ASN A N 1
ATOM 2837 C CA . ASN A 1 384 ? -12.596 12.105 19.252 1.00 77.94 384 ASN A CA 1
ATOM 2838 C C . ASN A 1 384 ? -13.273 13.343 18.649 1.00 77.94 384 ASN A C 1
ATOM 2840 O O . ASN A 1 384 ? -13.020 13.702 17.495 1.00 77.94 384 ASN A O 1
ATOM 2844 N N . ASN A 1 385 ? -14.048 14.053 19.471 1.00 83.00 385 ASN A N 1
ATOM 2845 C CA . ASN A 1 385 ? -14.557 15.374 19.115 1.00 83.00 385 ASN A CA 1
ATOM 2846 C C . ASN A 1 385 ? -13.402 16.292 18.701 1.00 83.00 385 ASN A C 1
ATOM 2848 O O . ASN A 1 385 ? -12.355 16.335 19.355 1.00 83.00 385 ASN A O 1
ATOM 2852 N N . PHE A 1 386 ? -13.612 17.061 17.640 1.00 85.44 386 PHE A N 1
ATOM 2853 C CA . PHE A 1 386 ? -12.668 18.077 17.195 1.00 85.44 386 PHE A CA 1
ATOM 2854 C C . PHE A 1 386 ? -13.417 19.354 16.853 1.00 85.44 386 PHE A C 1
ATOM 2856 O O . PHE A 1 386 ? -14.552 19.320 16.386 1.00 85.44 386 PHE A O 1
ATOM 2863 N N . ALA A 1 387 ? -12.773 20.492 17.077 1.00 88.62 387 ALA A N 1
ATOM 2864 C CA . ALA A 1 387 ? -13.354 21.798 16.824 1.00 88.62 387 ALA A CA 1
ATOM 2865 C C . ALA A 1 387 ? -12.444 22.608 15.911 1.00 88.62 387 ALA A C 1
ATOM 2867 O O . ALA A 1 387 ? -11.221 22.545 16.034 1.00 88.62 387 ALA A O 1
ATOM 2868 N N . LYS A 1 388 ? -13.060 23.403 15.033 1.00 88.00 388 LYS A N 1
ATOM 2869 C CA . LYS A 1 388 ? -12.364 24.336 14.133 1.00 88.00 388 LYS A CA 1
ATOM 2870 C C . LYS A 1 388 ? -11.253 23.680 13.300 1.00 88.00 388 LYS A C 1
ATOM 2872 O O . LYS A 1 388 ? -10.235 24.311 13.024 1.00 88.00 388 LYS A O 1
ATOM 2877 N N . GLN A 1 389 ? -11.451 22.432 12.880 1.00 90.62 389 GLN A N 1
ATOM 2878 C CA . GLN A 1 389 ? -10.546 21.769 11.949 1.00 90.62 389 GLN A CA 1
ATOM 2879 C C . GLN A 1 389 ? -10.522 22.566 10.646 1.00 90.62 389 GLN A C 1
ATOM 2881 O O . GLN A 1 389 ? -11.563 22.752 10.015 1.00 90.62 389 GLN A O 1
ATOM 2886 N N . THR A 1 390 ? -9.349 23.063 10.258 1.00 88.19 390 THR A N 1
ATOM 2887 C CA . THR A 1 390 ? -9.191 23.827 9.019 1.00 88.19 390 THR A CA 1
ATOM 2888 C C . THR A 1 390 ? -9.420 22.924 7.814 1.00 88.19 390 THR A C 1
ATOM 2890 O O . THR A 1 390 ? -8.893 21.811 7.761 1.00 88.19 390 THR A O 1
ATOM 2893 N N . ILE A 1 391 ? -10.197 23.424 6.853 1.00 94.62 391 ILE A N 1
ATOM 2894 C CA . ILE A 1 391 ? -10.519 22.736 5.604 1.00 94.62 391 ILE A CA 1
ATOM 2895 C C . ILE A 1 391 ? -9.986 23.568 4.439 1.00 94.62 391 ILE A C 1
ATOM 2897 O O . ILE A 1 391 ? -10.267 24.764 4.343 1.00 94.62 391 ILE A O 1
ATOM 2901 N N . THR A 1 392 ? -9.232 22.937 3.542 1.00 92.75 392 THR A N 1
ATOM 2902 C CA . THR A 1 392 ? -8.726 23.593 2.335 1.00 92.75 392 THR A CA 1
ATOM 2903 C C . THR A 1 392 ? -9.859 23.782 1.333 1.00 92.75 392 THR A C 1
ATOM 2905 O O . THR A 1 392 ? -10.492 22.819 0.905 1.00 92.75 392 THR A O 1
ATOM 2908 N N . ASN A 1 393 ? -10.114 25.022 0.933 1.00 92.19 393 ASN A N 1
ATOM 2909 C CA . ASN A 1 393 ? -11.109 25.329 -0.084 1.00 92.19 393 ASN A CA 1
ATOM 2910 C C . ASN A 1 393 ? -10.441 25.436 -1.458 1.00 92.19 393 ASN A C 1
ATOM 2912 O O . ASN A 1 393 ? -9.697 26.380 -1.719 1.00 92.19 393 ASN A O 1
ATOM 2916 N N . SER A 1 394 ? -10.708 24.467 -2.327 1.00 89.19 394 SER A N 1
ATOM 2917 C CA . SER A 1 394 ? -10.271 24.462 -3.728 1.00 89.19 394 SER A CA 1
ATOM 2918 C C . SER A 1 394 ? -11.469 24.381 -4.676 1.00 89.19 394 SER A C 1
ATOM 2920 O O . SER A 1 394 ? -11.341 23.901 -5.803 1.00 89.19 394 SER A O 1
ATOM 2922 N N . SER A 1 395 ? -12.645 24.814 -4.209 1.00 85.00 395 SER A N 1
ATOM 2923 C CA . SER A 1 395 ? -13.818 24.955 -5.064 1.00 85.00 395 SER A CA 1
ATOM 2924 C C . SER A 1 395 ? -13.548 25.975 -6.171 1.00 85.00 395 SER A C 1
ATOM 2926 O O . SER A 1 395 ? -12.774 26.916 -5.996 1.00 85.00 395 SER A O 1
ATOM 2928 N N . SER A 1 396 ? -14.187 25.767 -7.320 1.00 82.69 396 SER A N 1
ATOM 2929 C CA . SER A 1 396 ? -14.228 26.729 -8.427 1.00 82.69 396 SER A CA 1
ATOM 2930 C C . SER A 1 396 ? -15.581 27.443 -8.497 1.00 82.69 396 SER A C 1
ATOM 2932 O O . SER A 1 396 ? -15.910 28.054 -9.513 1.00 82.69 396 SER A O 1
ATOM 2934 N N . GLN A 1 397 ? -16.399 27.310 -7.447 1.00 81.69 397 GLN A N 1
ATOM 2935 C CA . GLN A 1 397 ? -17.723 27.910 -7.372 1.00 81.69 397 GLN A CA 1
ATOM 2936 C C . GLN A 1 397 ? -17.587 29.404 -7.033 1.00 81.69 397 GLN A C 1
ATOM 2938 O O . GLN A 1 397 ? -16.953 29.715 -6.025 1.00 81.69 397 GLN A O 1
ATOM 2943 N N . PRO A 1 398 ? -18.136 30.331 -7.833 1.00 74.25 398 PRO A N 1
ATOM 2944 C CA . PRO A 1 398 ? -18.007 31.769 -7.594 1.00 74.25 398 PRO A CA 1
ATOM 2945 C C . PRO A 1 398 ? -18.887 32.312 -6.456 1.00 74.25 398 PRO A C 1
ATOM 2947 O O . PRO A 1 398 ? -19.955 31.726 -6.144 1.00 74.25 398 PRO A O 1
#